Protein AF-0000000072273015 (afdb_homodimer)

Solvent-accessible surface area (backbone atoms only — not comparable to full-atom values): 37865 Å² total; per-residue (Å²): 130,79,46,58,53,20,20,65,53,44,25,52,54,19,43,49,39,27,53,50,35,62,55,40,43,68,60,62,67,59,86,58,39,84,42,55,68,68,82,24,58,52,38,50,39,43,31,52,48,4,49,37,42,69,73,69,39,68,52,73,92,40,66,71,49,87,86,37,48,63,82,61,34,42,34,36,44,53,54,25,31,61,54,36,74,34,35,72,64,33,40,49,47,53,53,52,48,50,32,51,50,25,46,36,48,51,49,44,28,58,47,22,77,40,44,29,30,31,52,32,51,51,16,35,53,23,38,48,51,16,44,46,39,27,48,22,46,34,46,24,64,55,30,42,56,62,54,44,47,38,51,34,29,38,41,46,37,44,59,29,90,72,44,54,16,46,28,31,6,50,26,23,27,34,41,62,67,48,47,57,49,42,56,47,27,51,66,53,65,34,58,66,24,29,49,33,14,51,51,37,24,50,50,33,56,60,63,10,63,76,37,83,48,32,64,50,37,80,73,49,53,74,77,43,60,70,68,76,47,59,50,75,40,75,56,31,41,9,51,39,15,51,25,48,68,65,74,40,50,87,49,37,65,64,49,41,51,53,49,50,53,44,39,50,52,28,37,47,73,22,62,88,33,42,46,51,34,51,15,48,46,43,42,46,39,33,39,59,31,83,68,22,50,48,46,66,53,53,29,54,52,42,39,49,53,43,44,35,56,76,28,46,38,90,50,54,70,54,1,41,52,21,36,52,50,30,49,52,52,42,44,72,49,44,40,29,42,62,44,46,89,39,78,78,21,46,70,38,45,51,48,32,46,51,48,51,41,50,45,49,46,59,46,50,59,52,54,53,50,51,54,52,51,53,51,53,56,58,62,64,63,56,78,74,81,122,131,76,46,57,52,21,21,66,54,44,24,51,52,19,43,49,38,28,53,50,34,61,55,39,44,67,59,65,65,59,86,56,39,82,41,55,68,67,82,23,59,52,37,51,39,45,30,51,47,5,49,35,43,69,73,69,38,69,51,72,92,40,65,71,51,88,88,37,47,64,82,62,35,44,34,34,44,55,52,25,32,63,54,37,73,34,35,72,64,33,40,48,48,53,52,53,47,50,32,50,50,24,47,37,48,50,48,44,28,57,47,21,77,40,44,29,32,32,51,33,52,53,17,36,53,24,40,48,52,16,45,46,38,29,47,24,47,35,45,25,64,54,30,41,56,62,54,42,46,39,50,33,30,38,42,47,37,45,59,29,89,71,44,54,16,47,28,32,6,49,27,23,26,34,42,62,65,48,46,57,48,43,55,47,27,51,67,52,66,35,58,65,24,31,49,35,14,51,52,37,23,51,50,33,53,59,63,11,62,78,38,80,50,31,63,50,38,79,73,48,53,76,76,43,60,68,68,78,47,61,51,74,39,76,56,30,43,8,49,38,16,51,24,46,67,66,75,41,52,86,49,36,64,64,48,40,51,52,49,50,54,45,39,50,53,28,37,47,72,23,64,87,34,43,46,50,34,51,14,50,47,42,42,47,41,34,39,58,30,83,68,22,49,48,45,66,53,54,29,54,49,41,40,48,53,43,43,37,56,75,28,45,39,91,49,54,70,56,1,41,52,21,35,52,51,30,49,51,52,43,44,72,51,44,39,29,41,61,43,45,89,40,77,77,20,47,71,41,44,50,49,31,47,51,47,50,40,50,44,47,45,59,45,51,60,52,53,53,50,52,54,52,51,54,52,53,56,59,63,64,62,56,79,76,81,124

InterPro domains:
  IPR018584 Glycosyltransferase family 87 [PF09594] (70-290)

pLDDT: mean 88.94, std 13.21, range [26.23, 98.75]

Secondary structure (DSSP, 8-state):
----TTHHHHHHHHHHHHHHHHHHHTTSS-S--TTS----HHHHHHHHHHHHHHTT--STT-EEETTEE--S-HHHHHHHHHHTTS-HHHHHHHHHHHHHHHHHHHHHHHHTTS---HHHHHHHHHHHHHGGGSHHHHHHHHHT-SHHHHHHHHHTTTSSS---SHHHHHHHHHSSGGGHHHHHHHHTT-HHHHHHHHHHHHHHHHHGGGSTTHHHHHHTGGG-GGGT--TTSTTB-SHHHHHHHTT-GGGHHHHHHHHHHHHHHHHHHGGG-HHHHHHHHHHHHHHHSS--BGGG-TTHHHHHHHHHHHT--SSHHHHHHHHHHHHHHHHHHHHHHHSTTSHHHHHHHHHHHHHHHHHHHHHHHHHHHHHHHHHHHHHT------/----TTHHHHHHHHHHHHHHHHHHHTTSS-S--TTS----HHHHHHHHHHHHHHTT--STT-EEETTEE--S-HHHHHHHHHHTTS-HHHHHHHHHHHHHHHHHHHHHHHHTTS---HHHHHHHHHHHHHGGGSHHHHHHHHHT-SHHHHHHHHHTTTSSS---SHHHHHHHHHSSGGGHHHHHHHHTT-HHHHHHHHHHHHHHHHHGGGSTTHHHHHHTGGG-GGGT--TTSTTB-SHHHHHHHTT-GGGHHHHHHHHHHHHHHHHHHGGG-HHHHHHHHHHHHHHHSS--BGGG-TTHHHHHHHHHHHT--SSHHHHHHHHHHHHHHHHHHHHHHHSTTSHHHHHHHHHHHHHHHHHHHHHHHHHHHHHHHHHHHHHT------

Organism: Corynebacterium diphtheriae (strain ATCC 700971 / NCTC 13129 / Biotype gravis) (NCBI:txid257309)

Structure (mmCIF, N/CA/C/O backbone):
data_AF-0000000072273015-model_v1
#
loop_
_entity.id
_entity.type
_entity.pdbx_description
1 polymer 'Membrane protein'
#
loop_
_atom_site.group_PDB
_atom_site.id
_atom_site.type_symbol
_atom_site.label_atom_id
_atom_site.label_alt_id
_atom_site.label_comp_id
_atom_site.label_asym_id
_atom_site.label_entity_id
_atom_site.label_seq_id
_atom_site.pdbx_PDB_ins_code
_atom_site.Cartn_x
_atom_site.Cartn_y
_atom_site.Cartn_z
_atom_site.occupancy
_atom_site.B_iso_or_equiv
_atom_site.auth_seq_id
_atom_site.auth_comp_id
_atom_site.auth_asym_id
_atom_site.auth_atom_id
_atom_site.pdbx_PDB_model_num
ATOM 1 N N . MET A 1 1 ? -26.859 -2.246 0.623 1 41.03 1 MET A N 1
ATOM 2 C CA . MET A 1 1 ? -26.031 -1.052 0.717 1 41.03 1 MET A CA 1
ATOM 3 C C . MET A 1 1 ? -25 -1.018 -0.409 1 41.03 1 MET A C 1
ATOM 5 O O . MET A 1 1 ? -24.281 -1.994 -0.628 1 41.03 1 MET A O 1
ATOM 9 N N . VAL A 1 2 ? -25.266 -0.207 -1.442 1 53.12 2 VAL A N 1
ATOM 10 C CA . VAL A 1 2 ? -24.719 -0.265 -2.797 1 53.12 2 VAL A CA 1
ATOM 11 C C . VAL A 1 2 ? -23.281 0.233 -2.803 1 53.12 2 VAL A C 1
ATOM 13 O O . VAL A 1 2 ? -22.953 1.209 -2.125 1 53.12 2 VAL A O 1
ATOM 16 N N . GLY A 1 3 ? -22.203 -0.491 -3.043 1 68.94 3 GLY A N 1
ATOM 17 C CA . GLY A 1 3 ? -20.781 -0.226 -3.213 1 68.94 3 GLY A CA 1
ATOM 18 C C . GLY A 1 3 ? -20.5 1.074 -3.941 1 68.94 3 GLY A C 1
ATOM 19 O O . GLY A 1 3 ? -21.422 1.698 -4.484 1 68.94 3 GLY A O 1
ATOM 20 N N . MET A 1 4 ? -19.453 1.739 -3.766 1 80.75 4 MET A N 1
ATOM 21 C CA . MET A 1 4 ? -19.031 2.961 -4.445 1 80.75 4 MET A CA 1
ATOM 22 C C . MET A 1 4 ? -19.25 2.854 -5.949 1 80.75 4 MET A C 1
ATOM 24 O O . MET A 1 4 ? -18.484 2.213 -6.656 1 80.75 4 MET A O 1
ATOM 28 N N . LYS A 1 5 ? -20.266 3.523 -6.492 1 87 5 LYS A N 1
ATOM 29 C CA . LYS A 1 5 ? -20.703 3.402 -7.883 1 87 5 LYS A CA 1
ATOM 30 C C . LYS A 1 5 ? -19.812 4.234 -8.805 1 87 5 LYS A C 1
ATOM 32 O O . LYS A 1 5 ? -19.734 3.969 -10.008 1 87 5 LYS A O 1
ATOM 37 N N . SER A 1 6 ? -19.125 5.207 -8.219 1 91.69 6 SER A N 1
ATOM 38 C CA . SER A 1 6 ? -18.297 6.098 -9.023 1 91.69 6 SER A CA 1
ATOM 39 C C . SER A 1 6 ? -16.891 5.543 -9.195 1 91.69 6 SER A C 1
ATOM 41 O O . SER A 1 6 ? -16.016 6.199 -9.766 1 91.69 6 SER A O 1
ATOM 43 N N . ALA A 1 7 ? -16.641 4.34 -8.688 1 91.88 7 ALA A N 1
ATOM 44 C CA . ALA A 1 7 ? -15.312 3.75 -8.656 1 91.88 7 ALA A CA 1
ATOM 45 C C . ALA A 1 7 ? -14.68 3.742 -10.047 1 91.88 7 ALA A C 1
ATOM 47 O O . ALA A 1 7 ? -13.508 4.082 -10.203 1 91.88 7 ALA A O 1
ATOM 48 N N . PRO A 1 8 ? -15.383 3.438 -11.117 1 91.12 8 PRO A N 1
ATOM 49 C CA . PRO A 1 8 ? -14.75 3.42 -12.438 1 91.12 8 PRO A CA 1
ATOM 50 C C . PRO A 1 8 ? -14.258 4.797 -12.875 1 91.12 8 PRO A C 1
ATOM 52 O O . PRO A 1 8 ? -13.148 4.922 -13.391 1 91.12 8 PRO A O 1
ATOM 55 N N . SER A 1 9 ? -15.062 5.836 -12.664 1 94.81 9 SER A N 1
ATOM 56 C CA . SER A 1 9 ? -14.664 7.191 -13.039 1 94.81 9 SER A CA 1
ATOM 57 C C . SER A 1 9 ? -13.492 7.68 -12.195 1 94.81 9 SER A C 1
ATOM 59 O O . SER A 1 9 ? -12.578 8.32 -12.711 1 94.81 9 SER A O 1
ATOM 61 N N . ILE A 1 10 ? -13.57 7.379 -10.914 1 95.81 10 ILE A N 1
ATOM 62 C CA . ILE A 1 10 ? -12.469 7.754 -10.031 1 95.81 10 ILE A CA 1
ATOM 63 C C . ILE A 1 10 ? -11.18 7.09 -10.5 1 95.81 10 ILE A C 1
ATOM 65 O O . ILE A 1 10 ? -10.141 7.75 -10.609 1 95.81 10 ILE A O 1
ATOM 69 N N . THR A 1 11 ? -11.25 5.801 -10.805 1 95.62 11 THR A N 1
ATOM 70 C CA . THR A 1 11 ? -10.094 5.055 -11.273 1 95.62 11 THR A CA 1
ATOM 71 C C . THR A 1 11 ? -9.531 5.672 -12.555 1 95.62 11 THR A C 1
ATOM 73 O O . THR A 1 11 ? -8.328 5.91 -12.656 1 95.62 11 THR A O 1
ATOM 76 N N . ALA A 1 12 ? -10.367 5.973 -13.461 1 96 12 ALA A N 1
ATOM 77 C CA . ALA A 1 12 ? -9.945 6.535 -14.734 1 96 12 ALA A CA 1
ATOM 78 C C . ALA A 1 12 ? -9.297 7.906 -14.547 1 96 12 ALA A C 1
ATOM 80 O O . ALA A 1 12 ? -8.227 8.172 -15.086 1 96 12 ALA A O 1
ATOM 81 N N . MET A 1 13 ? -9.922 8.773 -13.797 1 96.44 13 MET A N 1
ATOM 82 C CA . MET A 1 13 ? -9.461 10.148 -13.609 1 96.44 13 MET A CA 1
ATOM 83 C C . MET A 1 13 ? -8.102 10.172 -12.914 1 96.44 13 MET A C 1
ATOM 85 O O . MET A 1 13 ? -7.195 10.898 -13.336 1 96.44 13 MET A O 1
ATOM 89 N N . PHE A 1 14 ? -7.984 9.398 -11.898 1 96.81 14 PHE A N 1
ATOM 90 C CA . PHE A 1 14 ? -6.762 9.469 -11.109 1 96.81 14 PHE A CA 1
ATOM 91 C C . PHE A 1 14 ? -5.645 8.672 -11.773 1 96.81 14 PHE A C 1
ATOM 93 O O . PHE A 1 14 ? -4.461 8.969 -11.578 1 96.81 14 PHE A O 1
ATOM 100 N N . THR A 1 15 ? -5.988 7.625 -12.57 1 95.38 15 THR A N 1
ATOM 101 C CA . THR A 1 15 ? -4.977 7 -13.414 1 95.38 15 THR A CA 1
ATOM 102 C C . THR A 1 15 ? -4.441 7.992 -14.445 1 95.38 15 THR A C 1
ATOM 104 O O . THR A 1 15 ? -3.232 8.062 -14.672 1 95.38 15 THR A O 1
ATOM 107 N N . ALA A 1 16 ? -5.336 8.781 -15.016 1 95.06 16 ALA A N 1
ATOM 108 C CA . ALA A 1 16 ? -4.934 9.812 -15.961 1 95.06 16 ALA A CA 1
ATOM 109 C C . ALA A 1 16 ? -4.066 10.875 -15.289 1 95.06 16 ALA A C 1
ATOM 111 O O . ALA A 1 16 ? -3.082 11.336 -15.867 1 95.06 16 ALA A O 1
ATOM 112 N N . LEU A 1 17 ? -4.484 11.227 -14.109 1 93.56 17 LEU A N 1
ATOM 113 C CA . LEU A 1 17 ? -3.709 12.203 -13.359 1 93.56 17 LEU A CA 1
ATOM 114 C C . LEU A 1 17 ? -2.312 11.68 -13.047 1 93.56 17 LEU A C 1
ATOM 116 O O . LEU A 1 17 ? -1.332 12.422 -13.117 1 93.56 17 LEU A O 1
ATOM 120 N N . PHE A 1 18 ? -2.223 10.43 -12.719 1 93.31 18 PHE A N 1
ATOM 121 C CA . PHE A 1 18 ? -0.931 9.812 -12.461 1 93.31 18 PHE A CA 1
ATOM 122 C C . PHE A 1 18 ? -0.084 9.773 -13.727 1 93.31 18 PHE A C 1
ATOM 124 O O . PHE A 1 18 ? 1.119 10.039 -13.688 1 93.31 18 PHE A O 1
ATOM 131 N N . ALA A 1 19 ? -0.68 9.398 -14.82 1 89.62 19 ALA A N 1
ATOM 132 C CA . ALA A 1 19 ? 0.027 9.398 -16.094 1 89.62 19 ALA A CA 1
ATOM 133 C C . ALA A 1 19 ? 0.547 10.797 -16.438 1 89.62 19 ALA A C 1
ATOM 135 O O . ALA A 1 19 ? 1.678 10.945 -16.906 1 89.62 19 ALA A O 1
ATOM 136 N N . TRP A 1 20 ? -0.272 11.734 -16.219 1 86.12 20 TRP A N 1
ATOM 137 C CA . TRP A 1 20 ? 0.123 13.125 -16.438 1 86.12 20 TRP A CA 1
ATOM 138 C C . TRP A 1 20 ? 1.32 13.492 -15.578 1 86.12 20 TRP A C 1
ATOM 140 O O . TRP A 1 20 ? 2.254 14.148 -16.047 1 86.12 20 TRP A O 1
ATOM 150 N N . PHE A 1 21 ? 1.324 13.102 -14.375 1 84.88 21 PHE A N 1
ATOM 151 C CA . PHE A 1 21 ? 2.428 13.32 -13.445 1 84.88 21 PHE A CA 1
ATOM 152 C C . PHE A 1 21 ? 3.711 12.695 -13.977 1 84.88 21 PHE A C 1
ATOM 154 O O . PHE A 1 21 ? 4.773 13.32 -13.953 1 84.88 21 PHE A O 1
ATOM 161 N N . LEU A 1 22 ? 3.635 11.516 -14.461 1 81.19 22 LEU A N 1
ATOM 162 C CA . LEU A 1 22 ? 4.812 10.812 -14.969 1 81.19 22 LEU A CA 1
ATOM 163 C C . LEU A 1 22 ? 5.41 11.547 -16.156 1 81.19 22 LEU A C 1
ATOM 165 O O . LEU A 1 22 ? 6.633 11.625 -16.297 1 81.19 22 LEU A O 1
ATOM 169 N N . VAL A 1 23 ? 4.609 12.188 -16.891 1 77.19 23 VAL A N 1
ATOM 170 C CA . VAL A 1 23 ? 5.062 12.891 -18.094 1 77.19 23 VAL A CA 1
ATOM 171 C C . VAL A 1 23 ? 5.648 14.242 -17.703 1 77.19 23 VAL A C 1
ATOM 173 O O . VAL A 1 23 ? 6.637 14.688 -18.297 1 77.19 23 VAL A O 1
ATOM 176 N N . GLN A 1 24 ? 5.082 15.008 -16.766 1 71.94 24 GLN A N 1
ATOM 177 C CA . GLN A 1 24 ? 5.551 16.328 -16.328 1 71.94 24 GLN A CA 1
ATOM 178 C C . GLN A 1 24 ? 6.926 16.234 -15.68 1 71.94 24 GLN A C 1
ATOM 180 O O . GLN A 1 24 ? 7.777 17.094 -15.883 1 71.94 24 GLN A O 1
ATOM 185 N N . GLN A 1 25 ? 7.035 15.461 -14.734 1 61.66 25 GLN A N 1
ATOM 186 C CA . GLN A 1 25 ? 8.312 15.344 -14.031 1 61.66 25 GLN A CA 1
ATOM 187 C C . GLN A 1 25 ? 9.453 15.086 -15.008 1 61.66 25 GLN A C 1
ATOM 189 O O . GLN A 1 25 ? 10.586 15.5 -14.766 1 61.66 25 GLN A O 1
ATOM 194 N N . SER A 1 26 ? 9.07 14.547 -15.945 1 52.69 26 SER A N 1
ATOM 195 C CA . SER A 1 26 ? 10.062 14.406 -17 1 52.69 26 SER A CA 1
ATOM 196 C C . SER A 1 26 ? 10.352 15.742 -17.672 1 52.69 26 SER A C 1
ATOM 198 O O . SER A 1 26 ? 11.453 15.969 -18.172 1 52.69 26 SER A O 1
ATOM 200 N N . SER A 1 27 ? 9.312 16.656 -17.453 1 43.41 27 SER A N 1
ATOM 201 C CA . SER A 1 27 ? 9.438 17.906 -18.188 1 43.41 27 SER A CA 1
ATOM 202 C C . SER A 1 27 ? 10.016 19.016 -17.312 1 43.41 27 SER A C 1
ATOM 204 O O . SER A 1 27 ? 10.664 19.938 -17.812 1 43.41 27 SER A O 1
ATOM 206 N N . LEU A 1 28 ? 9.328 19.141 -16.016 1 41.5 28 LEU A N 1
ATOM 207 C CA . LEU A 1 28 ? 9.555 20.359 -15.242 1 41.5 28 LEU A CA 1
ATOM 208 C C . LEU A 1 28 ? 10.961 20.391 -14.656 1 41.5 28 LEU A C 1
ATOM 210 O O . LEU A 1 28 ? 11.227 19.734 -13.648 1 41.5 28 LEU A O 1
ATOM 214 N N . GLY A 1 29 ? 11.914 20.766 -15.305 1 40.72 29 GLY A N 1
ATOM 215 C CA . GLY A 1 29 ? 13.227 21.344 -15.07 1 40.72 29 GLY A CA 1
ATOM 216 C C . GLY A 1 29 ? 14.031 20.609 -14.023 1 40.72 29 GLY A C 1
ATOM 217 O O . GLY A 1 29 ? 15.156 21 -13.703 1 40.72 29 GLY A O 1
ATOM 218 N N . SER A 1 30 ? 13.477 20.438 -12.82 1 47.97 30 SER A N 1
ATOM 219 C CA . SER A 1 30 ? 14.555 19.828 -12.047 1 47.97 30 SER A CA 1
ATOM 220 C C . SER A 1 30 ? 15.172 18.656 -12.812 1 47.97 30 SER A C 1
ATOM 222 O O . SER A 1 30 ? 14.461 17.891 -13.477 1 47.97 30 SER A O 1
ATOM 224 N N . ASN A 1 31 ? 16.172 18.891 -13.43 1 52.12 31 ASN A N 1
ATOM 225 C CA . ASN A 1 31 ? 16.953 17.984 -14.266 1 52.12 31 ASN A CA 1
ATOM 226 C C . ASN A 1 31 ? 16.922 16.562 -13.734 1 52.12 31 ASN A C 1
ATOM 228 O O . ASN A 1 31 ? 17.672 15.695 -14.211 1 52.12 31 ASN A O 1
ATOM 232 N N . ARG A 1 32 ? 16.172 16.484 -12.602 1 57.16 32 ARG A N 1
ATOM 233 C CA . ARG A 1 32 ? 16.25 15.102 -12.164 1 57.16 32 ARG A CA 1
ATOM 234 C C . ARG A 1 32 ? 14.984 14.328 -12.547 1 57.16 32 ARG A C 1
ATOM 236 O O . ARG A 1 32 ? 13.875 14.844 -12.414 1 57.16 32 ARG A O 1
ATOM 243 N N . ARG A 1 33 ? 15.18 13.469 -13.195 1 57.62 33 ARG A N 1
ATOM 244 C CA . ARG A 1 33 ? 14.117 12.609 -13.695 1 57.62 33 ARG A CA 1
ATOM 245 C C . ARG A 1 33 ? 13.625 11.656 -12.602 1 57.62 33 ARG A C 1
ATOM 247 O O . ARG A 1 33 ? 14.391 11.281 -11.711 1 57.62 33 ARG A O 1
ATOM 254 N N . PHE A 1 34 ? 12.336 11.555 -12.445 1 58.44 34 PHE A N 1
ATOM 255 C CA . PHE A 1 34 ? 11.742 10.57 -11.555 1 58.44 34 PHE A CA 1
ATOM 256 C C . PHE A 1 34 ? 12.516 9.258 -11.609 1 58.44 34 PHE A C 1
ATOM 258 O O . PHE A 1 34 ? 12.57 8.523 -10.617 1 58.44 34 PHE A O 1
ATOM 265 N N . SER A 1 35 ? 13.227 9.156 -12.539 1 59.06 35 SER A N 1
ATOM 266 C CA . SER A 1 35 ? 13.922 7.898 -12.789 1 59.06 35 SER A CA 1
ATOM 267 C C . SER A 1 35 ? 15.281 7.875 -12.094 1 59.06 35 SER A C 1
ATOM 269 O O . SER A 1 35 ? 15.922 6.824 -12.023 1 59.06 35 SER A O 1
ATOM 271 N N . GLU A 1 36 ? 15.602 9.008 -11.508 1 63.69 36 GLU A N 1
ATOM 272 C CA . GLU A 1 36 ? 16.922 9.07 -10.883 1 63.69 36 GLU A CA 1
ATOM 273 C C . GLU A 1 36 ? 16.812 8.93 -9.367 1 63.69 36 GLU A C 1
ATOM 275 O O . GLU A 1 36 ? 15.977 9.586 -8.734 1 63.69 36 GLU A O 1
ATOM 280 N N . TRP A 1 37 ? 17.594 7.957 -8.906 1 64.69 37 TRP A N 1
ATOM 281 C CA . TRP A 1 37 ? 17.609 7.711 -7.465 1 64.69 37 TRP A CA 1
ATOM 282 C C . TRP A 1 37 ? 18.5 8.719 -6.75 1 64.69 37 TRP A C 1
ATOM 284 O O . TRP A 1 37 ? 19.625 8.977 -7.191 1 64.69 37 TRP A O 1
ATOM 294 N N . PHE A 1 38 ? 17.969 9.422 -5.867 1 69.25 38 PHE A N 1
ATOM 295 C CA . PHE A 1 38 ? 18.75 10.266 -4.961 1 69.25 38 PHE A CA 1
ATOM 296 C C . PHE A 1 38 ? 18.234 10.125 -3.531 1 69.25 38 PHE A C 1
ATOM 298 O O . PHE A 1 38 ? 17.047 9.883 -3.311 1 69.25 38 PHE A O 1
ATOM 305 N N . PRO A 1 39 ? 19.156 10.102 -2.664 1 76.38 39 PRO A N 1
ATOM 306 C CA . PRO A 1 39 ? 18.688 10.078 -1.277 1 76.38 39 PRO A CA 1
ATOM 307 C C . PRO A 1 39 ? 17.812 11.289 -0.93 1 76.38 39 PRO A C 1
ATOM 309 O O . PRO A 1 39 ? 18.188 12.43 -1.215 1 76.38 39 PRO A O 1
ATOM 312 N N . PRO A 1 40 ? 16.672 11.039 -0.407 1 87.56 40 PRO A N 1
ATOM 313 C CA . PRO A 1 40 ? 15.844 12.18 -0.007 1 87.56 40 PRO A CA 1
ATOM 314 C C . PRO A 1 40 ? 16.516 13.062 1.04 1 87.56 40 PRO A C 1
ATOM 316 O O . PRO A 1 40 ? 16.953 12.57 2.086 1 87.56 40 PRO A O 1
ATOM 319 N N . LEU A 1 41 ? 16.578 14.281 0.759 1 88.81 41 LEU A N 1
ATOM 320 C CA . LEU A 1 41 ? 17.375 15.227 1.535 1 88.81 41 LEU A CA 1
ATOM 321 C C . LEU A 1 41 ? 16.953 15.219 3 1 88.81 41 LEU A C 1
ATOM 323 O O . LEU A 1 41 ? 17.781 15.07 3.893 1 88.81 41 LEU A O 1
ATOM 327 N N . ASP A 1 42 ? 15.68 15.391 3.244 1 93.06 42 ASP A N 1
ATOM 328 C CA . ASP A 1 42 ? 15.203 15.492 4.621 1 93.06 42 ASP A CA 1
ATOM 329 C C . ASP A 1 42 ? 15.383 14.164 5.359 1 93.06 42 ASP A C 1
ATOM 331 O O . ASP A 1 42 ? 15.727 14.156 6.547 1 93.06 42 ASP A O 1
ATOM 335 N N . LEU A 1 43 ? 15.133 13.086 4.676 1 94 43 LEU A N 1
ATOM 336 C CA . LEU A 1 43 ? 15.344 11.789 5.305 1 94 43 LEU A CA 1
ATOM 337 C C . LEU A 1 43 ? 16.812 11.594 5.66 1 94 43 LEU A C 1
ATOM 339 O O . LEU A 1 43 ? 17.141 11 6.695 1 94 43 LEU A O 1
ATOM 343 N N . ALA A 1 44 ? 17.688 12.07 4.781 1 93.25 44 ALA A N 1
ATOM 344 C CA . ALA A 1 44 ? 19.125 12.008 5.082 1 93.25 44 ALA A CA 1
ATOM 345 C C . ALA A 1 44 ? 19.453 12.797 6.344 1 93.25 44 ALA A C 1
ATOM 347 O O . ALA A 1 44 ? 20.297 12.383 7.145 1 93.25 44 ALA A O 1
ATOM 348 N N . ILE A 1 45 ? 18.812 13.906 6.473 1 94.62 45 ILE A N 1
ATOM 349 C CA . ILE A 1 45 ? 19.016 14.734 7.66 1 94.62 45 ILE A CA 1
ATOM 350 C C . ILE A 1 45 ? 18.531 13.984 8.898 1 94.62 45 ILE A C 1
ATOM 352 O O . ILE A 1 45 ? 19.203 13.969 9.93 1 94.62 45 ILE A O 1
ATOM 356 N N . TYR A 1 46 ? 17.328 13.367 8.789 1 96.38 46 TYR A N 1
ATOM 357 C CA . TYR A 1 46 ? 16.797 12.586 9.906 1 96.38 46 TYR A CA 1
ATOM 358 C C . TYR A 1 46 ? 17.766 11.477 10.297 1 96.38 46 TYR A C 1
ATOM 360 O O . TYR A 1 46 ? 18.016 11.25 11.484 1 96.38 46 TYR A O 1
ATOM 368 N N . LYS A 1 47 ? 18.234 10.82 9.32 1 95.12 47 LYS A N 1
ATOM 369 C CA . LYS A 1 47 ? 19.156 9.719 9.578 1 95.12 47 LYS A CA 1
ATOM 370 C C . LYS A 1 47 ? 20.438 10.211 10.242 1 95.12 47 LYS A C 1
ATOM 372 O O . LYS A 1 47 ? 20.906 9.609 11.203 1 95.12 47 LYS A O 1
ATOM 377 N N . LYS A 1 48 ? 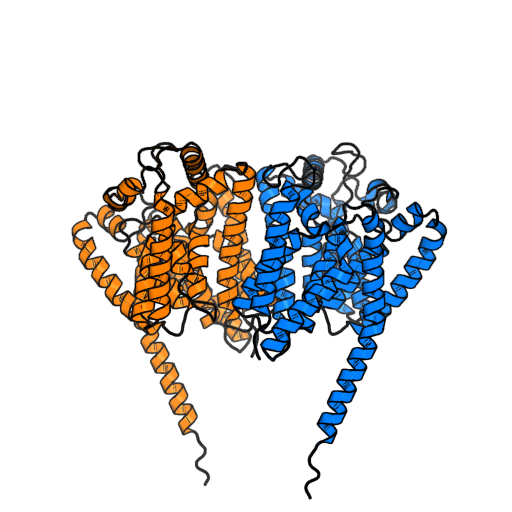21.031 11.25 9.695 1 95.56 48 LYS A N 1
ATOM 378 C CA . LYS A 1 48 ? 22.266 11.805 10.258 1 95.56 48 LYS A CA 1
ATOM 379 C C . LYS A 1 48 ? 22.047 12.242 11.703 1 95.56 48 LYS A C 1
ATOM 381 O O . LYS A 1 48 ? 22.938 12.047 12.547 1 95.56 48 LYS A O 1
ATOM 386 N N . ALA A 1 49 ? 20.938 12.844 11.906 1 96.75 49 ALA A N 1
ATOM 387 C CA . ALA A 1 49 ? 20.609 13.227 13.273 1 96.75 49 ALA A CA 1
ATOM 388 C C . ALA A 1 49 ? 20.547 12 14.188 1 96.75 49 ALA A C 1
ATOM 390 O O . ALA A 1 49 ? 21.031 12.039 15.32 1 96.75 49 ALA A O 1
ATOM 391 N N . GLY A 1 50 ? 19.922 11 13.688 1 96.88 50 GLY A N 1
ATOM 392 C CA . GLY A 1 50 ? 19.875 9.75 14.43 1 96.88 50 GLY A CA 1
ATOM 393 C C . GLY A 1 50 ? 21.234 9.172 14.727 1 96.88 50 GLY A C 1
ATOM 394 O O . GLY A 1 50 ? 21.484 8.695 15.836 1 96.88 50 GLY A O 1
ATOM 395 N N . LEU A 1 51 ? 22.094 9.234 13.781 1 96.12 51 LEU A N 1
ATOM 396 C CA . LEU A 1 51 ? 23.453 8.719 13.945 1 96.12 51 LEU A CA 1
ATOM 397 C C . LEU A 1 51 ? 24.203 9.516 15 1 96.12 51 LEU A C 1
ATOM 399 O O . LEU A 1 51 ? 24.938 8.945 15.812 1 96.12 51 LEU A O 1
ATOM 403 N N . VAL A 1 52 ? 24.062 10.773 14.969 1 96.44 52 VAL A N 1
ATOM 404 C CA . VAL A 1 52 ? 24.703 11.648 15.945 1 96.44 52 VAL A CA 1
ATOM 405 C C . VAL A 1 52 ? 24.203 11.312 17.344 1 96.44 52 VAL A C 1
ATOM 407 O O . VAL A 1 52 ? 24.984 11.219 18.297 1 96.44 52 VAL A O 1
ATOM 410 N N . LEU A 1 53 ? 22.922 11.148 17.422 1 96.31 53 LEU A N 1
ATOM 411 C CA . LEU A 1 53 ? 22.328 10.812 18.703 1 96.31 53 LEU A CA 1
ATOM 412 C C . LEU A 1 53 ? 22.812 9.445 19.188 1 96.31 53 LEU A C 1
ATOM 414 O O . LEU A 1 53 ? 23.016 9.242 20.391 1 96.31 53 LEU A O 1
ATOM 418 N N . ASP A 1 54 ? 22.922 8.539 18.312 1 95.25 54 ASP A N 1
ATOM 419 C CA . ASP A 1 54 ? 23.375 7.195 18.641 1 95.25 54 ASP A CA 1
ATOM 420 C C . ASP A 1 54 ? 24.797 7.227 19.219 1 95.25 54 ASP A C 1
ATOM 422 O O . ASP A 1 54 ? 25.156 6.363 20.016 1 95.25 54 ASP A O 1
ATOM 426 N N . ARG A 1 55 ? 25.531 8.203 18.938 1 94.88 55 ARG A N 1
ATOM 427 C CA . ARG A 1 55 ? 26.891 8.367 19.438 1 94.88 55 ARG A CA 1
ATOM 428 C C . ARG A 1 55 ? 26.922 9.289 20.656 1 94.88 55 ARG A C 1
ATOM 430 O O . ARG A 1 55 ? 28 9.688 21.125 1 94.88 55 ARG A O 1
ATOM 437 N N . GLY A 1 56 ? 25.734 9.695 21.047 1 93.56 56 GLY A N 1
ATOM 438 C CA . GLY A 1 56 ? 25.625 10.5 22.25 1 93.56 56 GLY A CA 1
ATOM 439 C C . GLY A 1 56 ? 25.719 11.992 21.969 1 93.56 56 GLY A C 1
ATOM 440 O O . GLY A 1 56 ? 25.906 12.789 22.891 1 93.56 56 GLY A O 1
ATOM 441 N N . GLY A 1 57 ? 25.641 12.375 20.734 1 94.75 57 GLY A N 1
ATOM 442 C CA . GLY A 1 57 ? 25.781 13.773 20.344 1 94.75 57 GLY A CA 1
ATOM 443 C C . GLY A 1 57 ? 24.5 14.562 20.516 1 94.75 57 GLY A C 1
ATOM 444 O O . GLY A 1 57 ? 23.453 13.992 20.844 1 94.75 57 GLY A O 1
ATOM 445 N N . HIS A 1 58 ? 24.672 15.898 20.266 1 95.19 58 HIS A N 1
ATOM 446 C CA . HIS A 1 58 ? 23.547 16.828 20.359 1 95.19 58 HIS A CA 1
ATOM 447 C C . HIS A 1 58 ? 22.828 16.984 19.031 1 95.19 58 HIS A C 1
ATOM 449 O O . HIS A 1 58 ? 23.453 16.859 17.969 1 95.19 58 HIS A O 1
ATOM 455 N N . LEU A 1 59 ? 21.5 17.328 19.156 1 95.44 59 LEU A N 1
ATOM 456 C CA . LEU A 1 59 ? 20.688 17.375 17.938 1 95.44 59 LEU A CA 1
ATOM 457 C C . LEU A 1 59 ? 20.531 18.812 17.453 1 95.44 59 LEU A C 1
ATOM 459 O O . LEU A 1 59 ? 20.531 19.078 16.25 1 95.44 59 LEU A O 1
ATOM 463 N N . TYR A 1 60 ? 20.406 19.75 18.266 1 93.94 60 TYR A N 1
ATOM 464 C CA . TYR A 1 60 ? 19.766 21 17.875 1 93.94 60 TYR A CA 1
ATOM 465 C C . TYR A 1 60 ? 20.797 22.094 17.625 1 93.94 60 TYR A C 1
ATOM 467 O O . TYR A 1 60 ? 20.484 23.141 17.062 1 93.94 60 TYR A O 1
ATOM 475 N N . ASP A 1 61 ? 22 22 17.922 1 87.56 61 ASP A N 1
ATOM 476 C CA . ASP A 1 61 ? 23.031 22.984 17.641 1 87.56 61 ASP A CA 1
ATOM 477 C C . ASP A 1 61 ? 23.953 22.5 16.516 1 87.56 61 ASP A C 1
ATOM 479 O O . ASP A 1 61 ? 25.125 22.875 16.484 1 87.56 61 ASP A O 1
ATOM 483 N N . ARG A 1 62 ? 23.344 21.734 15.641 1 88.06 62 ARG A N 1
ATOM 484 C CA . ARG A 1 62 ? 24.125 21.172 14.547 1 88.06 62 ARG A CA 1
ATOM 485 C C . ARG A 1 62 ? 23.406 21.328 13.211 1 88.06 62 ARG A C 1
ATOM 487 O O . ARG A 1 62 ? 22.188 21.281 13.156 1 88.06 62 ARG A O 1
ATOM 494 N N . VAL A 1 63 ? 24.328 21.5 12.227 1 89 63 VAL A N 1
ATOM 495 C CA . VAL A 1 63 ? 23.844 21.5 10.844 1 89 63 VAL A CA 1
ATOM 496 C C . VAL A 1 63 ? 24.188 20.156 10.188 1 89 63 VAL A C 1
ATOM 498 O O . VAL A 1 63 ? 25.312 19.672 10.305 1 89 63 VAL A O 1
ATOM 501 N N . PHE A 1 64 ? 23.25 19.609 9.625 1 89.5 64 PHE A N 1
ATOM 502 C CA . PHE A 1 64 ? 23.453 18.281 9.055 1 89.5 64 PHE A CA 1
ATOM 503 C C . PHE A 1 64 ? 23.625 18.359 7.543 1 89.5 64 PHE A C 1
ATOM 505 O O . PHE A 1 64 ? 24.297 17.516 6.941 1 89.5 64 PHE A O 1
ATOM 512 N N . TYR A 1 65 ? 22.953 19.25 6.918 1 84 65 TYR A N 1
ATOM 513 C CA . TYR A 1 65 ? 23.094 19.469 5.48 1 84 65 TYR A CA 1
ATOM 514 C C . TYR A 1 65 ? 22.922 20.938 5.137 1 84 65 TYR A C 1
ATOM 516 O O . TYR A 1 65 ? 21.859 21.531 5.375 1 84 65 TYR A O 1
ATOM 524 N N . HIS A 1 66 ? 24.016 21.453 4.562 1 82.19 66 HIS A N 1
ATOM 525 C CA . HIS A 1 66 ? 24.031 22.875 4.293 1 82.19 66 HIS A CA 1
ATOM 526 C C . HIS A 1 66 ? 23.656 23.688 5.531 1 82.19 66 HIS A C 1
ATOM 528 O O . HIS A 1 66 ? 24.328 23.609 6.559 1 82.19 66 HIS A O 1
ATOM 534 N N . ASP A 1 67 ? 22.516 24.312 5.547 1 83.12 67 ASP A N 1
ATOM 535 C CA . ASP A 1 67 ? 22.094 25.125 6.684 1 83.12 67 ASP A CA 1
ATOM 536 C C . ASP A 1 67 ? 20.859 24.547 7.367 1 83.12 67 ASP A C 1
ATOM 538 O O . ASP A 1 67 ? 20.188 25.234 8.125 1 83.12 67 ASP A O 1
ATOM 542 N N . LEU A 1 68 ? 20.766 23.297 7.09 1 87.56 68 LEU A N 1
ATOM 543 C CA . LEU A 1 68 ? 19.562 22.672 7.633 1 87.56 68 LEU A CA 1
ATOM 544 C C . LEU A 1 68 ? 19.891 21.781 8.82 1 87.56 68 LEU A C 1
ATOM 546 O O . LEU A 1 68 ? 20.812 20.969 8.758 1 87.56 68 LEU A O 1
ATOM 550 N N . GLY A 1 69 ? 19.219 22.016 9.891 1 91.56 69 GLY A N 1
ATOM 551 C CA . GLY A 1 69 ? 19.359 21.203 11.086 1 91.56 69 GLY A CA 1
ATOM 552 C C . GLY A 1 69 ? 18.156 20.344 11.367 1 91.56 69 GLY A C 1
ATOM 553 O O . GLY A 1 69 ? 17.234 20.266 10.555 1 91.56 69 GLY A O 1
ATOM 554 N N . PHE A 1 70 ? 18.25 19.578 12.461 1 94.12 70 PHE A N 1
ATOM 555 C CA . PHE A 1 70 ? 17.141 18.766 12.922 1 94.12 70 PHE A CA 1
ATOM 556 C C . PHE A 1 70 ? 16.062 19.609 13.586 1 94.12 70 PHE A C 1
ATOM 558 O O . PHE A 1 70 ? 16.359 20.359 14.523 1 94.12 70 PHE A O 1
ATOM 565 N N . THR A 1 71 ? 14.789 19.484 13.109 1 91.31 71 THR A N 1
ATOM 566 C CA . THR A 1 71 ? 13.773 20.438 13.547 1 91.31 71 THR A CA 1
ATOM 567 C C . THR A 1 71 ? 12.695 19.734 14.375 1 91.31 71 THR A C 1
ATOM 569 O O . THR A 1 71 ? 11.82 20.391 14.938 1 91.31 71 THR A O 1
ATOM 572 N N . TYR A 1 72 ? 12.719 18.438 14.492 1 95.31 72 TYR A N 1
ATOM 573 C CA . TYR A 1 72 ? 11.648 17.703 15.156 1 95.31 72 TYR A CA 1
ATOM 574 C C . TYR A 1 72 ? 11.938 17.547 16.641 1 95.31 72 TYR A C 1
ATOM 576 O O . TYR A 1 72 ? 12.945 18.062 17.141 1 95.31 72 TYR A O 1
ATOM 584 N N . THR A 1 73 ? 11.016 16.953 17.359 1 97.12 73 THR A N 1
ATOM 585 C CA . THR A 1 73 ? 11.086 16.828 18.812 1 97.12 73 THR A CA 1
ATOM 586 C C . THR A 1 73 ? 12.156 15.812 19.219 1 97.12 73 THR A C 1
ATOM 588 O O . THR A 1 73 ? 12.617 15.031 18.375 1 97.12 73 THR A O 1
ATOM 591 N N . PRO A 1 74 ? 12.531 15.891 20.531 1 97.44 74 PRO A N 1
ATOM 592 C CA . PRO A 1 74 ? 13.461 14.875 21.031 1 97.44 74 PRO A CA 1
ATOM 593 C C . PRO A 1 74 ? 12.93 13.453 20.844 1 97.44 74 PRO A C 1
ATOM 595 O O . PRO A 1 74 ? 13.695 12.531 20.562 1 97.44 74 PRO A O 1
ATOM 598 N N . PHE A 1 75 ? 11.672 13.258 21.031 1 98 75 PHE A N 1
ATOM 599 C CA . PHE A 1 75 ? 11.062 11.953 20.812 1 98 75 PHE A CA 1
ATOM 600 C C . PHE A 1 75 ? 11.289 11.492 19.375 1 98 75 PHE A C 1
ATOM 602 O O . PHE A 1 75 ? 11.633 10.328 19.141 1 98 75 PHE A O 1
ATOM 609 N N . ALA A 1 76 ? 11.094 12.352 18.422 1 97.88 76 ALA A N 1
ATOM 610 C CA . ALA A 1 76 ? 11.391 12.023 17.031 1 97.88 76 ALA A CA 1
ATOM 611 C C . ALA A 1 76 ? 12.852 11.641 16.844 1 97.88 76 ALA A C 1
ATOM 613 O O . ALA A 1 76 ? 13.172 10.742 16.062 1 97.88 76 ALA A O 1
ATOM 614 N N . GLY A 1 77 ? 13.719 12.375 17.547 1 97.38 77 GLY A N 1
ATOM 615 C CA . GLY A 1 77 ? 15.133 12.031 17.5 1 97.38 77 GLY A CA 1
ATOM 616 C C . GLY A 1 77 ? 15.406 10.594 17.891 1 97.38 77 GLY A C 1
ATOM 617 O O . GLY A 1 77 ? 16.219 9.914 17.266 1 97.38 77 GLY A O 1
ATOM 618 N N . LEU A 1 78 ? 14.734 10.133 18.891 1 97.38 78 LEU A N 1
ATOM 619 C CA . LEU A 1 78 ? 14.914 8.758 19.344 1 97.38 78 LEU A CA 1
ATOM 620 C C . LEU A 1 78 ? 14.438 7.766 18.281 1 97.38 78 LEU A C 1
ATOM 622 O O . LEU A 1 78 ? 15.047 6.711 18.094 1 97.38 78 LEU A O 1
ATOM 626 N N . ILE A 1 79 ? 13.359 8.062 17.641 1 97.31 79 ILE A N 1
ATOM 627 C CA . ILE A 1 79 ? 12.852 7.219 16.578 1 97.31 79 ILE A CA 1
ATOM 628 C C . ILE A 1 79 ? 13.898 7.113 15.461 1 97.31 79 ILE A C 1
ATOM 630 O O . ILE A 1 79 ? 14.195 6.016 14.992 1 97.31 79 ILE A O 1
ATOM 634 N N . PHE A 1 80 ? 14.477 8.234 15.125 1 97.19 80 PHE A N 1
ATOM 635 C CA . PHE A 1 80 ? 15.438 8.234 14.023 1 97.19 80 PHE A CA 1
ATOM 636 C C . PHE A 1 80 ? 16.766 7.617 14.453 1 97.19 80 PHE A C 1
ATOM 638 O O . PHE A 1 80 ? 17.5 7.094 13.625 1 97.19 80 PHE A O 1
ATOM 645 N N . LYS A 1 81 ? 17.078 7.707 15.758 1 96.44 81 LYS A N 1
ATOM 646 C CA . LYS A 1 81 ? 18.219 6.973 16.281 1 96.44 81 LYS A CA 1
ATOM 647 C C . LYS A 1 81 ? 18.109 5.484 15.953 1 96.44 81 LYS A C 1
ATOM 649 O O . LYS A 1 81 ? 19.078 4.875 15.484 1 96.44 81 LYS A O 1
ATOM 654 N N . PHE A 1 82 ? 16.984 4.961 16.109 1 93.56 82 PHE A N 1
ATOM 655 C CA . PHE A 1 82 ? 16.734 3.551 15.836 1 93.56 82 PHE A CA 1
ATOM 656 C C . PHE A 1 82 ? 16.766 3.289 14.328 1 93.56 82 PHE A C 1
ATOM 658 O O . PHE A 1 82 ? 17.375 2.314 13.875 1 93.56 82 PHE A O 1
ATOM 665 N N . LEU A 1 83 ? 16.125 4.105 13.516 1 93.31 83 LEU A N 1
ATOM 666 C CA . LEU A 1 83 ? 16 3.912 12.078 1 93.31 83 LEU A CA 1
ATOM 667 C C . LEU A 1 83 ? 17.344 4.121 11.383 1 93.31 83 LEU A C 1
ATOM 669 O O . LEU A 1 83 ? 17.562 3.623 10.273 1 93.31 83 LEU A O 1
ATOM 673 N N . SER A 1 84 ? 18.188 4.887 12.039 1 92.81 84 SER A N 1
ATOM 674 C CA . SER A 1 84 ? 19.469 5.223 11.438 1 92.81 84 SER A CA 1
ATOM 675 C C . SER A 1 84 ? 20.359 3.988 11.312 1 92.81 84 SER A C 1
ATOM 677 O O . SER A 1 84 ? 21.375 4.012 10.602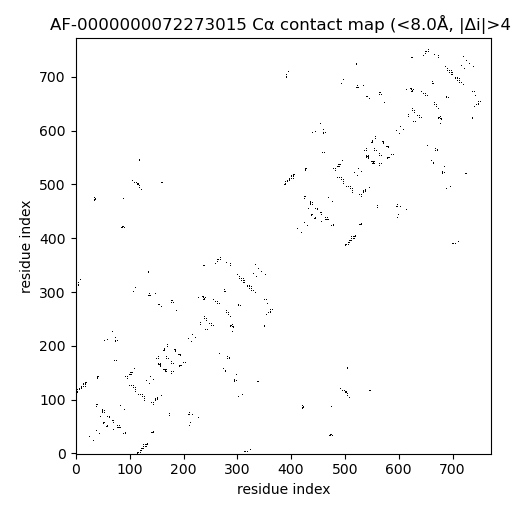 1 92.81 84 SER A O 1
ATOM 679 N N . ARG A 1 85 ? 20.016 2.934 11.891 1 87.94 85 ARG A N 1
ATOM 680 C CA . ARG A 1 85 ? 20.781 1.694 11.844 1 87.94 85 ARG A CA 1
ATOM 681 C C . ARG A 1 85 ? 20.609 0.995 10.5 1 87.94 85 ARG A C 1
ATOM 683 O O . ARG A 1 85 ? 21.391 0.113 10.148 1 87.94 85 ARG A O 1
ATOM 690 N N . MET A 1 86 ? 19.688 1.385 9.758 1 85.12 86 MET A N 1
ATOM 691 C CA . MET A 1 86 ? 19.453 0.824 8.43 1 85.12 86 MET A CA 1
ATOM 692 C C . MET A 1 86 ? 20.359 1.485 7.398 1 85.12 86 MET A C 1
ATOM 694 O O . MET A 1 86 ? 20.734 2.652 7.543 1 85.12 86 MET A O 1
ATOM 698 N N . ASP A 1 87 ? 20.75 0.655 6.406 1 86.12 87 ASP A N 1
ATOM 699 C CA . ASP A 1 87 ? 21.469 1.264 5.289 1 86.12 87 ASP A CA 1
ATOM 700 C C . ASP A 1 87 ? 20.594 2.301 4.578 1 86.12 87 ASP A C 1
ATOM 702 O O . ASP A 1 87 ? 19.375 2.268 4.68 1 86.12 87 ASP A O 1
ATOM 706 N N . ASP A 1 88 ? 21.234 3.268 3.908 1 85 88 ASP A N 1
ATOM 707 C CA . ASP A 1 88 ? 20.562 4.414 3.307 1 85 88 ASP A CA 1
ATOM 708 C C . ASP A 1 88 ? 19.469 3.963 2.346 1 85 88 ASP A C 1
ATOM 710 O O . ASP A 1 88 ? 18.344 4.484 2.385 1 85 88 ASP A O 1
ATOM 714 N N . ASN A 1 89 ? 19.797 3.023 1.548 1 81.62 89 ASN A N 1
ATOM 715 C CA . ASN A 1 89 ? 18.828 2.57 0.553 1 81.62 89 ASN A CA 1
ATOM 716 C C . ASN A 1 89 ? 17.656 1.836 1.2 1 81.62 89 ASN A C 1
ATOM 718 O O . ASN A 1 89 ? 16.5 2.049 0.828 1 81.62 89 ASN A O 1
ATOM 722 N N . MET A 1 90 ? 17.953 1.005 2.178 1 83.06 90 MET A N 1
ATOM 723 C CA . MET A 1 90 ? 16.891 0.281 2.887 1 83.06 90 MET A CA 1
ATOM 724 C C . MET A 1 90 ? 15.977 1.245 3.629 1 83.06 90 MET A C 1
ATOM 726 O O . MET A 1 90 ? 14.75 1.11 3.57 1 83.06 90 MET A O 1
ATOM 730 N N . LEU A 1 91 ? 16.578 2.186 4.277 1 88.5 91 LEU A N 1
ATOM 731 C CA . LEU A 1 91 ? 15.789 3.186 4.988 1 88.5 91 LEU A CA 1
ATOM 732 C C . LEU A 1 91 ? 14.859 3.93 4.031 1 88.5 91 LEU A C 1
ATOM 734 O O . LEU A 1 91 ? 13.695 4.172 4.352 1 88.5 91 LEU A O 1
ATOM 738 N N . THR A 1 92 ? 15.43 4.27 2.922 1 87.19 92 THR A N 1
ATOM 739 C CA . THR A 1 92 ? 14.641 5 1.938 1 87.19 92 THR A CA 1
ATOM 740 C C . THR A 1 92 ? 13.453 4.16 1.463 1 87.19 92 THR A C 1
ATOM 742 O O . THR A 1 92 ? 12.328 4.66 1.382 1 87.19 92 THR A O 1
ATOM 745 N N . VAL A 1 93 ? 13.664 2.938 1.192 1 82.81 93 VAL A N 1
ATOM 746 C CA . VAL A 1 93 ? 12.609 2.061 0.694 1 82.81 93 VAL A CA 1
ATOM 747 C C . VAL A 1 93 ? 11.539 1.882 1.767 1 82.81 93 VAL A C 1
ATOM 749 O O . VAL A 1 93 ? 10.344 1.994 1.483 1 82.81 93 VAL A O 1
ATOM 752 N N . VAL A 1 94 ? 11.94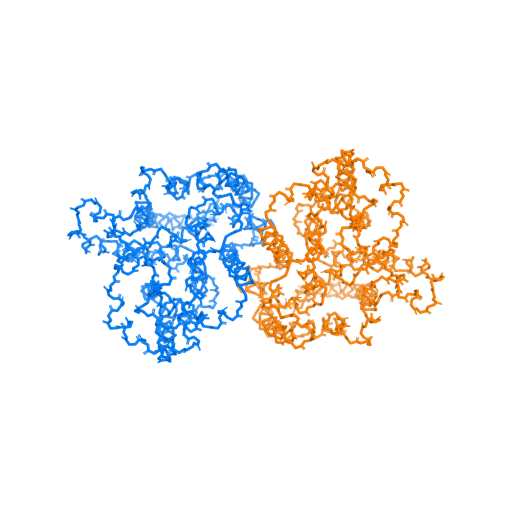5 1.604 2.941 1 86.25 94 VAL A N 1
ATOM 753 C CA . VAL A 1 94 ? 11.016 1.376 4.043 1 86.25 94 VAL A CA 1
ATOM 754 C C . VAL A 1 94 ? 10.219 2.646 4.312 1 86.25 94 VAL A C 1
ATOM 756 O O . VAL A 1 94 ? 8.992 2.596 4.48 1 86.25 94 VAL A O 1
ATOM 759 N N . TRP A 1 95 ? 10.93 3.748 4.316 1 91.69 95 TRP A N 1
ATOM 760 C CA . TRP A 1 95 ? 10.32 5.035 4.633 1 91.69 95 TRP A CA 1
ATOM 761 C C . TRP A 1 95 ? 9.297 5.434 3.574 1 91.69 95 TRP A C 1
ATOM 763 O O . TRP A 1 95 ? 8.18 5.824 3.902 1 91.69 95 TRP A O 1
ATOM 773 N N . GLN A 1 96 ? 9.68 5.32 2.34 1 90.06 96 GLN A N 1
ATOM 774 C CA . GLN A 1 96 ? 8.805 5.711 1.235 1 90.06 96 GLN A CA 1
ATOM 775 C C . GLN A 1 96 ? 7.613 4.766 1.112 1 90.06 96 GLN A C 1
ATOM 777 O O . GLN A 1 96 ? 6.496 5.207 0.833 1 90.06 96 GLN A O 1
ATOM 782 N N . SER A 1 97 ? 7.848 3.514 1.302 1 89.75 97 SER A N 1
ATOM 783 C CA . SER A 1 97 ? 6.75 2.549 1.264 1 89.75 97 SER A CA 1
ATOM 784 C C . SER A 1 97 ? 5.758 2.795 2.393 1 89.75 97 SER A C 1
ATOM 786 O O . SER A 1 97 ? 4.543 2.73 2.184 1 89.75 97 SER A O 1
ATOM 788 N N . ALA A 1 98 ? 6.297 3.059 3.545 1 93.88 98 ALA A N 1
ATOM 789 C CA . ALA A 1 98 ? 5.43 3.336 4.688 1 93.88 98 ALA A CA 1
ATOM 790 C C . ALA A 1 98 ? 4.562 4.566 4.43 1 93.88 98 ALA A C 1
ATOM 792 O O . ALA A 1 98 ? 3.383 4.59 4.789 1 93.88 98 ALA A O 1
ATOM 793 N N . ASN A 1 99 ? 5.172 5.574 3.846 1 95.75 99 ASN A N 1
ATOM 794 C CA . ASN A 1 99 ? 4.426 6.777 3.508 1 95.75 99 ASN A CA 1
ATOM 795 C C . ASN A 1 99 ? 3.32 6.488 2.496 1 95.75 99 ASN A C 1
ATOM 797 O O . ASN A 1 99 ? 2.201 6.984 2.635 1 95.75 99 ASN A O 1
ATOM 801 N N . PHE A 1 100 ? 3.615 5.719 1.521 1 94.94 100 PHE A N 1
ATOM 802 C CA . PHE A 1 100 ? 2.611 5.406 0.512 1 94.94 100 PHE A CA 1
ATOM 803 C C . PHE A 1 100 ? 1.48 4.578 1.11 1 94.94 100 PHE A C 1
ATOM 805 O O . PHE A 1 100 ? 0.308 4.809 0.806 1 94.94 100 PHE A O 1
ATOM 812 N N . VAL A 1 101 ? 1.823 3.615 1.938 1 96.06 101 VAL A N 1
ATOM 813 C CA . VAL A 1 101 ? 0.819 2.775 2.582 1 96.06 101 VAL A CA 1
ATOM 814 C C . VAL A 1 101 ? -0.057 3.627 3.498 1 96.06 101 VAL A C 1
ATOM 816 O O . VAL A 1 101 ? -1.269 3.412 3.586 1 96.06 101 VAL A O 1
ATOM 819 N N . ALA A 1 102 ? 0.577 4.559 4.184 1 98 102 ALA A N 1
ATOM 820 C CA . ALA A 1 102 ? -0.181 5.473 5.031 1 98 102 ALA A CA 1
ATOM 821 C C . ALA A 1 102 ? -1.189 6.273 4.211 1 98 102 ALA A C 1
ATOM 823 O O . ALA A 1 102 ? -2.352 6.406 4.602 1 98 102 ALA A O 1
ATOM 824 N N . LEU A 1 103 ? -0.712 6.797 3.076 1 98.31 103 LEU A N 1
ATOM 825 C CA . LEU A 1 103 ? -1.587 7.531 2.17 1 98.31 103 LEU A CA 1
ATOM 826 C C . LEU A 1 103 ? -2.756 6.66 1.72 1 98.31 103 LEU A C 1
ATOM 828 O O . LEU A 1 103 ? -3.914 7.074 1.818 1 98.31 103 LEU A O 1
ATOM 832 N N . LEU A 1 104 ? -2.447 5.496 1.304 1 98.12 104 LEU A N 1
ATOM 833 C CA . LEU A 1 104 ? -3.457 4.559 0.82 1 98.12 104 LEU A CA 1
ATOM 834 C C . LEU A 1 104 ? -4.422 4.176 1.938 1 98.12 104 LEU A C 1
ATOM 836 O O . LEU A 1 104 ? -5.633 4.086 1.715 1 98.12 104 LEU A O 1
ATOM 840 N N . ALA A 1 105 ? -3.922 3.965 3.105 1 97.81 105 ALA A N 1
ATOM 841 C CA . ALA A 1 105 ? -4.738 3.576 4.254 1 97.81 105 ALA A CA 1
ATOM 842 C C . ALA A 1 105 ? -5.777 4.648 4.57 1 97.81 105 ALA A C 1
ATOM 844 O O . ALA A 1 105 ? -6.945 4.332 4.828 1 97.81 105 ALA A O 1
ATOM 845 N N . VAL A 1 106 ? -5.352 5.852 4.551 1 98.44 106 VAL A N 1
ATOM 846 C CA . VAL A 1 106 ? -6.27 6.941 4.867 1 98.44 106 VAL A CA 1
ATOM 847 C C . VAL A 1 106 ? -7.383 6.996 3.826 1 98.44 106 VAL A C 1
ATOM 849 O O . VAL A 1 106 ? -8.562 7.105 4.176 1 98.44 106 VAL A O 1
ATOM 852 N N . ILE A 1 107 ? -7.023 6.891 2.564 1 98.25 107 ILE A N 1
ATOM 853 C CA . ILE A 1 107 ? -8.008 6.898 1.491 1 98.25 107 ILE A CA 1
ATOM 854 C C . ILE A 1 107 ? -8.984 5.738 1.678 1 98.25 107 ILE A C 1
ATOM 856 O O . ILE A 1 107 ? -10.203 5.93 1.642 1 98.25 107 ILE A O 1
ATOM 860 N N . LEU A 1 108 ? -8.461 4.578 1.975 1 97.31 108 LEU A N 1
ATOM 861 C CA . LEU A 1 108 ? -9.266 3.373 2.115 1 97.31 108 LEU A CA 1
ATOM 862 C C . LEU A 1 108 ? -10.188 3.475 3.326 1 97.31 108 LEU A C 1
ATOM 864 O O . LEU A 1 108 ? -11.344 3.043 3.271 1 97.31 108 LEU A O 1
ATOM 868 N N . MET A 1 109 ? -9.695 3.998 4.371 1 96.31 109 MET A N 1
ATOM 869 C CA . MET A 1 109 ? -10.516 4.113 5.57 1 96.31 109 MET A CA 1
ATOM 870 C C . MET A 1 109 ? -11.664 5.098 5.355 1 96.31 109 MET A C 1
ATOM 872 O O . MET A 1 109 ? -12.758 4.91 5.895 1 96.31 109 MET A O 1
ATOM 876 N N . ILE A 1 110 ? -11.406 6.113 4.602 1 96.25 110 ILE A N 1
ATOM 877 C CA . ILE A 1 110 ? -12.492 7.035 4.285 1 96.25 110 ILE A CA 1
ATOM 878 C C . ILE A 1 110 ? -13.492 6.352 3.361 1 96.25 110 ILE A C 1
ATOM 880 O O . ILE A 1 110 ? -14.703 6.438 3.578 1 96.25 110 ILE A O 1
ATOM 884 N N . PHE A 1 111 ? -13 5.609 2.338 1 94.19 111 PHE A N 1
ATOM 885 C CA . PHE A 1 111 ? -13.875 4.855 1.44 1 94.19 111 PHE A CA 1
ATOM 886 C C . PHE A 1 111 ? -14.695 3.838 2.215 1 94.19 111 PHE A C 1
ATOM 888 O O . PHE A 1 111 ? -15.852 3.574 1.87 1 94.19 111 PHE A O 1
ATOM 895 N N . ALA A 1 112 ? -14.117 3.285 3.229 1 90.62 112 ALA A N 1
ATOM 896 C CA . ALA A 1 112 ? -14.734 2.189 3.975 1 90.62 112 ALA A CA 1
ATOM 897 C C . ALA A 1 112 ? -15.953 2.672 4.75 1 90.62 112 ALA A C 1
ATOM 899 O O . ALA A 1 112 ? -16.719 1.861 5.27 1 90.62 112 ALA A O 1
ATOM 900 N N . ARG A 1 113 ? -16.078 3.939 4.824 1 84.5 113 ARG A N 1
ATOM 901 C CA . ARG A 1 113 ? -17.297 4.465 5.434 1 84.5 113 ARG A CA 1
ATOM 902 C C . ARG A 1 113 ? -18.516 4.195 4.551 1 84.5 113 ARG A C 1
ATOM 904 O O . ARG A 1 113 ? -19.656 4.242 5.02 1 84.5 113 ARG A O 1
ATOM 911 N N . LYS A 1 114 ? -18.172 4.012 3.287 1 83.94 114 LYS A N 1
ATOM 912 C CA . LYS A 1 114 ? -19.141 3.441 2.357 1 83.94 114 LYS A CA 1
ATOM 913 C C . LYS A 1 114 ? -18.844 1.972 2.08 1 83.94 114 LYS A C 1
ATOM 915 O O . LYS A 1 114 ? -17.781 1.466 2.473 1 83.94 114 LYS A O 1
ATOM 920 N N . GLN A 1 115 ? -19.734 1.301 1.637 1 82.5 115 GLN A N 1
ATOM 921 C CA . GLN A 1 115 ? -19.438 -0.084 1.289 1 82.5 115 GLN A CA 1
ATOM 922 C C . GLN A 1 115 ? -18.328 -0.159 0.244 1 82.5 115 GLN A C 1
ATOM 924 O O . GLN A 1 115 ? -18.516 0.233 -0.908 1 82.5 115 GLN A O 1
ATOM 929 N N . LEU A 1 116 ? -17.234 -0.587 0.688 1 86.38 116 LEU A N 1
ATOM 930 C CA . LEU A 1 116 ? -16.078 -0.709 -0.179 1 86.38 116 LEU A CA 1
ATOM 931 C C . LEU A 1 116 ? -16.109 -2.023 -0.954 1 86.38 116 LEU A C 1
ATOM 933 O O . LEU A 1 116 ? -16.328 -3.088 -0.37 1 86.38 116 LEU A O 1
ATOM 937 N N . THR A 1 117 ? -16.062 -1.951 -2.258 1 89.69 117 THR A N 1
ATOM 938 C CA . THR A 1 117 ? -16 -3.098 -3.158 1 89.69 117 THR A CA 1
ATOM 939 C C . THR A 1 117 ? -14.602 -3.264 -3.74 1 89.69 117 THR A C 1
ATOM 941 O O . THR A 1 117 ? -13.711 -2.457 -3.463 1 89.69 117 THR A O 1
ATOM 944 N N . ALA A 1 118 ? -14.391 -4.309 -4.461 1 92.06 118 ALA A N 1
ATOM 945 C CA . ALA A 1 118 ? -13.117 -4.504 -5.145 1 92.06 118 ALA A CA 1
ATOM 946 C C . ALA A 1 118 ? -12.805 -3.326 -6.062 1 92.06 118 ALA A C 1
ATOM 948 O O . ALA A 1 118 ? -11.656 -2.881 -6.145 1 92.06 118 ALA A O 1
ATOM 949 N N . GLY A 1 119 ? -13.867 -2.881 -6.73 1 91.62 119 GLY A N 1
ATOM 950 C CA . GLY A 1 119 ? -13.688 -1.69 -7.551 1 91.62 119 GLY A CA 1
ATOM 951 C C . GLY A 1 119 ? -13.258 -0.476 -6.754 1 91.62 119 GLY A C 1
ATOM 952 O O . GLY A 1 119 ? -12.461 0.334 -7.23 1 91.62 119 GLY A O 1
ATOM 953 N N . GLY A 1 120 ? -13.812 -0.367 -5.562 1 93.81 120 GLY A N 1
ATOM 954 C CA . GLY A 1 120 ? -13.414 0.715 -4.676 1 93.81 120 GLY A CA 1
ATOM 955 C C . GLY A 1 120 ? -11.953 0.64 -4.262 1 93.81 120 GLY A C 1
ATOM 956 O O . GLY A 1 120 ? -11.289 1.669 -4.125 1 93.81 120 GLY A O 1
ATOM 957 N N . VAL A 1 121 ? -11.477 -0.564 -4.035 1 95.81 121 VAL A N 1
ATOM 958 C CA . VAL A 1 121 ? -10.07 -0.766 -3.682 1 95.81 121 VAL A CA 1
ATOM 959 C C . VAL A 1 121 ? -9.18 -0.28 -4.82 1 95.81 121 VAL A C 1
ATOM 961 O O . VAL A 1 121 ? -8.203 0.438 -4.59 1 95.81 121 VAL A O 1
ATOM 964 N N . ILE A 1 122 ? -9.508 -0.633 -6.043 1 95.62 122 ILE A N 1
ATOM 965 C CA . ILE A 1 122 ? -8.734 -0.235 -7.215 1 95.62 122 ILE A CA 1
ATOM 966 C C . ILE A 1 122 ? -8.781 1.283 -7.371 1 95.62 122 ILE A C 1
ATOM 968 O O . ILE A 1 122 ? -7.77 1.913 -7.688 1 95.62 122 ILE A O 1
ATOM 972 N N . ALA A 1 123 ? -9.969 1.83 -7.145 1 96.12 123 ALA A N 1
ATOM 973 C CA . ALA A 1 123 ? -10.117 3.281 -7.207 1 96.12 123 ALA A CA 1
ATOM 974 C C . ALA A 1 123 ? -9.227 3.969 -6.176 1 96.12 123 ALA A C 1
ATOM 976 O O . ALA A 1 123 ? -8.625 5.004 -6.461 1 96.12 123 ALA A O 1
ATOM 977 N N . ALA A 1 124 ? -9.164 3.441 -4.957 1 97.56 124 ALA A N 1
ATOM 978 C CA . ALA A 1 124 ? -8.336 4.008 -3.898 1 97.56 124 ALA A CA 1
ATOM 979 C C . ALA A 1 124 ? -6.855 3.967 -4.277 1 97.56 124 ALA A C 1
ATOM 981 O O . ALA A 1 124 ? -6.113 4.918 -4.016 1 97.56 124 ALA A O 1
ATOM 982 N N . ILE A 1 125 ? -6.453 2.863 -4.844 1 97.44 125 ILE A N 1
ATOM 983 C CA . ILE A 1 125 ? -5.07 2.723 -5.285 1 97.44 125 ILE A CA 1
ATOM 984 C C . ILE A 1 125 ? -4.77 3.742 -6.379 1 97.44 125 ILE A C 1
ATOM 986 O O . ILE A 1 125 ? -3.734 4.41 -6.348 1 97.44 125 ILE A O 1
ATOM 990 N N . ALA A 1 126 ? -5.66 3.859 -7.348 1 97.19 126 ALA A N 1
ATOM 991 C CA . ALA A 1 126 ? -5.508 4.855 -8.406 1 97.19 126 ALA A CA 1
ATOM 992 C C . ALA A 1 126 ? -5.434 6.266 -7.824 1 97.19 126 ALA A C 1
ATOM 994 O O . ALA A 1 126 ? -4.625 7.082 -8.266 1 97.19 126 ALA A O 1
ATOM 995 N N . MET A 1 127 ? -6.285 6.504 -6.832 1 97.69 127 MET A N 1
ATOM 996 C CA . MET A 1 127 ? -6.301 7.816 -6.188 1 97.69 127 MET A CA 1
ATOM 997 C C . MET A 1 127 ? -4.977 8.094 -5.488 1 97.69 127 MET A C 1
ATOM 999 O O . MET A 1 127 ? -4.438 9.203 -5.586 1 97.69 127 MET A O 1
ATOM 1003 N N . ALA A 1 128 ? -4.492 7.117 -4.773 1 97.88 128 ALA A N 1
ATOM 1004 C CA . ALA A 1 128 ? -3.207 7.277 -4.098 1 97.88 128 ALA A CA 1
ATOM 1005 C C . ALA A 1 128 ? -2.098 7.598 -5.094 1 97.88 128 ALA A C 1
ATOM 1007 O O . ALA A 1 128 ? -1.29 8.5 -4.863 1 97.88 128 ALA A O 1
ATOM 1008 N N . ALA A 1 129 ? -2.055 6.867 -6.184 1 95.94 129 ALA A N 1
ATOM 1009 C CA . ALA A 1 129 ? -1.072 7.129 -7.234 1 95.94 129 ALA A CA 1
ATOM 1010 C C . ALA A 1 129 ? -1.285 8.508 -7.852 1 95.94 129 ALA A C 1
ATOM 1012 O O . ALA A 1 129 ? -0.326 9.25 -8.07 1 95.94 129 ALA A O 1
ATOM 1013 N N . GLY A 1 130 ? -2.512 8.867 -8.117 1 96.31 130 GLY A N 1
ATOM 1014 C CA . GLY A 1 130 ? -2.834 10.148 -8.734 1 96.31 130 GLY A CA 1
ATOM 1015 C C . GLY A 1 130 ? -2.469 11.336 -7.871 1 96.31 130 GLY A C 1
ATOM 1016 O O . GLY A 1 130 ? -2.129 12.406 -8.391 1 96.31 130 GLY A O 1
ATOM 1017 N N . PHE A 1 131 ? -2.537 11.172 -6.543 1 96.75 131 PHE A N 1
ATOM 1018 C CA . PHE A 1 131 ? -2.229 12.266 -5.625 1 96.75 131 PHE A CA 1
ATOM 1019 C C . PHE A 1 131 ? -0.761 12.656 -5.727 1 96.75 131 PHE A C 1
ATOM 1021 O O . PHE A 1 131 ? -0.371 13.742 -5.285 1 96.75 131 PHE A O 1
ATOM 1028 N N . MET A 1 132 ? 0.04 11.805 -6.352 1 90.94 132 MET A N 1
ATOM 1029 C CA . MET A 1 132 ? 1.44 12.148 -6.582 1 90.94 132 MET A CA 1
ATOM 1030 C C . MET A 1 132 ? 1.562 13.359 -7.496 1 90.94 132 MET A C 1
ATOM 1032 O O . MET A 1 132 ? 2.617 13.992 -7.562 1 90.94 132 MET A O 1
ATOM 1036 N N . ALA A 1 133 ? 0.494 13.695 -8.164 1 91.19 133 ALA A N 1
ATOM 1037 C CA . ALA A 1 133 ? 0.483 14.867 -9.039 1 91.19 133 ALA A CA 1
ATOM 1038 C C . ALA A 1 133 ? 0.424 16.156 -8.227 1 91.19 133 ALA A C 1
ATOM 1040 O O . ALA A 1 133 ? 0.735 17.234 -8.734 1 91.19 133 ALA A O 1
ATOM 1041 N N . LEU A 1 134 ? -0.053 16.062 -7 1 91.81 134 LEU A N 1
ATOM 1042 C CA . LEU A 1 134 ? -0.058 17.219 -6.113 1 91.81 134 LEU A CA 1
ATOM 1043 C C . LEU A 1 134 ? 1.343 17.516 -5.586 1 91.81 134 LEU A C 1
ATOM 1045 O O . LEU A 1 134 ? 2.049 16.594 -5.156 1 91.81 134 LEU A O 1
ATOM 1049 N N . ILE A 1 135 ? 1.697 18.734 -5.516 1 90.12 135 ILE A N 1
ATOM 1050 C CA . ILE A 1 135 ? 3.074 19.109 -5.219 1 90.12 135 ILE A CA 1
ATOM 1051 C C . ILE A 1 135 ? 3.424 18.703 -3.787 1 90.12 135 ILE A C 1
ATOM 1053 O O . ILE A 1 135 ? 4.555 18.297 -3.508 1 90.12 135 ILE A O 1
ATOM 1057 N N . GLU A 1 136 ? 2.514 18.859 -2.861 1 93.06 136 GLU A N 1
ATOM 1058 C CA . GLU A 1 136 ? 2.818 18.531 -1.471 1 93.06 136 GLU A CA 1
ATOM 1059 C C . GLU A 1 136 ? 3.031 17.031 -1.286 1 93.06 136 GLU A C 1
ATOM 1061 O O . GLU A 1 136 ? 3.82 16.625 -0.438 1 93.06 136 GLU A O 1
ATOM 1066 N N . ILE A 1 137 ? 2.344 16.203 -2.115 1 94.12 137 ILE A N 1
ATOM 1067 C CA . ILE A 1 137 ? 2.533 14.758 -2.031 1 94.12 137 ILE A CA 1
ATOM 1068 C C . ILE A 1 137 ? 3.809 14.367 -2.77 1 94.12 137 ILE A C 1
ATOM 1070 O O . ILE A 1 137 ? 4.641 13.633 -2.232 1 94.12 137 ILE A O 1
ATOM 1074 N N . ARG A 1 138 ? 3.934 14.867 -3.9 1 88.81 138 ARG A N 1
ATOM 1075 C CA . ARG A 1 138 ? 5.109 14.586 -4.715 1 88.81 138 ARG A CA 1
ATOM 1076 C C . ARG A 1 138 ? 6.395 14.922 -3.961 1 88.81 138 ARG A C 1
ATOM 1078 O O . ARG A 1 138 ? 7.305 14.094 -3.877 1 88.81 138 ARG A O 1
ATOM 1085 N N . ASP A 1 139 ? 6.438 16.062 -3.406 1 88.81 139 ASP A N 1
ATOM 1086 C CA . ASP A 1 139 ? 7.668 16.531 -2.779 1 88.81 139 ASP A CA 1
ATOM 1087 C C . ASP A 1 139 ? 7.836 15.93 -1.383 1 88.81 139 ASP A C 1
ATOM 1089 O O . ASP A 1 139 ? 8.938 15.93 -0.831 1 88.81 139 ASP A O 1
ATOM 1093 N N . SER A 1 140 ? 6.75 15.492 -0.82 1 92 140 SER A N 1
ATOM 1094 C CA . SER A 1 140 ? 6.914 14.68 0.381 1 92 140 SER A CA 1
ATOM 1095 C C . SER A 1 140 ? 7.75 13.438 0.097 1 92 140 SER A C 1
ATOM 1097 O O . SER A 1 140 ? 8.602 13.055 0.903 1 92 140 SER A O 1
ATOM 1099 N N . PHE A 1 141 ? 7.52 12.828 -1.044 1 89.25 141 PHE A N 1
ATOM 1100 C CA . PHE A 1 141 ? 8.305 11.656 -1.434 1 89.25 141 PHE A CA 1
ATOM 1101 C C . PHE A 1 141 ? 9.695 12.078 -1.897 1 89.25 141 PHE A C 1
ATOM 1103 O O . PHE A 1 141 ? 10.68 11.383 -1.633 1 89.25 141 PHE A O 1
ATOM 1110 N N . PHE A 1 142 ? 9.781 13.211 -2.465 1 85.94 142 PHE A N 1
ATOM 1111 C CA . PHE A 1 142 ? 11.062 13.695 -2.961 1 85.94 142 PHE A CA 1
ATOM 1112 C C . PHE A 1 142 ? 12.016 13.984 -1.806 1 85.94 142 PHE A C 1
ATOM 1114 O O . PHE A 1 142 ? 13.18 13.578 -1.842 1 85.94 142 PHE A O 1
ATOM 1121 N N . TYR A 1 143 ? 11.516 14.594 -0.782 1 90.19 143 TYR A N 1
ATOM 1122 C CA . TYR A 1 143 ? 12.367 15.008 0.328 1 90.19 143 TYR A CA 1
ATOM 1123 C C . TYR A 1 143 ? 12.398 13.945 1.418 1 90.19 143 TYR A C 1
ATOM 1125 O O . TYR A 1 143 ? 13.25 13.984 2.311 1 90.19 143 TYR A O 1
ATOM 1133 N N . GLY A 1 144 ? 11.523 12.977 1.313 1 92.38 144 GLY A N 1
ATOM 1134 C CA . GLY A 1 144 ? 11.422 12 2.383 1 92.38 144 GLY A CA 1
ATOM 1135 C C . GLY A 1 144 ? 10.773 12.547 3.641 1 92.38 144 GLY A C 1
ATOM 1136 O O . GLY A 1 144 ? 11.281 12.344 4.746 1 92.38 144 GLY A O 1
ATOM 1137 N N . GLN A 1 145 ? 9.648 13.234 3.461 1 94.62 145 GLN A N 1
ATOM 1138 C CA . GLN A 1 145 ? 8.945 13.898 4.555 1 94.62 145 GLN A CA 1
ATOM 1139 C C . GLN A 1 145 ? 8.133 12.898 5.375 1 94.62 145 GLN A C 1
ATOM 1141 O O . GLN A 1 145 ? 7.824 11.805 4.898 1 94.62 145 GLN A O 1
ATOM 1146 N N . ILE A 1 146 ? 7.75 13.273 6.531 1 96.81 146 ILE A N 1
ATOM 1147 C CA . ILE A 1 146 ? 7.082 12.398 7.488 1 96.81 146 ILE A CA 1
ATOM 1148 C C . ILE A 1 146 ? 5.582 12.688 7.488 1 96.81 146 ILE A C 1
ATOM 1150 O O . ILE A 1 146 ? 4.809 11.992 8.148 1 96.81 146 ILE A O 1
ATOM 1154 N N . ASN A 1 147 ? 5.09 13.602 6.777 1 97.75 147 ASN A N 1
ATOM 1155 C CA . ASN A 1 147 ? 3.766 14.188 6.938 1 97.75 147 ASN A CA 1
ATOM 1156 C C . ASN A 1 147 ? 2.662 13.172 6.668 1 97.75 147 ASN A C 1
ATOM 1158 O O . ASN A 1 147 ? 1.616 13.195 7.32 1 97.75 147 ASN A O 1
ATOM 1162 N N . LEU A 1 148 ? 2.877 12.289 5.715 1 98.38 148 LEU A N 1
ATOM 1163 C CA . LEU A 1 148 ? 1.852 11.297 5.414 1 98.38 148 LEU A CA 1
ATOM 1164 C C . LEU A 1 148 ? 1.7 10.305 6.562 1 98.38 148 LEU A C 1
ATOM 1166 O O . LEU A 1 148 ? 0.591 9.852 6.852 1 98.38 148 LEU A O 1
ATOM 1170 N N . LEU A 1 149 ? 2.762 10.016 7.219 1 98.25 149 LEU A N 1
ATOM 1171 C CA . LEU A 1 149 ? 2.713 9.156 8.398 1 98.25 149 LEU A CA 1
ATOM 1172 C C . LEU A 1 149 ? 1.991 9.852 9.547 1 98.25 149 LEU A C 1
ATOM 1174 O O . LEU A 1 149 ? 1.206 9.227 10.258 1 98.25 149 LEU A O 1
ATOM 1178 N N . LEU A 1 150 ? 2.252 11.102 9.719 1 98.69 150 LEU A N 1
ATOM 1179 C CA . LEU A 1 150 ? 1.563 11.867 10.758 1 98.69 150 LEU A CA 1
ATOM 1180 C C . LEU A 1 150 ? 0.068 11.945 10.469 1 98.69 150 LEU A C 1
ATOM 1182 O O . LEU A 1 150 ? -0.751 11.82 11.383 1 98.69 150 LEU A O 1
ATOM 1186 N N . MET A 1 151 ? -0.214 12.195 9.203 1 98.69 151 MET A N 1
ATOM 1187 C CA . MET A 1 151 ? -1.621 12.234 8.812 1 98.69 151 MET A CA 1
ATOM 1188 C C . MET A 1 151 ? -2.309 10.906 9.141 1 98.69 151 MET A C 1
ATOM 1190 O O . MET A 1 151 ? -3.441 10.898 9.625 1 98.69 151 MET A O 1
ATOM 1194 N N . PHE A 1 152 ? -1.634 9.828 8.883 1 98.56 152 PHE A N 1
ATOM 1195 C CA . PHE A 1 152 ? -2.174 8.508 9.18 1 98.56 152 PHE A CA 1
ATOM 1196 C C . PHE A 1 152 ? -2.41 8.352 10.68 1 98.56 152 PHE A C 1
ATOM 1198 O O . PHE A 1 152 ? -3.463 7.863 11.102 1 98.56 152 PHE A O 1
ATOM 1205 N N . LEU A 1 153 ? -1.457 8.727 11.508 1 98.5 153 LEU A N 1
ATOM 1206 C CA . LEU A 1 153 ? -1.599 8.641 12.953 1 98.5 153 LEU A CA 1
ATOM 1207 C C . LEU A 1 153 ? -2.814 9.422 13.438 1 98.5 153 LEU A C 1
ATOM 1209 O O . LEU A 1 153 ? -3.617 8.914 14.219 1 98.5 153 LEU A O 1
ATOM 1213 N N . VAL A 1 154 ? -2.955 10.609 12.938 1 98.62 154 VAL A N 1
ATOM 1214 C CA . VAL A 1 154 ? -4.09 11.438 13.328 1 98.62 154 VAL A CA 1
ATOM 1215 C C . VAL A 1 154 ? -5.387 10.812 12.828 1 98.62 154 VAL A C 1
ATOM 1217 O O . VAL A 1 154 ? -6.391 10.781 13.547 1 98.62 154 VAL A O 1
ATOM 1220 N N . ALA A 1 155 ? -5.355 10.312 11.609 1 98.38 155 ALA A N 1
ATOM 1221 C CA . ALA A 1 155 ? -6.535 9.695 11.008 1 98.38 155 ALA A CA 1
ATOM 1222 C C . ALA A 1 155 ? -7.035 8.531 11.852 1 98.38 155 ALA A C 1
ATOM 1224 O O . ALA A 1 155 ? -8.234 8.266 11.906 1 98.38 155 ALA A O 1
ATOM 1225 N N . MET A 1 156 ? -6.145 7.875 12.57 1 97.19 156 MET A N 1
ATOM 1226 C CA . MET A 1 156 ? -6.488 6.73 13.414 1 97.19 156 MET A CA 1
ATOM 1227 C C . MET A 1 156 ? -7.387 7.152 14.57 1 97.19 156 MET A C 1
ATOM 1229 O O . MET A 1 156 ? -8.047 6.316 15.188 1 97.19 156 MET A O 1
ATOM 1233 N N . ASP A 1 157 ? -7.465 8.398 14.812 1 97.88 157 ASP A N 1
ATOM 1234 C CA . ASP A 1 157 ? -8.305 8.883 15.906 1 97.88 157 ASP A CA 1
ATOM 1235 C C . ASP A 1 157 ? -9.602 9.492 15.375 1 97.88 157 ASP A C 1
ATOM 1237 O O . ASP A 1 157 ? -10.391 10.055 16.141 1 97.88 157 ASP A O 1
ATOM 1241 N N . PHE A 1 158 ? -9.812 9.414 14.062 1 96.62 158 PHE A N 1
ATOM 1242 C CA . PHE A 1 158 ? -11.039 9.969 13.492 1 96.62 158 PHE A CA 1
ATOM 1243 C C . PHE A 1 158 ? -11.781 8.922 12.68 1 96.62 158 PHE A C 1
ATOM 1245 O O . PHE A 1 158 ? -13.008 8.812 12.766 1 96.62 158 PHE A O 1
ATOM 1252 N N . LEU A 1 159 ? -11.117 8.078 11.984 1 95.44 159 LEU A N 1
ATOM 1253 C CA . LEU A 1 159 ? -11.758 7.285 10.938 1 95.44 159 LEU A CA 1
ATOM 1254 C C . LEU A 1 159 ? -12.211 5.934 11.484 1 95.44 159 LEU A C 1
ATOM 1256 O O . LEU A 1 159 ? -13.312 5.473 11.18 1 95.44 159 LEU A O 1
ATOM 1260 N N . PRO A 1 160 ? -11.391 5.281 12.32 1 91.62 160 PRO A N 1
ATOM 1261 C CA . PRO A 1 160 ? -11.883 4.023 12.891 1 91.62 160 PRO A CA 1
ATOM 1262 C C . PRO A 1 160 ? -12.953 4.242 13.953 1 91.62 160 PRO A C 1
ATOM 1264 O O . PRO A 1 160 ? -13.164 5.371 14.406 1 91.62 160 PRO A O 1
ATOM 1267 N N . HIS A 1 161 ? -13.602 3.131 14.336 1 82.81 161 HIS A N 1
ATOM 1268 C CA . HIS A 1 161 ? -14.633 3.209 15.367 1 82.81 161 HIS A CA 1
ATOM 1269 C C . HIS A 1 161 ? -14.023 3.512 16.734 1 82.81 161 HIS A C 1
ATOM 1271 O O . HIS A 1 161 ? -14.57 4.32 17.484 1 82.81 161 HIS A O 1
ATOM 1277 N N . LYS A 1 162 ? -12.938 2.803 16.953 1 80.56 162 LYS A N 1
ATOM 1278 C CA . LYS A 1 162 ? -12.242 3.082 18.219 1 80.56 162 LYS A CA 1
ATOM 1279 C C . LYS A 1 162 ? -11.297 4.27 18.062 1 80.56 162 LYS A C 1
ATOM 1281 O O . LYS A 1 162 ? -10.258 4.168 17.406 1 80.56 162 LYS A O 1
ATOM 1286 N N . ARG A 1 163 ? -11.609 5.379 18.672 1 85.88 163 ARG A N 1
ATOM 1287 C CA . ARG A 1 163 ? -10.883 6.641 18.609 1 85.88 163 ARG A CA 1
ATOM 1288 C C . ARG A 1 163 ? -10.289 7.004 19.953 1 85.88 163 ARG A C 1
ATOM 1290 O O . ARG A 1 163 ? -10.938 7.664 20.766 1 85.88 163 ARG A O 1
ATOM 1297 N N . THR A 1 164 ? -9.078 6.684 20.141 1 90.62 164 THR A N 1
ATOM 1298 C CA . THR A 1 164 ? -8.492 6.734 21.484 1 90.62 164 THR A CA 1
ATOM 1299 C C . THR A 1 164 ? -7.781 8.062 21.719 1 90.62 164 THR A C 1
ATOM 1301 O O . THR A 1 164 ? -7.59 8.477 22.859 1 90.62 164 THR A O 1
ATOM 1304 N N . GLY A 1 165 ? -7.352 8.719 20.672 1 97.75 165 GLY A N 1
ATOM 1305 C CA . GLY A 1 165 ? -6.551 9.93 20.797 1 97.75 165 GLY A CA 1
ATOM 1306 C C . GLY A 1 165 ? -5.059 9.656 20.797 1 97.75 165 GLY A C 1
ATOM 1307 O O . GLY A 1 165 ? -4.258 10.586 20.688 1 97.75 165 GLY A O 1
ATOM 1308 N N . ILE A 1 166 ? -4.656 8.43 20.828 1 98.06 166 ILE A N 1
ATOM 1309 C CA . ILE A 1 166 ? -3.258 8.031 20.906 1 98.06 166 ILE A CA 1
ATOM 1310 C C . ILE A 1 166 ? -2.52 8.469 19.641 1 98.06 166 ILE A C 1
ATOM 1312 O O . ILE A 1 166 ? -1.382 8.938 19.719 1 98.06 166 ILE A O 1
ATOM 1316 N N . GLY A 1 167 ? -3.178 8.32 18.531 1 98.38 167 GLY A N 1
ATOM 1317 C CA . GLY A 1 167 ? -2.568 8.734 17.281 1 98.38 167 GLY A CA 1
ATOM 1318 C C . GLY A 1 167 ? -2.201 10.203 17.25 1 98.38 167 GLY A C 1
ATOM 1319 O O . GLY A 1 167 ? -1.101 10.57 16.828 1 98.38 167 GLY A O 1
ATOM 1320 N N . ILE A 1 168 ? -3.09 11.039 17.734 1 98.62 168 ILE A N 1
ATOM 1321 C CA . ILE A 1 168 ? -2.859 12.477 17.797 1 98.62 168 ILE A CA 1
ATOM 1322 C C . ILE A 1 168 ? -1.698 12.773 18.75 1 98.62 168 ILE A C 1
ATOM 1324 O O . ILE A 1 168 ? -0.809 13.562 18.422 1 98.62 168 ILE A O 1
ATOM 1328 N N . GLY A 1 169 ? -1.704 12.117 19.891 1 98.75 169 GLY A N 1
ATOM 1329 C CA . GLY A 1 169 ? -0.629 12.312 20.859 1 98.75 169 GLY A CA 1
ATOM 1330 C C . GLY A 1 169 ? 0.734 11.938 20.312 1 98.75 169 GLY A C 1
ATOM 1331 O O . GLY A 1 169 ? 1.714 12.656 20.5 1 98.75 169 GLY A O 1
ATOM 1332 N N . LEU A 1 170 ? 0.797 10.836 19.641 1 98.62 170 LEU A N 1
ATOM 1333 C CA . LEU A 1 170 ? 2.047 10.383 19.031 1 98.62 170 LEU A CA 1
ATOM 1334 C C . LEU A 1 170 ? 2.5 11.352 17.938 1 98.62 170 LEU A C 1
ATOM 1336 O O . LEU A 1 170 ? 3.678 11.711 17.875 1 98.62 170 LEU A O 1
ATOM 1340 N N . ALA A 1 171 ? 1.544 11.742 17.078 1 98.62 171 ALA A N 1
ATOM 1341 C CA . ALA A 1 171 ? 1.876 12.672 16 1 98.62 171 ALA A CA 1
ATOM 1342 C C . ALA A 1 171 ? 2.395 13.992 16.547 1 98.62 171 ALA A C 1
ATOM 1344 O O . ALA A 1 171 ? 3.393 14.523 16.062 1 98.62 171 ALA A O 1
ATOM 1345 N N . ALA A 1 172 ? 1.74 14.461 17.578 1 98.19 172 ALA A N 1
ATOM 1346 C CA . ALA A 1 172 ? 2.168 15.703 18.219 1 98.19 172 ALA A CA 1
ATOM 1347 C C . ALA A 1 172 ? 3.533 15.539 18.875 1 98.19 172 ALA A C 1
ATOM 1349 O O . ALA A 1 172 ? 4.312 16.484 18.953 1 98.19 172 ALA A O 1
ATOM 1350 N N . GLY A 1 173 ? 3.799 14.375 19.328 1 98.12 173 GLY A N 1
ATOM 1351 C CA . GLY A 1 173 ? 5.09 14.078 19.938 1 98.12 173 GLY A CA 1
ATOM 1352 C C . GLY A 1 173 ? 6.223 14.039 18.922 1 98.12 173 GLY A C 1
ATOM 1353 O O . GLY A 1 173 ? 7.391 14.188 19.297 1 98.12 173 GLY A O 1
ATOM 1354 N N . ILE A 1 174 ? 5.863 13.805 17.703 1 97.81 174 ILE A N 1
ATOM 1355 C CA . ILE A 1 174 ? 6.859 13.734 16.641 1 97.81 174 ILE A CA 1
ATOM 1356 C C . ILE A 1 174 ? 7.055 15.125 16.031 1 97.81 174 ILE A C 1
ATOM 1358 O O . ILE A 1 174 ? 8.188 15.586 15.883 1 97.81 174 ILE A O 1
ATOM 1362 N N . LYS A 1 175 ? 5.898 15.664 15.625 1 94.75 175 LYS A N 1
ATOM 1363 C CA . LYS A 1 175 ? 5.82 17.031 15.133 1 94.75 175 LYS A CA 1
ATOM 1364 C C . LYS A 1 175 ? 4.766 17.828 15.898 1 94.75 175 LYS A C 1
ATOM 1366 O O . LYS A 1 175 ? 3.643 17.359 16.094 1 94.75 175 LYS A O 1
ATOM 1371 N N . LEU A 1 176 ? 4.957 18.828 16.438 1 93.5 176 LEU A N 1
ATOM 1372 C CA . LEU A 1 176 ? 4.109 19.578 17.359 1 93.5 176 LEU A CA 1
ATOM 1373 C C . LEU A 1 176 ? 2.812 20 16.672 1 93.5 176 LEU A C 1
ATOM 1375 O O . LEU A 1 176 ? 1.76 20.062 17.312 1 93.5 176 LEU A O 1
ATOM 1379 N N . THR A 1 177 ? 2.734 20.141 15.391 1 93.5 177 THR A N 1
ATOM 1380 C CA . THR A 1 177 ? 1.643 20.766 14.656 1 93.5 177 THR A CA 1
ATOM 1381 C C . THR A 1 177 ? 0.356 19.953 14.805 1 93.5 177 THR A C 1
ATOM 1383 O O . THR A 1 177 ? -0.731 20.531 14.922 1 93.5 177 THR A O 1
ATOM 1386 N N . PRO A 1 178 ? 0.442 18.641 14.93 1 96.94 178 PRO A N 1
ATOM 1387 C CA . PRO A 1 178 ? -0.793 17.859 15.055 1 96.94 178 PRO A CA 1
ATOM 1388 C C . PRO A 1 178 ? -1.51 18.094 16.375 1 96.94 178 PRO A C 1
ATOM 1390 O O . PRO A 1 178 ? -2.656 17.672 16.547 1 96.94 178 PRO A O 1
ATOM 1393 N N . ALA A 1 179 ? -0.935 18.844 17.281 1 96.94 179 ALA A N 1
ATOM 1394 C CA . ALA A 1 179 ? -1.554 19.125 18.578 1 96.94 179 ALA A CA 1
ATOM 1395 C C . ALA A 1 179 ? -2.855 19.891 18.406 1 96.94 179 ALA A C 1
ATOM 1397 O O . ALA A 1 179 ? -3.709 19.891 19.297 1 96.94 179 ALA A O 1
ATOM 1398 N N . ILE A 1 180 ? -3.006 20.547 17.312 1 96.56 180 ILE A N 1
ATOM 1399 C CA . ILE A 1 180 ? -4.219 21.312 17.047 1 96.56 180 ILE A CA 1
ATOM 1400 C C . ILE A 1 180 ? -5.43 20.375 17.062 1 96.56 180 ILE A C 1
ATOM 1402 O O . ILE A 1 180 ? -6.547 20.797 17.359 1 96.56 180 ILE A O 1
ATOM 1406 N N . PHE A 1 181 ? -5.285 19.141 16.781 1 98.5 181 PHE A N 1
ATOM 1407 C CA . PHE A 1 181 ? -6.395 18.203 16.719 1 98.5 181 PHE A CA 1
ATOM 1408 C C . PHE A 1 181 ? -6.945 17.906 18.109 1 98.5 181 PHE A C 1
ATOM 1410 O O . PHE A 1 181 ? -8.062 17.391 18.25 1 98.5 181 PHE A O 1
ATOM 1417 N N . ILE A 1 182 ? -6.145 18.203 19.141 1 98.25 182 ILE A N 1
ATOM 1418 C CA . ILE A 1 182 ? -6.688 18.125 20.484 1 98.25 182 ILE A CA 1
ATOM 1419 C C . ILE A 1 182 ? -7.82 19.141 20.641 1 98.25 182 ILE A C 1
ATOM 1421 O O . ILE A 1 182 ? -8.852 18.844 21.25 1 98.25 182 ILE A O 1
ATOM 1425 N N . VAL A 1 183 ? -7.664 20.328 20.062 1 97.25 183 VAL A N 1
ATOM 1426 C CA . VAL A 1 183 ? -8.695 21.359 20.078 1 97.25 183 VAL A CA 1
ATOM 1427 C C . VAL A 1 183 ? -9.93 20.875 19.328 1 97.25 183 VAL A C 1
ATOM 1429 O O . VAL A 1 183 ? -11.062 21.094 19.75 1 97.25 183 VAL A O 1
ATOM 1432 N N . VAL A 1 184 ? -9.672 20.203 18.203 1 97.69 184 VAL A N 1
ATOM 1433 C CA . VAL A 1 184 ? -10.781 19.641 17.422 1 97.69 184 VAL A CA 1
ATOM 1434 C C . VAL A 1 184 ? -11.57 18.672 18.297 1 97.69 184 VAL A C 1
ATOM 1436 O O . VAL A 1 184 ? -12.805 18.719 18.328 1 97.69 184 VAL A O 1
ATOM 1439 N N . LEU A 1 185 ? -10.859 17.812 19.016 1 98.12 185 LEU A N 1
ATOM 1440 C CA . LEU A 1 185 ? -11.508 16.844 19.891 1 98.12 185 LEU A CA 1
ATOM 1441 C C . LEU A 1 185 ? -12.32 17.531 20.969 1 98.12 185 LEU A C 1
ATOM 1443 O O . LEU A 1 185 ? -13.438 17.125 21.281 1 98.12 185 LEU A O 1
ATOM 1447 N N . LEU A 1 186 ? -11.789 18.594 21.531 1 97.81 186 LEU A N 1
ATOM 1448 C CA . LEU A 1 186 ? -12.477 19.328 22.594 1 97.81 186 LEU A CA 1
ATOM 1449 C C . LEU A 1 186 ? -13.75 19.984 22.062 1 97.81 186 LEU A C 1
ATOM 1451 O O . LEU A 1 186 ? -14.805 19.906 22.703 1 97.81 186 LEU A O 1
ATOM 1455 N N . ILE A 1 187 ? -13.68 20.594 20.922 1 97.56 187 ILE A N 1
ATOM 1456 C CA . ILE A 1 187 ? -14.828 21.25 20.312 1 97.56 187 ILE A CA 1
ATOM 1457 C C . ILE A 1 187 ? -15.906 20.203 19.984 1 97.56 187 ILE A C 1
ATOM 1459 O O . ILE A 1 187 ? -17.094 20.484 20.125 1 97.56 187 ILE A O 1
ATOM 1463 N N . GLN A 1 188 ? -15.461 19.016 19.672 1 96.94 188 GLN A N 1
ATOM 1464 C CA . GLN A 1 188 ? -16.391 17.953 19.328 1 96.94 188 GLN A CA 1
ATOM 1465 C C . GLN A 1 188 ? -16.781 17.156 20.578 1 96.94 188 GLN A C 1
ATOM 1467 O O . GLN A 1 188 ? -17.359 16.078 20.453 1 96.94 188 GLN A O 1
ATOM 1472 N N . ARG A 1 189 ? -16.344 17.531 21.75 1 97.19 189 ARG A N 1
ATOM 1473 C CA . ARG A 1 189 ? -16.719 16.984 23.047 1 97.19 189 ARG A CA 1
ATOM 1474 C C . ARG A 1 189 ? -16.234 15.555 23.219 1 97.19 189 ARG A C 1
ATOM 1476 O O . ARG A 1 189 ? -16.922 14.727 23.828 1 97.19 189 ARG A O 1
ATOM 1483 N N . ARG A 1 190 ? -15.188 15.328 22.609 1 97.44 190 ARG A N 1
ATOM 1484 C CA . ARG A 1 190 ? -14.523 14.047 22.797 1 97.44 190 ARG A CA 1
ATOM 1485 C C . ARG A 1 190 ? -13.445 14.141 23.875 1 97.44 190 ARG A C 1
ATOM 1487 O O . ARG A 1 190 ? -12.266 13.945 23.594 1 97.44 190 ARG A O 1
ATOM 1494 N N . TRP A 1 191 ? -13.852 14.258 25.094 1 97.25 191 TRP A N 1
ATOM 1495 C CA . TRP A 1 191 ? -13.016 14.625 26.234 1 97.25 191 TRP A CA 1
ATOM 1496 C C . TRP A 1 191 ? -12 13.531 26.547 1 97.25 191 TRP A C 1
ATOM 1498 O O . TRP A 1 191 ? -10.852 13.82 26.875 1 97.25 191 TRP A O 1
ATOM 1508 N N . TRP A 1 192 ? -12.383 12.281 26.469 1 97.25 192 TRP A N 1
ATOM 1509 C CA . TRP A 1 192 ? -11.5 11.172 26.812 1 97.25 192 TRP A CA 1
ATOM 1510 C C . TRP A 1 192 ? -10.398 11 25.781 1 97.25 192 TRP A C 1
ATOM 1512 O O . TRP A 1 192 ? -9.242 10.727 26.125 1 97.25 192 TRP A O 1
ATOM 1522 N N . SER A 1 193 ? -10.82 11.172 24.516 1 97.94 193 SER A N 1
ATOM 1523 C CA . SER A 1 193 ? -9.812 11.109 23.469 1 97.94 193 SER A CA 1
ATOM 1524 C C . SER A 1 193 ? -8.812 12.258 23.594 1 97.94 193 SER A C 1
ATOM 1526 O O . SER A 1 193 ? -7.617 12.07 23.359 1 97.94 193 SER A O 1
ATOM 1528 N N . ALA A 1 194 ? -9.328 13.414 23.938 1 98.44 194 ALA A N 1
ATOM 1529 C CA . ALA A 1 194 ? -8.453 14.57 24.141 1 98.44 194 ALA A CA 1
ATOM 1530 C C . ALA A 1 194 ? -7.48 14.336 25.281 1 98.44 194 ALA A C 1
ATOM 1532 O O . ALA A 1 194 ? -6.285 14.617 25.156 1 98.44 194 ALA A O 1
ATOM 1533 N N . ALA A 1 195 ? -7.977 13.836 26.375 1 98.5 195 ALA A N 1
ATOM 1534 C CA . ALA A 1 195 ? -7.129 13.523 27.516 1 98.5 195 ALA A CA 1
ATOM 1535 C C . ALA A 1 195 ? -6.074 12.484 27.156 1 98.5 195 ALA A C 1
ATOM 1537 O O . ALA A 1 195 ? -4.906 12.617 27.531 1 98.5 195 ALA A O 1
ATOM 1538 N N . SER A 1 196 ? -6.516 11.492 26.469 1 98.5 196 SER A N 1
ATOM 1539 C CA . SER A 1 196 ? -5.598 10.445 26.031 1 98.5 196 SER A CA 1
ATOM 1540 C C . SER A 1 196 ? -4.512 11.008 25.125 1 98.5 196 SER A C 1
ATOM 1542 O O . SER A 1 196 ? -3.354 10.594 25.203 1 98.5 196 SER A O 1
ATOM 1544 N N . ALA A 1 197 ? -4.891 11.859 24.25 1 98.69 197 ALA A N 1
ATOM 1545 C CA . ALA A 1 197 ? -3.916 12.5 23.375 1 98.69 197 ALA A CA 1
ATOM 1546 C C . ALA A 1 197 ? -2.875 13.273 24.172 1 98.69 197 ALA A C 1
ATOM 1548 O O . ALA A 1 197 ? -1.677 13.188 23.891 1 98.69 197 ALA A O 1
ATOM 1549 N N . VAL A 1 198 ? -3.332 13.969 25.172 1 98.56 198 VAL A N 1
ATOM 1550 C CA . VAL A 1 198 ? -2.445 14.766 26.016 1 98.56 198 VAL A CA 1
ATOM 1551 C C . VAL A 1 198 ? -1.507 13.852 26.797 1 98.56 198 VAL A C 1
ATOM 1553 O O . VAL A 1 198 ? -0.304 14.109 26.875 1 98.56 198 VAL A O 1
ATOM 1556 N N . VAL A 1 199 ? -2.035 12.812 27.344 1 98.62 199 VAL A N 1
ATOM 1557 C CA . VAL A 1 199 ? -1.238 11.859 28.109 1 98.62 199 VAL A CA 1
ATOM 1558 C C . VAL A 1 199 ? -0.206 11.195 27.203 1 98.62 199 VAL A C 1
ATOM 1560 O O . VAL A 1 199 ? 0.952 11.023 27.594 1 98.62 199 VAL A O 1
ATOM 1563 N N . THR A 1 200 ? -0.684 10.836 26.047 1 98.69 200 THR A N 1
ATOM 1564 C CA . THR A 1 200 ? 0.234 10.227 25.078 1 98.69 200 THR A CA 1
ATOM 1565 C C . THR A 1 200 ? 1.336 11.211 24.703 1 98.69 200 THR A C 1
ATOM 1567 O O . THR A 1 200 ? 2.51 10.836 24.625 1 98.69 200 THR A O 1
ATOM 1570 N N . PHE A 1 201 ? 0.966 12.406 24.438 1 98.5 201 PHE A N 1
ATOM 1571 C CA . PHE A 1 201 ? 1.949 13.445 24.141 1 98.5 201 PHE A CA 1
ATOM 1572 C C . PHE A 1 201 ? 2.943 13.586 25.297 1 98.5 201 PHE A C 1
ATOM 1574 O O . PHE A 1 201 ? 4.156 13.617 25.062 1 98.5 201 PHE A O 1
ATOM 1581 N N . ALA A 1 202 ? 2.463 13.672 26.469 1 98.38 202 ALA A N 1
ATOM 1582 C CA . ALA A 1 202 ? 3.316 13.789 27.656 1 98.38 202 ALA A CA 1
ATOM 1583 C C . ALA A 1 202 ? 4.27 12.609 27.766 1 98.38 202 ALA A C 1
ATOM 1585 O O . ALA A 1 202 ? 5.43 12.766 28.141 1 98.38 202 ALA A O 1
ATOM 1586 N N . ALA A 1 203 ? 3.801 11.469 27.469 1 98.5 203 ALA A N 1
ATOM 1587 C CA . ALA A 1 203 ? 4.645 10.281 27.5 1 98.5 203 ALA A CA 1
ATOM 1588 C C . ALA A 1 203 ? 5.781 10.391 26.484 1 98.5 203 ALA A C 1
ATOM 1590 O O . ALA A 1 203 ? 6.91 9.977 26.75 1 98.5 203 ALA A O 1
ATOM 1591 N N . THR A 1 204 ? 5.445 10.906 25.281 1 98.12 204 THR A N 1
ATOM 1592 C CA . THR A 1 204 ? 6.496 11.102 24.297 1 98.12 204 THR A CA 1
ATOM 1593 C C . THR A 1 204 ? 7.523 12.117 24.781 1 98.12 204 THR A C 1
ATOM 1595 O O . THR A 1 204 ? 8.727 11.953 24.562 1 98.12 204 THR A O 1
ATOM 1598 N N . VAL A 1 205 ? 7.082 13.164 25.438 1 97.44 205 VAL A N 1
ATOM 1599 C CA . VAL A 1 205 ? 7.98 14.164 26 1 97.44 205 VAL A CA 1
ATOM 1600 C C . VAL A 1 205 ? 8.875 13.523 27.062 1 97.44 205 VAL A C 1
ATOM 1602 O O . VAL A 1 205 ? 10.086 13.766 27.094 1 97.44 205 VAL A O 1
ATOM 1605 N N . ALA A 1 206 ? 8.328 12.695 27.891 1 97.75 206 ALA A N 1
ATOM 1606 C CA . ALA A 1 206 ? 9.07 12.016 28.938 1 97.75 206 ALA A CA 1
ATOM 1607 C C . ALA A 1 206 ? 10.133 11.086 28.359 1 97.75 206 ALA A C 1
ATOM 1609 O O . ALA A 1 206 ? 11.25 11.008 28.875 1 97.75 206 ALA A O 1
ATOM 1610 N N . THR A 1 207 ? 9.812 10.422 27.328 1 96.94 207 THR A N 1
ATOM 1611 C CA . THR A 1 207 ? 10.766 9.523 26.703 1 96.94 207 THR A CA 1
ATOM 1612 C C . THR A 1 207 ? 11.914 10.312 26.062 1 96.94 207 THR A C 1
ATOM 1614 O O . THR A 1 207 ? 13.039 9.812 25.969 1 96.94 207 THR A O 1
ATOM 1617 N N . GLY A 1 208 ? 11.633 11.516 25.641 1 95.69 208 GLY A N 1
ATOM 1618 C CA . GLY A 1 208 ? 12.617 12.359 24.984 1 95.69 208 GLY A CA 1
ATOM 1619 C C . GLY A 1 208 ? 13.672 12.898 25.922 1 95.69 208 GLY A C 1
ATOM 1620 O O . GLY A 1 208 ? 14.664 13.477 25.484 1 95.69 208 GLY A O 1
ATOM 1621 N N . VAL A 1 209 ? 13.531 12.641 27.203 1 93.44 209 VAL A N 1
ATOM 1622 C CA . VAL A 1 209 ? 14.453 13.18 28.203 1 93.44 209 VAL A CA 1
ATOM 1623 C C . VAL A 1 209 ? 15.828 12.539 28.031 1 93.44 209 VAL A C 1
ATOM 1625 O O . VAL A 1 209 ? 16.844 13.102 28.469 1 93.44 209 VAL A O 1
ATOM 1628 N N . TRP A 1 210 ? 15.883 11.438 27.328 1 93 210 TRP A N 1
ATOM 1629 C CA . TRP A 1 210 ? 17.141 10.719 27.125 1 93 210 TRP A CA 1
ATOM 1630 C C . TRP A 1 210 ? 17.984 11.391 26.047 1 93 210 TRP A C 1
ATOM 1632 O O . TRP A 1 210 ? 19.156 11.047 25.859 1 93 210 TRP A O 1
ATOM 1642 N N . VAL A 1 211 ? 17.422 12.312 25.312 1 96.44 211 VAL A N 1
ATOM 1643 C CA . VAL A 1 211 ? 18.172 13.102 24.344 1 96.44 211 VAL A CA 1
ATOM 1644 C C . VAL A 1 211 ? 18.938 14.203 25.062 1 96.44 211 VAL A C 1
ATOM 1646 O O . VAL A 1 211 ? 18.359 14.992 25.797 1 96.44 211 VAL A O 1
ATOM 1649 N N . PRO A 1 212 ? 20.234 14.273 24.859 1 96.19 212 PRO A N 1
ATOM 1650 C CA . PRO A 1 212 ? 21.094 15.133 25.672 1 96.19 212 PRO A CA 1
ATOM 1651 C C . PRO A 1 212 ? 20.656 16.594 25.672 1 96.19 212 PRO A C 1
ATOM 1653 O O . PRO A 1 212 ? 20.766 17.281 26.688 1 96.19 212 PRO A O 1
ATOM 1656 N N . ASP A 1 213 ? 20.188 17.141 24.594 1 96.38 213 ASP A N 1
ATOM 1657 C CA . ASP A 1 213 ? 19.844 18.547 24.516 1 96.38 213 ASP A CA 1
ATOM 1658 C C . ASP A 1 213 ? 18.328 18.734 24.391 1 96.38 213 ASP A C 1
ATOM 1660 O O . ASP A 1 213 ? 17.859 19.703 23.766 1 96.38 213 ASP A O 1
ATOM 1664 N N . ALA A 1 214 ? 17.578 17.797 24.953 1 96.56 214 ALA A N 1
ATOM 1665 C CA . ALA A 1 214 ? 16.109 17.859 24.922 1 96.56 214 ALA A CA 1
ATOM 1666 C C . ALA A 1 214 ? 15.602 19.141 25.547 1 96.56 214 ALA A C 1
ATOM 1668 O O . ALA A 1 214 ? 14.641 19.75 25.062 1 96.56 214 ALA A O 1
ATOM 1669 N N . TRP A 1 215 ? 16.203 19.562 26.562 1 95 215 TRP A N 1
ATOM 1670 C CA . TRP A 1 215 ? 15.781 20.766 27.281 1 95 215 TRP A CA 1
ATOM 1671 C C . TRP A 1 215 ? 15.922 22 26.391 1 95 215 TRP A C 1
ATOM 1673 O O . TRP A 1 215 ? 15.102 22.922 26.469 1 95 215 TRP A O 1
ATOM 1683 N N . ASP A 1 216 ? 16.953 22.047 25.641 1 94.06 216 ASP A N 1
ATOM 1684 C CA . ASP A 1 216 ? 17.156 23.156 24.719 1 94.06 216 ASP A CA 1
ATOM 1685 C C . ASP A 1 216 ? 16 23.234 23.719 1 94.06 216 ASP A C 1
ATOM 1687 O O . ASP A 1 216 ? 15.57 24.328 23.344 1 94.06 216 ASP A O 1
ATOM 1691 N N . PHE A 1 217 ? 15.586 22.156 23.344 1 94.62 217 PHE A N 1
ATOM 1692 C CA . PHE A 1 217 ? 14.453 22.141 22.422 1 94.62 217 PHE A CA 1
ATOM 1693 C C . PHE A 1 217 ? 13.234 22.797 23.062 1 94.62 217 PHE A C 1
ATOM 1695 O O . PHE A 1 217 ? 12.633 23.703 22.484 1 94.62 217 PHE A O 1
ATOM 1702 N N . TRP A 1 218 ? 12.836 22.344 24.219 1 94.62 218 TRP A N 1
ATOM 1703 C CA . TRP A 1 218 ? 11.57 22.719 24.844 1 94.62 218 TRP A CA 1
ATOM 1704 C C . TRP A 1 218 ? 11.641 24.141 25.391 1 94.62 218 TRP A C 1
ATOM 1706 O O . TRP A 1 218 ? 10.602 24.781 25.625 1 94.62 218 TRP A O 1
ATOM 1716 N N . THR A 1 219 ? 12.812 24.703 25.484 1 93.56 219 THR A N 1
ATOM 1717 C CA . THR A 1 219 ? 12.922 26.031 26.094 1 93.56 219 THR A CA 1
ATOM 1718 C C . THR A 1 219 ? 13.289 27.078 25.047 1 93.56 219 THR A C 1
ATOM 1720 O O . THR A 1 219 ? 12.938 28.25 25.188 1 93.56 219 THR A O 1
ATOM 1723 N N . ASN A 1 220 ? 14 26.703 24.016 1 90.44 220 ASN A N 1
ATOM 1724 C CA . ASN A 1 220 ? 14.516 27.688 23.078 1 90.44 220 ASN A CA 1
ATOM 1725 C C . ASN A 1 220 ? 14.102 27.359 21.641 1 90.44 220 ASN A C 1
ATOM 1727 O O . ASN A 1 220 ? 13.398 28.141 21 1 90.44 220 ASN A O 1
ATOM 1731 N N . LYS A 1 221 ? 14.43 26.219 21.234 1 88.94 221 LYS A N 1
ATOM 1732 C CA . LYS A 1 221 ? 14.352 25.891 19.812 1 88.94 221 LYS A CA 1
ATOM 1733 C C . LYS A 1 221 ? 12.906 25.844 19.328 1 88.94 221 LYS A C 1
ATOM 1735 O O . LYS A 1 221 ? 12.617 26.141 18.172 1 88.94 221 LYS A O 1
ATOM 1740 N N . ILE A 1 222 ? 12.023 25.516 20.188 1 87.38 222 ILE A N 1
ATOM 1741 C CA . ILE A 1 222 ? 10.617 25.391 19.828 1 87.38 222 ILE A CA 1
ATOM 1742 C C . ILE A 1 222 ? 10.055 26.75 19.406 1 87.38 222 ILE A C 1
ATOM 1744 O O . ILE A 1 222 ? 9.094 26.828 18.641 1 87.38 222 ILE A O 1
ATOM 1748 N N . PHE A 1 223 ? 10.656 27.844 19.797 1 84.81 223 PHE A N 1
ATOM 1749 C CA . PHE A 1 223 ? 10.141 29.188 19.562 1 84.81 223 PHE A CA 1
ATOM 1750 C C . PHE A 1 223 ? 10.883 29.859 18.406 1 84.81 223 PHE A C 1
ATOM 1752 O O . PHE A 1 223 ? 10.562 30.984 18.031 1 84.81 223 PHE A O 1
ATOM 1759 N N . ASP A 1 224 ? 11.797 29.219 17.922 1 83.75 224 ASP A N 1
ATOM 1760 C CA . ASP A 1 224 ? 12.602 29.781 16.844 1 83.75 224 ASP A CA 1
ATOM 1761 C C . ASP A 1 224 ? 12.203 29.172 15.492 1 83.75 224 ASP A C 1
ATOM 1763 O O . ASP A 1 224 ? 12.828 28.203 15.039 1 83.75 224 ASP A O 1
ATOM 1767 N N . SER A 1 225 ? 11.305 29.797 14.789 1 77.94 225 SER A N 1
ATOM 1768 C CA . SER A 1 225 ? 10.797 29.266 13.531 1 77.94 225 SER A CA 1
ATOM 1769 C C . SER A 1 225 ? 11.805 29.469 12.406 1 77.94 225 SER A C 1
ATOM 1771 O O . SER A 1 225 ? 11.688 28.859 11.344 1 77.94 225 SER A O 1
ATOM 1773 N N . SER A 1 226 ? 12.727 30.312 12.617 1 77.69 226 SER A N 1
ATOM 1774 C CA . SER A 1 226 ? 13.734 30.547 11.594 1 77.69 226 SER A CA 1
ATOM 1775 C C . SER A 1 226 ? 14.594 29.312 11.359 1 77.69 226 SER A C 1
ATOM 1777 O O . SER A 1 226 ? 15.242 29.188 10.32 1 77.69 226 SER A O 1
ATOM 1779 N N . ARG A 1 227 ? 14.516 28.406 12.297 1 78.88 227 ARG A N 1
ATOM 1780 C CA . ARG A 1 227 ? 15.258 27.156 12.164 1 78.88 227 ARG A CA 1
ATOM 1781 C C . ARG A 1 227 ? 14.641 26.266 11.094 1 78.88 227 ARG A C 1
ATOM 1783 O O . ARG A 1 227 ? 15.32 25.406 10.516 1 78.88 227 ARG A O 1
ATOM 1790 N N . VAL A 1 228 ? 13.383 26.5 10.859 1 77.19 228 VAL A N 1
ATOM 1791 C CA . VAL A 1 228 ? 12.656 25.672 9.898 1 77.19 228 VAL A CA 1
ATOM 1792 C C . VAL A 1 228 ? 12.859 26.219 8.492 1 77.19 228 VAL A C 1
ATOM 1794 O O . VAL A 1 228 ? 13.094 25.469 7.547 1 77.19 228 VAL A O 1
ATOM 1797 N N . GLY A 1 229 ? 12.734 27.484 8.367 1 83.25 229 GLY A N 1
ATOM 1798 C CA . GLY A 1 229 ? 12.906 28.156 7.09 1 83.25 229 GLY A CA 1
ATOM 1799 C C . GLY A 1 229 ? 12.625 29.656 7.156 1 83.25 229 GLY A C 1
ATOM 1800 O O . GLY A 1 229 ? 12.172 30.156 8.188 1 83.25 229 GLY A O 1
ATOM 1801 N N . THR A 1 230 ? 12.922 30.266 6.055 1 87.25 230 THR A N 1
ATOM 1802 C CA . THR A 1 230 ? 12.688 31.703 5.969 1 87.25 230 THR A CA 1
ATOM 1803 C C . THR A 1 230 ? 11.273 32 5.477 1 87.25 230 THR A C 1
ATOM 1805 O O . THR A 1 230 ? 10.758 31.312 4.598 1 87.25 230 THR A O 1
ATOM 1808 N N . GLN A 1 231 ? 10.68 32.969 6.031 1 88.38 231 GLN A N 1
ATOM 1809 C CA . GLN A 1 231 ? 9.305 33.344 5.727 1 88.38 231 GLN A CA 1
ATOM 1810 C C . GLN A 1 231 ? 9.172 33.844 4.285 1 88.38 231 GLN A C 1
ATOM 1812 O O . GLN A 1 231 ? 8.109 33.719 3.676 1 88.38 231 GLN A O 1
ATOM 1817 N N . THR A 1 232 ? 10.211 34.344 3.709 1 88.38 232 THR A N 1
ATOM 1818 C CA . THR A 1 232 ? 10.156 34.938 2.379 1 88.38 232 THR A CA 1
ATOM 1819 C C . THR A 1 232 ? 10.266 33.844 1.3 1 88.38 232 THR A C 1
ATOM 1821 O O . THR A 1 232 ? 10.008 34.125 0.124 1 88.38 232 THR A O 1
ATOM 1824 N N . ASN A 1 233 ? 10.609 32.688 1.733 1 87.75 233 ASN A N 1
ATOM 1825 C CA . ASN A 1 233 ? 10.672 31.594 0.783 1 87.75 233 ASN A CA 1
ATOM 1826 C C . ASN A 1 233 ? 9.305 31.281 0.178 1 87.75 233 ASN A C 1
ATOM 1828 O O . ASN A 1 233 ? 8.328 31.094 0.906 1 87.75 233 ASN A O 1
ATOM 1832 N N . PRO A 1 234 ? 9.234 31.203 -1.108 1 85.5 234 PRO A N 1
ATOM 1833 C CA . PRO A 1 234 ? 7.945 30.922 -1.74 1 85.5 234 PRO A CA 1
ATOM 1834 C C . PRO A 1 234 ? 7.352 29.578 -1.31 1 85.5 234 PRO A C 1
ATOM 1836 O O . PRO A 1 234 ? 6.137 29.391 -1.409 1 85.5 234 PRO A O 1
ATOM 1839 N N . GLY A 1 235 ? 8.133 28.672 -0.85 1 89.94 235 GLY A N 1
ATOM 1840 C CA . GLY A 1 235 ? 7.656 27.391 -0.382 1 89.94 235 GLY A CA 1
ATOM 1841 C C . GLY A 1 235 ? 7.008 27.453 0.986 1 89.94 235 GLY A C 1
ATOM 1842 O O . GLY A 1 235 ? 6.32 26.516 1.397 1 89.94 235 GLY A O 1
ATOM 1843 N N . ALA A 1 236 ? 7.227 28.562 1.63 1 91.88 236 ALA A N 1
ATOM 1844 C CA . ALA A 1 236 ? 6.562 28.766 2.916 1 91.88 236 ALA A CA 1
ATOM 1845 C C . ALA A 1 236 ? 5.086 29.094 2.723 1 91.88 236 ALA A C 1
ATOM 1847 O O . ALA A 1 236 ? 4.746 30.125 2.127 1 91.88 236 ALA A O 1
ATOM 1848 N N . GLN A 1 237 ? 4.23 28.219 3.225 1 93.44 237 GLN A N 1
ATOM 1849 C CA . GLN A 1 237 ? 2.809 28.359 2.922 1 93.44 237 GLN A CA 1
ATOM 1850 C C . GLN A 1 237 ? 1.972 28.359 4.199 1 93.44 237 GLN A C 1
ATOM 1852 O O . GLN A 1 237 ? 1.019 27.578 4.32 1 93.44 237 GLN A O 1
ATOM 1857 N N . SER A 1 238 ? 2.291 29.188 5.117 1 94.88 238 SER A N 1
ATOM 1858 C CA . SER A 1 238 ? 1.473 29.578 6.262 1 94.88 238 SER A CA 1
ATOM 1859 C C . SER A 1 238 ? 0.935 31 6.094 1 94.88 238 SER A C 1
ATOM 1861 O O . SER A 1 238 ? 1.423 31.766 5.258 1 94.88 238 SER A O 1
ATOM 1863 N N . LEU A 1 239 ? -0.059 31.344 6.859 1 95.12 239 LEU A N 1
ATOM 1864 C CA . LEU A 1 239 ? -0.61 32.688 6.777 1 95.12 239 LEU A CA 1
ATOM 1865 C C . LEU A 1 239 ? 0.441 33.719 7.148 1 95.12 239 LEU A C 1
ATOM 1867 O O . LEU A 1 239 ? 0.49 34.812 6.555 1 95.12 239 LEU A O 1
ATOM 1871 N N . ARG A 1 240 ? 1.244 33.375 8.094 1 94.5 240 ARG A N 1
ATOM 1872 C CA . ARG A 1 240 ? 2.312 34.312 8.484 1 94.5 240 ARG A CA 1
ATOM 1873 C C . ARG A 1 240 ? 3.254 34.562 7.32 1 94.5 240 ARG A C 1
ATOM 1875 O O . ARG A 1 240 ? 3.588 35.719 7.035 1 94.5 240 ARG A O 1
ATOM 1882 N N . ALA A 1 241 ? 3.646 33.531 6.672 1 93.5 241 ALA A N 1
ATOM 1883 C CA . ALA A 1 241 ? 4.582 33.656 5.559 1 93.5 241 ALA A CA 1
ATOM 1884 C C . ALA A 1 241 ? 3.992 34.531 4.449 1 93.5 241 ALA A C 1
ATOM 1886 O O . ALA A 1 241 ? 4.68 35.375 3.887 1 93.5 241 ALA A O 1
ATOM 1887 N N . VAL A 1 242 ? 2.773 34.312 4.156 1 92.19 242 VAL A N 1
ATOM 1888 C CA . VAL A 1 242 ? 2.109 35.062 3.109 1 92.19 242 VAL A CA 1
ATOM 1889 C C . VAL A 1 242 ? 2.039 36.531 3.514 1 92.19 242 VAL A C 1
ATOM 1891 O O . VAL A 1 242 ? 2.307 37.438 2.701 1 92.19 242 VAL A O 1
ATOM 1894 N N . LEU A 1 243 ? 1.727 36.812 4.715 1 94.12 243 LEU A N 1
ATOM 1895 C CA . LEU A 1 243 ? 1.591 38.188 5.195 1 94.12 243 LEU A CA 1
ATOM 1896 C C . LEU A 1 243 ? 2.945 38.875 5.238 1 94.12 243 LEU A C 1
ATOM 1898 O O . LEU A 1 243 ? 3.039 40.094 4.969 1 94.12 243 LEU A O 1
ATOM 1902 N N . VAL A 1 244 ? 3.953 38.094 5.566 1 93.25 244 VAL A N 1
ATOM 1903 C CA . VAL A 1 244 ? 5.301 38.656 5.543 1 93.25 244 VAL A CA 1
ATOM 1904 C C . VAL A 1 244 ? 5.672 39.062 4.117 1 93.25 244 VAL A C 1
ATOM 1906 O O . VAL A 1 244 ? 6.203 40.156 3.885 1 93.25 244 VAL A O 1
ATOM 1909 N N . ARG A 1 245 ? 5.383 38.219 3.205 1 90.56 245 ARG A N 1
ATOM 1910 C CA . ARG A 1 245 ? 5.699 38.5 1.811 1 90.56 245 ARG A CA 1
ATOM 1911 C C . ARG A 1 245 ? 4.895 39.688 1.301 1 90.56 245 ARG A C 1
ATOM 1913 O O . ARG A 1 245 ? 5.332 40.406 0.39 1 90.56 245 ARG A O 1
ATOM 1920 N N . LEU A 1 246 ? 3.805 40 1.89 1 91.06 246 LEU A N 1
ATOM 1921 C CA . LEU A 1 246 ? 2.957 41.125 1.503 1 91.06 246 LEU A CA 1
ATOM 1922 C C . LEU A 1 246 ? 3.256 42.344 2.359 1 91.06 246 LEU A C 1
ATOM 1924 O O . LEU A 1 246 ? 2.535 43.344 2.295 1 91.06 246 LEU A O 1
ATOM 1928 N N . ASP A 1 247 ? 4.223 42.281 3.193 1 94.31 247 ASP A N 1
ATOM 1929 C CA . ASP A 1 247 ? 4.605 43.344 4.105 1 94.31 247 ASP A CA 1
ATOM 1930 C C . ASP A 1 247 ? 3.453 43.688 5.043 1 94.31 247 ASP A C 1
ATOM 1932 O O . ASP A 1 247 ? 3.146 44.875 5.238 1 94.31 247 ASP A O 1
ATOM 1936 N N . ALA A 1 248 ? 2.77 42.688 5.535 1 95.5 248 ALA A N 1
ATOM 1937 C CA . ALA A 1 248 ? 1.596 42.875 6.387 1 95.5 248 ALA A CA 1
ATOM 1938 C C . ALA A 1 248 ? 1.64 41.938 7.598 1 95.5 248 ALA A C 1
ATOM 1940 O O . ALA A 1 248 ? 0.608 41.438 8.023 1 95.5 248 ALA A O 1
ATOM 1941 N N . GLU A 1 249 ? 2.744 41.656 8.125 1 94.5 249 GLU A N 1
ATOM 1942 C CA . GLU A 1 249 ? 2.932 40.719 9.219 1 94.5 249 GLU A CA 1
ATOM 1943 C C . GLU A 1 249 ? 2.143 41.125 10.453 1 94.5 249 GLU A C 1
ATOM 1945 O O . GLU A 1 249 ? 1.751 40.281 11.273 1 94.5 249 GLU A O 1
ATOM 1950 N N . GLN A 1 250 ? 1.847 42.469 10.617 1 95.75 250 GLN A N 1
ATOM 1951 C CA . GLN A 1 250 ? 1.125 42.969 11.773 1 95.75 250 GLN A CA 1
ATOM 1952 C C . GLN A 1 250 ? -0.272 42.375 11.867 1 95.75 250 GLN A C 1
ATOM 1954 O O . GLN A 1 250 ? -0.875 42.344 12.938 1 95.75 250 GLN A O 1
ATOM 1959 N N . TYR A 1 251 ? -0.766 41.844 10.805 1 96.75 251 TYR A N 1
ATOM 1960 C CA . TYR A 1 251 ? -2.123 41.312 10.781 1 96.75 251 TYR A CA 1
ATOM 1961 C C . TYR A 1 251 ? -2.121 39.812 11.039 1 96.75 251 TYR A C 1
ATOM 1963 O O . TYR A 1 251 ? -3.166 39.156 10.961 1 96.75 251 TYR A O 1
ATOM 1971 N N . TRP A 1 252 ? -1 39.25 11.336 1 96.12 252 TRP A N 1
ATOM 1972 C CA . TRP A 1 252 ? -0.876 37.781 11.516 1 96.12 252 TRP A CA 1
ATOM 1973 C C . TRP A 1 252 ? -1.778 37.312 12.641 1 96.12 252 TRP A C 1
ATOM 1975 O O . TRP A 1 252 ? -2.594 36.406 12.445 1 96.12 252 TRP A O 1
ATOM 1985 N N . ILE A 1 253 ? -1.695 37.938 13.797 1 96.75 253 ILE A N 1
ATOM 1986 C CA . ILE A 1 253 ? -2.428 37.469 14.969 1 96.75 253 ILE A CA 1
ATOM 1987 C C . ILE A 1 253 ? -3.928 37.625 14.734 1 96.75 253 ILE A C 1
ATOM 1989 O O . ILE A 1 253 ? -4.691 36.688 14.914 1 96.75 253 ILE A O 1
ATOM 1993 N N . PRO A 1 254 ? -4.426 38.844 14.273 1 97.44 254 PRO A N 1
ATOM 1994 C CA . PRO A 1 254 ? -5.852 38.938 13.953 1 97.44 254 PRO A CA 1
ATOM 1995 C C . PRO A 1 254 ? -6.293 37.906 12.914 1 97.44 254 PRO A C 1
ATOM 1997 O O . PRO A 1 254 ? -7.398 37.344 13.008 1 97.44 254 PRO A O 1
ATOM 2000 N N . ALA A 1 255 ? -5.52 37.656 11.969 1 96.88 255 ALA A N 1
ATOM 2001 C CA . ALA A 1 255 ? -5.855 36.688 10.914 1 96.88 255 ALA A CA 1
ATOM 2002 C C . ALA A 1 255 ? -6.004 35.281 11.484 1 96.88 255 ALA A C 1
ATOM 2004 O O . ALA A 1 255 ? -6.945 34.562 11.141 1 96.88 255 ALA A O 1
ATOM 2005 N N . ILE A 1 256 ? -5.031 34.875 12.328 1 97 256 ILE A N 1
ATOM 2006 C CA . ILE A 1 256 ? -5.078 33.531 12.875 1 97 256 ILE A CA 1
ATOM 2007 C C . ILE A 1 256 ? -6.301 33.375 13.773 1 97 256 ILE A C 1
ATOM 2009 O O . ILE A 1 256 ? -6.938 32.312 13.797 1 97 256 ILE A O 1
ATOM 2013 N N . ILE A 1 257 ? -6.625 34.438 14.523 1 97.56 257 ILE A N 1
ATOM 2014 C CA . ILE A 1 257 ? -7.809 34.406 15.375 1 97.56 257 ILE A CA 1
ATOM 2015 C C . ILE A 1 257 ? -9.055 34.219 14.508 1 97.56 257 ILE A C 1
ATOM 2017 O O . ILE A 1 257 ? -9.922 33.406 14.82 1 97.56 257 ILE A O 1
ATOM 2021 N N . ALA A 1 258 ? -9.18 34.969 13.461 1 97.69 258 ALA A N 1
ATOM 2022 C CA . ALA A 1 258 ? -10.312 34.875 12.547 1 97.69 258 ALA A CA 1
ATOM 2023 C C . ALA A 1 258 ? -10.43 33.469 11.969 1 97.69 258 ALA A C 1
ATOM 2025 O O . ALA A 1 258 ? -11.516 32.875 11.938 1 97.69 258 ALA A O 1
ATOM 2026 N N . VAL A 1 259 ? -9.312 32.906 11.531 1 97.75 259 VAL A N 1
ATOM 2027 C CA . VAL A 1 259 ? -9.297 31.594 10.938 1 97.75 259 VAL A CA 1
ATOM 2028 C C . VAL A 1 259 ? -9.711 30.547 11.977 1 97.75 259 VAL A C 1
ATOM 2030 O O . VAL A 1 259 ? -10.5 29.656 11.688 1 97.75 259 VAL A O 1
ATOM 2033 N N . LEU A 1 260 ? -9.172 30.656 13.172 1 97.81 260 LEU A N 1
ATOM 2034 C CA . LEU A 1 260 ? -9.461 29.703 14.227 1 97.81 260 LEU A CA 1
ATOM 2035 C C . LEU A 1 260 ? -10.938 29.75 14.609 1 97.81 260 LEU A C 1
ATOM 2037 O O . LEU A 1 260 ? -11.539 28.719 14.914 1 97.81 260 LEU A O 1
ATOM 2041 N N . LEU A 1 261 ? -11.539 30.938 14.594 1 97.56 261 LEU A N 1
ATOM 2042 C CA . LEU A 1 261 ? -12.961 31.062 14.898 1 97.56 261 LEU A CA 1
ATOM 2043 C C . LEU A 1 261 ? -13.805 30.375 13.836 1 97.56 261 LEU A C 1
ATOM 2045 O O . LEU A 1 261 ? -14.711 29.594 14.156 1 97.56 261 LEU A O 1
ATOM 2049 N N . VAL A 1 262 ? -13.516 30.641 12.617 1 97.69 262 VAL A N 1
ATOM 2050 C CA . VAL A 1 262 ? -14.25 30.016 11.516 1 97.69 262 VAL A CA 1
ATOM 2051 C C . VAL A 1 262 ? -14.023 28.516 11.523 1 97.69 262 VAL A C 1
ATOM 2053 O O . VAL A 1 262 ? -14.969 27.734 11.359 1 97.69 262 VAL A O 1
ATOM 2056 N N . ALA A 1 263 ? -12.758 28.125 11.711 1 97.69 263 ALA A N 1
ATOM 2057 C CA . ALA A 1 263 ? -12.422 26.703 11.766 1 97.69 263 ALA A CA 1
ATOM 2058 C C . ALA A 1 263 ? -13.133 26.031 12.93 1 97.69 263 ALA A C 1
ATOM 2060 O O . ALA A 1 263 ? -13.602 24.891 12.797 1 97.69 263 ALA A O 1
ATOM 2061 N N . GLY A 1 264 ? -13.117 26.688 14.055 1 97.38 264 GLY A N 1
ATOM 2062 C CA . GLY A 1 264 ? -13.82 26.141 15.203 1 97.38 264 GLY A CA 1
ATOM 2063 C C . GLY A 1 264 ? -15.273 25.797 14.906 1 97.38 264 GLY A C 1
ATOM 2064 O O . GLY A 1 264 ? -15.758 24.734 15.289 1 97.38 264 GLY A O 1
ATOM 2065 N N . PHE A 1 265 ? -15.914 26.719 14.266 1 96.75 265 PHE A N 1
ATOM 2066 C CA . PHE A 1 265 ? -17.297 26.484 13.836 1 96.75 265 PHE A CA 1
ATOM 2067 C C . PHE A 1 265 ? -17.359 25.297 12.875 1 96.75 265 PHE A C 1
ATOM 2069 O O . PHE A 1 265 ? -18.25 24.453 12.977 1 96.75 265 PHE A O 1
ATOM 2076 N N . GLY A 1 266 ? -16.422 25.266 12 1 96.25 266 GLY A N 1
ATOM 2077 C CA . GLY A 1 266 ? -16.328 24.141 11.078 1 96.25 266 GLY A CA 1
ATOM 2078 C C . GLY A 1 266 ? -16.125 22.812 11.773 1 96.25 266 GLY A C 1
ATOM 2079 O O . GLY A 1 266 ? -16.734 21.812 11.406 1 96.25 266 GLY A O 1
ATOM 2080 N N . PHE A 1 267 ? -15.25 22.812 12.773 1 96.44 267 PHE A N 1
ATOM 2081 C CA . PHE A 1 267 ? -15.008 21.594 13.555 1 96.44 267 PHE A CA 1
ATOM 2082 C C . PHE A 1 267 ? -16.297 21.078 14.172 1 96.44 267 PHE A C 1
ATOM 2084 O O . PHE A 1 267 ? -16.578 19.891 14.133 1 96.44 267 PHE A O 1
ATOM 2091 N N . TRP A 1 268 ? -17 21.984 14.719 1 96.06 268 TRP A N 1
ATOM 2092 C CA . TRP A 1 268 ? -18.25 21.641 15.359 1 96.06 268 TRP A CA 1
ATOM 2093 C C . TRP A 1 268 ? -19.234 21.047 14.344 1 96.06 268 TRP A C 1
ATOM 2095 O O . TRP A 1 268 ? -19.891 20.047 14.617 1 96.06 268 TRP A O 1
ATOM 2105 N N . ARG A 1 269 ? -19.328 21.625 13.203 1 94.5 269 ARG A N 1
ATOM 2106 C CA . ARG A 1 269 ? -20.266 21.203 12.172 1 94.5 269 ARG A CA 1
ATOM 2107 C C . ARG A 1 269 ? -19.844 19.844 11.586 1 94.5 269 ARG A C 1
ATOM 2109 O O . ARG A 1 269 ? -20.688 19.078 11.125 1 94.5 269 ARG A O 1
ATOM 2116 N N . ALA A 1 270 ? -18.562 19.547 11.68 1 95.19 270 ALA A N 1
ATOM 2117 C CA . ALA A 1 270 ? -18.031 18.344 11.039 1 95.19 270 ALA A CA 1
ATOM 2118 C C . ALA A 1 270 ? -18.016 17.172 12.016 1 95.19 270 ALA A C 1
ATOM 2120 O O . ALA A 1 270 ? -17.438 16.125 11.727 1 95.19 270 ALA A O 1
ATOM 2121 N N . ARG A 1 271 ? -18.625 17.266 13.133 1 92.94 271 ARG A N 1
ATOM 2122 C CA . ARG A 1 271 ? -18.531 16.281 14.203 1 92.94 271 ARG A CA 1
ATOM 2123 C C . ARG A 1 271 ? -18.984 14.898 13.727 1 92.94 271 ARG A C 1
ATOM 2125 O O . ARG A 1 271 ? -18.516 13.875 14.227 1 92.94 271 ARG A O 1
ATOM 2132 N N . ASN A 1 272 ? -19.844 14.859 12.688 1 91.62 272 ASN A N 1
ATOM 2133 C CA . ASN A 1 272 ? -20.328 13.586 12.18 1 91.62 272 ASN A CA 1
ATOM 2134 C C . ASN A 1 272 ? -19.688 13.234 10.836 1 91.62 272 ASN A C 1
ATOM 2136 O O . ASN A 1 272 ? -20.172 12.336 10.133 1 91.62 272 ASN A O 1
ATOM 2140 N N . ASN A 1 273 ? -18.734 13.969 10.477 1 93.81 273 ASN A N 1
ATOM 2141 C CA . ASN A 1 273 ? -17.969 13.742 9.258 1 93.81 273 ASN A CA 1
ATOM 2142 C C . ASN A 1 273 ? -16.469 13.711 9.539 1 93.81 273 ASN A C 1
ATOM 2144 O O . ASN A 1 273 ? -15.766 14.703 9.328 1 93.81 273 ASN A O 1
ATOM 2148 N N . PRO A 1 274 ? -16.016 12.562 9.938 1 94.88 274 PRO A N 1
ATOM 2149 C CA . PRO A 1 274 ? -14.617 12.453 10.383 1 94.88 274 PRO A CA 1
ATOM 2150 C C . PRO A 1 274 ? -13.617 12.859 9.305 1 94.88 274 PRO A C 1
ATOM 2152 O O . PRO A 1 274 ? -12.578 13.453 9.609 1 94.88 274 PRO A O 1
ATOM 2155 N N . ALA A 1 275 ? -13.898 12.5 8.055 1 95.94 275 ALA A N 1
ATOM 2156 C CA . ALA A 1 275 ? -12.977 12.859 6.98 1 95.94 275 ALA A CA 1
ATOM 2157 C C . ALA A 1 275 ? -12.844 14.375 6.855 1 95.94 275 ALA A C 1
ATOM 2159 O O . ALA A 1 275 ? -11.734 14.891 6.68 1 95.94 275 ALA A O 1
ATOM 2160 N N . MET A 1 276 ? -13.953 15.086 6.98 1 95.81 276 MET A N 1
ATOM 2161 C CA . MET A 1 276 ? -13.922 16.547 6.898 1 95.81 276 MET A CA 1
ATOM 2162 C C . MET A 1 276 ? -13.266 17.141 8.141 1 95.81 276 MET A C 1
ATOM 2164 O O . MET A 1 276 ? -12.57 18.156 8.055 1 95.81 276 MET A O 1
ATOM 2168 N N . SER A 1 277 ? -13.555 16.531 9.289 1 97 277 SER A N 1
ATOM 2169 C CA . SER A 1 277 ? -12.867 16.984 10.5 1 97 277 SER A CA 1
ATOM 2170 C C . SER A 1 277 ? -11.359 16.891 10.352 1 97 277 SER A C 1
ATOM 2172 O O . SER A 1 277 ? -10.633 17.797 10.75 1 97 277 SER A O 1
ATOM 2174 N N . LEU A 1 278 ? -10.922 15.773 9.789 1 97.56 278 LEU A N 1
ATOM 2175 C CA . LEU A 1 278 ? -9.5 15.547 9.539 1 97.56 278 LEU A CA 1
ATOM 2176 C C . LEU A 1 278 ? -8.938 16.594 8.586 1 97.56 278 LEU A C 1
ATOM 2178 O O . LEU A 1 278 ? -7.891 17.188 8.859 1 97.56 278 LEU A O 1
ATOM 2182 N N . ALA A 1 279 ? -9.625 16.859 7.484 1 98.06 279 ALA A N 1
ATOM 2183 C CA . ALA A 1 279 ? -9.188 17.828 6.473 1 98.06 279 ALA A CA 1
ATOM 2184 C C . ALA A 1 279 ? -9.172 19.234 7.039 1 98.06 279 ALA A C 1
ATOM 2186 O O . ALA A 1 279 ? -8.188 19.969 6.875 1 98.06 279 ALA A O 1
ATOM 2187 N N . LEU A 1 280 ? -10.258 19.625 7.746 1 97.81 280 LEU A N 1
ATOM 2188 C CA . LEU A 1 280 ? -10.359 20.969 8.328 1 97.81 280 LEU A CA 1
ATOM 2189 C C . LEU A 1 280 ? -9.258 21.203 9.359 1 97.81 280 LEU A C 1
ATOM 2191 O O . LEU A 1 280 ? -8.609 22.25 9.359 1 97.81 280 LEU A O 1
ATOM 2195 N N . GLY A 1 281 ? -9.094 20.203 10.18 1 98.25 281 GLY A N 1
ATOM 2196 C CA . GLY A 1 281 ? -8.047 20.328 11.188 1 98.25 281 GLY A CA 1
ATOM 2197 C C . GLY A 1 281 ? -6.66 20.484 10.586 1 98.25 281 GLY A C 1
ATOM 2198 O O . GLY A 1 281 ? -5.914 21.391 10.969 1 98.25 281 GLY A O 1
ATOM 2199 N N . GLY A 1 282 ? -6.34 19.594 9.656 1 98.44 282 GLY A N 1
ATOM 2200 C CA . GLY A 1 282 ? -5.027 19.625 9.031 1 98.44 282 GLY A CA 1
ATOM 2201 C C . GLY A 1 282 ? -4.77 20.906 8.242 1 98.44 282 GLY A C 1
ATOM 2202 O O . GLY A 1 282 ? -3.695 21.5 8.352 1 98.44 282 GLY A O 1
ATOM 2203 N N . ILE A 1 283 ? -5.699 21.344 7.441 1 97.88 283 ILE A N 1
ATOM 2204 C CA . ILE A 1 283 ? -5.551 22.547 6.637 1 97.88 283 ILE A CA 1
ATOM 2205 C C . ILE A 1 283 ? -5.449 23.766 7.551 1 97.88 283 ILE A C 1
ATOM 2207 O O . ILE A 1 283 ? -4.625 24.656 7.32 1 97.88 283 ILE A O 1
ATOM 2211 N N . THR A 1 284 ? -6.238 23.797 8.602 1 98.25 284 THR A N 1
ATOM 2212 C CA . THR A 1 284 ? -6.156 24.875 9.578 1 98.25 284 THR A CA 1
ATOM 2213 C C . THR A 1 284 ? -4.781 24.906 10.234 1 98.25 284 THR A C 1
ATOM 2215 O O . THR A 1 284 ? -4.195 25.984 10.422 1 98.25 284 THR A O 1
ATOM 2218 N N . ALA A 1 285 ? -4.301 23.734 10.586 1 97.94 285 ALA A N 1
ATOM 2219 C CA . ALA A 1 285 ? -2.971 23.641 11.188 1 97.94 285 ALA A CA 1
ATOM 2220 C C . ALA A 1 285 ? -1.92 24.281 10.281 1 97.94 285 ALA A C 1
ATOM 2222 O O . ALA A 1 285 ? -1.053 25.016 10.758 1 97.94 285 ALA A O 1
ATOM 2223 N N . CYS A 1 286 ? -1.992 24.016 9 1 96.88 286 CYS A N 1
ATOM 2224 C CA . CYS A 1 286 ? -1.035 24.562 8.047 1 96.88 286 CYS A CA 1
ATOM 2225 C C . CYS A 1 286 ? -1.176 26.078 7.941 1 96.88 286 CYS A C 1
ATOM 2227 O O . CYS A 1 286 ? -0.177 26.797 7.836 1 96.88 286 CYS A O 1
ATOM 2229 N N . LEU A 1 287 ? -2.375 26.594 8.008 1 96.94 287 LEU A N 1
ATOM 2230 C CA . LEU A 1 287 ? -2.646 28.016 7.871 1 96.94 287 LEU A CA 1
ATOM 2231 C C . LEU A 1 287 ? -2.154 28.781 9.094 1 96.94 287 LEU A C 1
ATOM 2233 O O . LEU A 1 287 ? -1.52 29.828 8.953 1 96.94 287 LEU A O 1
ATOM 2237 N N . VAL A 1 288 ? -2.352 28.266 10.266 1 96.88 288 VAL A N 1
ATOM 2238 C CA . VAL A 1 288 ? -2.215 29.094 11.461 1 96.88 288 VAL A CA 1
ATOM 2239 C C . VAL A 1 288 ? -0.847 28.859 12.102 1 96.88 288 VAL A C 1
ATOM 2241 O O . VAL A 1 288 ? -0.431 29.594 12.992 1 96.88 288 VAL A O 1
ATOM 2244 N N . SER A 1 289 ? -0.168 27.797 11.688 1 95.06 289 SER A N 1
ATOM 2245 C CA . SER A 1 289 ? 1.171 27.562 12.219 1 95.06 289 SER A CA 1
ATOM 2246 C C . SER A 1 289 ? 2.1 28.734 11.914 1 95.06 289 SER A C 1
ATOM 2248 O O . SER A 1 289 ? 1.952 29.406 10.891 1 95.06 289 SER A O 1
ATOM 2250 N N . PRO A 1 290 ? 3.104 29 12.836 1 92.94 290 PRO A N 1
ATOM 2251 C CA . PRO A 1 290 ? 4.055 30.078 12.57 1 92.94 290 PRO A CA 1
ATOM 2252 C C . PRO A 1 290 ? 4.824 29.875 11.266 1 92.94 290 PRO A C 1
ATOM 2254 O O . PRO A 1 290 ? 5.215 30.859 10.625 1 92.94 290 PRO A O 1
ATOM 2257 N N . PHE A 1 291 ? 5.012 28.656 10.969 1 93.31 291 PHE A N 1
ATOM 2258 C CA . PHE A 1 291 ? 5.68 28.312 9.719 1 93.31 291 PHE A CA 1
ATOM 2259 C C . PHE A 1 291 ? 5.18 26.969 9.18 1 93.31 291 PHE A C 1
ATOM 2261 O O . PHE A 1 291 ? 5.043 26.016 9.938 1 93.31 291 PHE A O 1
ATOM 2268 N N . SER A 1 292 ? 4.84 26.891 7.875 1 94.38 292 SER A N 1
ATOM 2269 C CA . SER A 1 292 ? 4.484 25.672 7.172 1 94.38 292 SER A CA 1
ATOM 2270 C C . SER A 1 292 ? 5.074 25.641 5.766 1 94.38 292 SER A C 1
ATOM 2272 O O . SER A 1 292 ? 4.91 26.594 5.004 1 94.38 292 SER A O 1
ATOM 2274 N N . TRP A 1 293 ? 5.773 24.578 5.473 1 93.38 293 TRP A N 1
ATOM 2275 C CA . TRP A 1 293 ? 6.129 24.344 4.074 1 93.38 293 TRP A CA 1
ATOM 2276 C C . TRP A 1 293 ? 4.918 23.875 3.275 1 93.38 293 TRP A C 1
ATOM 2278 O O . TRP A 1 293 ? 3.984 23.297 3.834 1 93.38 293 TRP A O 1
ATOM 2288 N N . TYR A 1 294 ? 4.977 24.031 2 1 92.94 294 TYR A N 1
ATOM 2289 C CA . TYR A 1 294 ? 3.887 23.594 1.14 1 92.94 294 TYR A CA 1
ATOM 2290 C C . TYR A 1 294 ? 3.699 22.078 1.243 1 92.94 294 TYR A C 1
ATOM 2292 O O . TYR A 1 294 ? 2.576 21.578 1.137 1 92.94 294 TYR A O 1
ATOM 2300 N N . HIS A 1 295 ? 4.758 21.297 1.488 1 93.62 295 HIS A N 1
ATOM 2301 C CA . HIS A 1 295 ? 4.629 19.844 1.534 1 93.62 295 HIS A CA 1
ATOM 2302 C C . HIS A 1 295 ? 3.994 19.391 2.846 1 93.62 295 HIS A C 1
ATOM 2304 O O . HIS A 1 295 ? 3.715 18.203 3.025 1 93.62 295 HIS A O 1
ATOM 2310 N N . HIS A 1 296 ? 3.676 20.312 3.771 1 96.25 296 HIS A N 1
ATOM 2311 C CA . HIS A 1 296 ? 2.91 19.984 4.969 1 96.25 296 HIS A CA 1
ATOM 2312 C C . HIS A 1 296 ? 1.427 19.828 4.648 1 96.25 296 HIS A C 1
ATOM 2314 O O . HIS A 1 296 ? 0.67 19.266 5.449 1 96.25 296 HIS A O 1
ATOM 2320 N N . TRP A 1 297 ? 1.003 20.25 3.539 1 96.69 297 TRP A N 1
ATOM 2321 C CA . TRP A 1 297 ? -0.404 20.391 3.182 1 96.69 297 TRP A CA 1
ATOM 2322 C C . TRP A 1 297 ? -0.978 19.094 2.656 1 96.69 297 TRP A C 1
ATOM 2324 O O . TRP A 1 297 ? -1.797 19.078 1.734 1 96.69 297 TRP A O 1
ATOM 2334 N N . VAL A 1 298 ? -0.542 17.953 3.205 1 97.88 298 VAL A N 1
ATOM 2335 C CA . VAL A 1 298 ? -0.998 16.641 2.76 1 97.88 298 VAL A CA 1
ATOM 2336 C C . VAL A 1 298 ? -2.469 16.453 3.127 1 97.88 298 VAL A C 1
ATOM 2338 O O . VAL A 1 298 ? -3.133 15.555 2.611 1 97.88 298 VAL A O 1
ATOM 2341 N N . TRP A 1 299 ? -3.045 17.312 3.9 1 98.12 299 TRP A N 1
ATOM 2342 C CA . TRP A 1 299 ? -4.402 17.234 4.426 1 98.12 299 TRP A CA 1
ATOM 2343 C C . TRP A 1 299 ? -5.43 17.531 3.34 1 98.12 299 TRP A C 1
ATOM 2345 O O . TRP A 1 299 ? -6.629 17.344 3.539 1 98.12 299 TRP A O 1
ATOM 2355 N N . VAL A 1 300 ? -4.957 17.953 2.135 1 97.06 300 VAL A N 1
ATOM 2356 C CA . VAL A 1 300 ? -5.812 18.109 0.962 1 97.06 300 VAL A CA 1
ATOM 2357 C C . VAL A 1 300 ? -6.348 16.75 0.529 1 97.06 300 VAL A C 1
ATOM 2359 O O . VAL A 1 300 ? -7.441 16.656 -0.031 1 97.06 300 VAL A O 1
ATOM 2362 N N . VAL A 1 301 ? -5.648 15.688 0.908 1 98.12 301 VAL A N 1
ATOM 2363 C CA . VAL A 1 301 ? -6.012 14.328 0.51 1 98.12 301 VAL A CA 1
ATOM 2364 C C . VAL A 1 301 ? -7.367 13.961 1.11 1 98.12 301 VAL A C 1
ATOM 2366 O O . VAL A 1 301 ? -8.32 13.672 0.382 1 98.12 301 VAL A O 1
ATOM 2369 N N . PRO A 1 302 ? -7.508 14 2.455 1 98.19 302 PRO A N 1
ATOM 2370 C CA . PRO A 1 302 ? -8.836 13.656 2.979 1 98.19 302 PRO A CA 1
ATOM 2371 C C . PRO A 1 302 ? -9.922 14.617 2.498 1 98.19 302 PRO A C 1
ATOM 2373 O O . PRO A 1 302 ? -11.078 14.219 2.35 1 98.19 302 PRO A O 1
ATOM 2376 N N . ALA A 1 303 ? -9.586 15.898 2.229 1 97.5 303 ALA A N 1
ATOM 2377 C CA . ALA A 1 303 ? -10.57 16.844 1.709 1 97.5 303 ALA A CA 1
ATOM 2378 C C . ALA A 1 303 ? -11.117 16.375 0.36 1 97.5 303 ALA A C 1
ATOM 2380 O O . ALA A 1 303 ? -12.336 16.297 0.174 1 97.5 303 ALA A O 1
ATOM 2381 N N . VAL A 1 304 ? -10.211 16.031 -0.547 1 97.44 304 VAL A N 1
ATOM 2382 C CA . VAL A 1 304 ? -10.594 15.602 -1.889 1 97.44 304 VAL A CA 1
ATOM 2383 C C . VAL A 1 304 ? -11.367 14.281 -1.812 1 97.44 304 VAL A C 1
ATOM 2385 O O . VAL A 1 304 ? -12.406 14.125 -2.455 1 97.44 304 VAL A O 1
ATOM 2388 N N . VAL A 1 305 ? -10.867 13.328 -1.027 1 97.38 305 VAL A N 1
ATOM 2389 C CA . VAL A 1 305 ? -11.531 12.031 -0.903 1 97.38 305 VAL A CA 1
ATOM 2390 C C . VAL A 1 305 ? -12.945 12.219 -0.357 1 97.38 305 VAL A C 1
ATOM 2392 O O . VAL A 1 305 ? -13.891 11.594 -0.841 1 97.38 305 VAL A O 1
ATOM 2395 N N . ALA A 1 306 ? -13.109 13.109 0.625 1 94.56 306 ALA A N 1
ATOM 2396 C CA . ALA A 1 306 ? -14.414 13.383 1.219 1 94.56 306 ALA A CA 1
ATOM 2397 C C . ALA A 1 306 ? -15.375 13.969 0.186 1 94.56 306 ALA A C 1
ATOM 2399 O O . ALA A 1 306 ? -16.562 13.648 0.183 1 94.56 306 ALA A O 1
ATOM 2400 N N . ILE A 1 307 ? -14.875 14.82 -0.654 1 94.06 307 ILE A N 1
ATOM 2401 C CA . ILE A 1 307 ? -15.703 15.43 -1.693 1 94.06 307 ILE A CA 1
ATOM 2402 C C . ILE A 1 307 ? -16.203 14.352 -2.654 1 94.06 307 ILE A C 1
ATOM 2404 O O . ILE A 1 307 ? -17.375 14.32 -3.012 1 94.06 307 ILE A O 1
ATOM 2408 N N . PHE A 1 308 ? -15.32 13.445 -3.064 1 94.44 308 PHE A N 1
ATOM 2409 C CA . PHE A 1 308 ? -15.703 12.367 -3.973 1 94.44 308 PHE A CA 1
ATOM 2410 C C . PHE A 1 308 ? -16.75 11.461 -3.33 1 94.44 308 PHE A C 1
ATOM 2412 O O . PHE A 1 308 ? -17.703 11.047 -3.984 1 94.44 308 PHE A O 1
ATOM 2419 N N . ILE A 1 309 ? -16.578 11.18 -2.102 1 91.19 309 ILE A N 1
ATOM 2420 C CA . ILE A 1 309 ? -17.516 10.305 -1.404 1 91.19 309 ILE A CA 1
ATOM 2421 C C . ILE A 1 309 ? -18.875 10.984 -1.272 1 91.19 309 ILE A C 1
ATOM 2423 O O . ILE A 1 309 ? -19.922 10.352 -1.423 1 91.19 309 ILE A O 1
ATOM 2427 N N . ALA A 1 310 ? -18.859 12.281 -0.978 1 88.38 310 ALA A N 1
ATOM 2428 C CA . ALA A 1 310 ? -20.094 13.047 -0.814 1 88.38 310 ALA A CA 1
ATOM 2429 C C . ALA A 1 310 ? -20.906 13.062 -2.107 1 88.38 310 ALA A C 1
ATOM 2431 O O . ALA A 1 310 ? -22.141 13.156 -2.076 1 88.38 310 ALA A O 1
ATOM 2432 N N . MET A 1 311 ? -20.203 12.875 -3.205 1 90.75 311 MET A N 1
ATOM 2433 C CA . MET A 1 311 ? -20.875 12.984 -4.5 1 90.75 311 MET A CA 1
ATOM 2434 C C . MET A 1 311 ? -21.109 11.602 -5.109 1 90.75 311 MET A C 1
ATOM 2436 O O . MET A 1 311 ? -21.406 11.484 -6.301 1 90.75 311 MET A O 1
ATOM 2440 N N . ASP A 1 312 ? -20.828 10.602 -4.352 1 90.44 312 ASP A N 1
ATOM 2441 C CA . ASP A 1 312 ? -21.078 9.242 -4.824 1 90.44 312 ASP A CA 1
ATOM 2442 C C . ASP A 1 312 ? -22.547 8.859 -4.609 1 90.44 312 ASP A C 1
ATOM 2444 O O . ASP A 1 312 ? -22.891 8.219 -3.609 1 90.44 312 ASP A O 1
ATOM 2448 N N . PHE A 1 313 ? -23.359 9.102 -5.578 1 86.81 313 PHE A N 1
ATOM 2449 C CA . PHE A 1 313 ? -24.797 8.914 -5.512 1 86.81 313 PHE A CA 1
ATOM 2450 C C . PHE A 1 313 ? -25.172 7.453 -5.75 1 86.81 313 PHE A C 1
ATOM 2452 O O . PHE A 1 313 ? -24.328 6.668 -6.211 1 86.81 313 PHE A O 1
ATOM 2459 N N . SER A 1 314 ? -26.328 7.078 -5.449 1 86.06 314 SER A N 1
ATOM 2460 C CA . SER A 1 314 ? -26.797 5.695 -5.5 1 86.06 314 SER A CA 1
ATOM 2461 C C . SER A 1 314 ? -27.047 5.246 -6.938 1 86.06 314 SER A C 1
ATOM 2463 O O . SER A 1 314 ? -26.922 4.062 -7.258 1 86.06 314 SER A O 1
ATOM 2465 N N . HIS A 1 315 ? -27.5 6.207 -7.742 1 89.94 315 HIS A N 1
ATOM 2466 C CA . HIS A 1 315 ? -27.719 5.902 -9.156 1 89.94 315 HIS A CA 1
ATOM 2467 C C . HIS A 1 315 ? -26.406 5.938 -9.93 1 89.94 315 HIS A C 1
ATOM 2469 O O . HIS A 1 315 ? -25.625 6.887 -9.797 1 89.94 315 HIS A O 1
ATOM 2475 N N . TRP A 1 316 ? -26.203 4.973 -10.703 1 88.88 316 TRP A N 1
ATOM 2476 C CA . TRP A 1 316 ? -24.922 4.766 -11.352 1 88.88 316 TRP A CA 1
ATOM 2477 C C . TRP A 1 316 ? -24.531 5.977 -12.203 1 88.88 316 TRP A C 1
ATOM 2479 O O . TRP A 1 316 ? -23.422 6.5 -12.086 1 88.88 316 TRP A O 1
ATOM 2489 N N . ALA A 1 317 ? -25.359 6.453 -13.047 1 91.5 317 ALA A N 1
ATOM 2490 C CA . ALA A 1 317 ? -25.078 7.578 -13.938 1 91.5 317 ALA A CA 1
ATOM 2491 C C . ALA A 1 317 ? -24.812 8.852 -13.141 1 91.5 317 ALA A C 1
ATOM 2493 O O . ALA A 1 317 ? -23.922 9.625 -13.477 1 91.5 317 ALA A O 1
ATOM 2494 N N . LEU A 1 318 ? -25.594 9.023 -12.133 1 91.25 318 LEU A N 1
ATOM 2495 C CA . LEU A 1 318 ? -25.422 10.203 -11.289 1 91.25 318 LEU A CA 1
ATOM 2496 C C . LEU A 1 318 ? -24.109 10.125 -10.516 1 91.25 318 LEU A C 1
ATOM 2498 O O . LEU A 1 318 ? -23.469 11.148 -10.258 1 91.25 318 LEU A O 1
ATOM 2502 N N . ALA A 1 319 ? -23.812 8.945 -10.164 1 90.88 319 ALA A N 1
ATOM 2503 C CA . ALA A 1 319 ? -22.547 8.758 -9.453 1 90.88 319 ALA A CA 1
ATOM 2504 C C . ALA A 1 319 ? -21.359 9.125 -10.344 1 90.88 319 ALA A C 1
ATOM 2506 O O . ALA A 1 319 ? -20.391 9.727 -9.883 1 90.88 319 ALA A O 1
ATOM 2507 N N . GLN A 1 320 ? -21.438 8.758 -11.625 1 92.75 320 GLN A N 1
ATOM 2508 C CA . GLN A 1 320 ? -20.375 9.133 -12.547 1 92.75 320 GLN A CA 1
ATOM 2509 C C . GLN A 1 320 ? -20.297 10.648 -12.719 1 92.75 320 GLN A C 1
ATOM 2511 O O . GLN A 1 320 ? -19.219 11.234 -12.68 1 92.75 320 GLN A O 1
ATOM 2516 N N . LEU A 1 321 ? -21.406 11.266 -12.852 1 93.38 321 LEU A N 1
ATOM 2517 C CA . LEU A 1 321 ? -21.469 12.719 -12.953 1 93.38 321 LEU A CA 1
ATOM 2518 C C . LEU A 1 321 ? -20.969 13.367 -11.664 1 93.38 321 LEU A C 1
ATOM 2520 O O . LEU A 1 321 ? -20.312 14.414 -11.711 1 93.38 321 LEU A O 1
ATOM 2524 N N . GLY A 1 322 ? -21.344 12.758 -10.602 1 93.31 322 GLY A N 1
ATOM 2525 C CA . GLY A 1 322 ? -20.859 13.234 -9.312 1 93.31 322 GLY A CA 1
ATOM 2526 C C . GLY A 1 322 ? -19.344 13.203 -9.195 1 93.31 322 GLY A C 1
ATOM 2527 O O . GLY A 1 322 ? -18.75 14.125 -8.648 1 93.31 322 GLY A O 1
ATOM 2528 N N . ALA A 1 323 ? -18.812 12.164 -9.68 1 93.88 323 ALA A N 1
ATOM 2529 C CA . ALA A 1 323 ? -17.359 12.062 -9.664 1 93.88 323 ALA A CA 1
ATOM 2530 C C . ALA A 1 323 ? -16.719 13.172 -10.5 1 93.88 323 ALA A C 1
ATOM 2532 O O . ALA A 1 323 ? -15.711 13.758 -10.094 1 93.88 323 ALA A O 1
ATOM 2533 N N . VAL A 1 324 ? -17.234 13.461 -11.594 1 94.81 324 VAL A N 1
ATOM 2534 C CA . VAL A 1 324 ? -16.734 14.531 -12.445 1 94.81 324 VAL A CA 1
ATOM 2535 C C . VAL A 1 324 ? -16.875 15.875 -11.727 1 94.81 324 VAL A C 1
ATOM 2537 O O . VAL A 1 324 ? -15.961 16.703 -11.742 1 94.81 324 VAL A O 1
ATOM 2540 N N . ALA A 1 325 ? -18.016 16.062 -11.133 1 94.38 325 ALA A N 1
ATOM 2541 C CA . ALA A 1 325 ? -18.234 17.281 -10.367 1 94.38 325 ALA A CA 1
ATOM 2542 C C . ALA A 1 325 ? -17.234 17.406 -9.219 1 94.38 325 ALA A C 1
ATOM 2544 O O . ALA A 1 325 ? -16.703 18.484 -8.953 1 94.38 325 ALA A O 1
ATOM 2545 N N . ALA A 1 326 ? -17.047 16.328 -8.531 1 94.44 326 ALA A N 1
ATOM 2546 C CA . ALA A 1 326 ? -16.078 16.297 -7.438 1 94.44 326 ALA A CA 1
ATOM 2547 C C . ALA A 1 326 ? -14.688 16.656 -7.93 1 94.44 326 ALA A C 1
ATOM 2549 O O . ALA A 1 326 ? -13.969 17.406 -7.27 1 94.44 326 ALA A O 1
ATOM 2550 N N . ALA A 1 327 ? -14.344 16.094 -9.055 1 94.56 327 ALA A N 1
ATOM 2551 C CA . ALA A 1 327 ? -13.055 16.406 -9.656 1 94.56 327 ALA A CA 1
ATOM 2552 C C . ALA A 1 327 ? -12.969 17.891 -10 1 94.56 327 ALA A C 1
ATOM 2554 O O . ALA A 1 327 ? -11.953 18.531 -9.727 1 94.56 327 ALA A O 1
ATOM 2555 N N . ALA A 1 328 ? -13.961 18.438 -10.586 1 93.44 328 ALA A N 1
ATOM 2556 C CA . ALA A 1 328 ? -14 19.844 -10.953 1 93.44 328 ALA A CA 1
ATOM 2557 C C . ALA A 1 328 ? -13.883 20.734 -9.719 1 93.44 328 ALA A C 1
ATOM 2559 O O . ALA A 1 328 ? -13.133 21.719 -9.727 1 93.44 328 ALA A O 1
ATOM 2560 N N . ILE A 1 329 ? -14.578 20.406 -8.695 1 91.31 329 ILE A N 1
ATOM 2561 C CA . ILE A 1 329 ? -14.539 21.156 -7.445 1 91.31 329 ILE A CA 1
ATOM 2562 C C . ILE A 1 329 ? -13.133 21.109 -6.848 1 91.31 329 ILE A C 1
ATOM 2564 O O . ILE A 1 329 ? -12.586 22.125 -6.434 1 91.31 329 ILE A O 1
ATOM 2568 N N . SER A 1 330 ? -12.57 19.906 -6.844 1 92.56 330 SER A N 1
ATOM 2569 C CA . SER A 1 330 ? -11.234 19.719 -6.277 1 92.56 330 SER A CA 1
ATOM 2570 C C . SER A 1 330 ? -10.188 20.5 -7.059 1 92.56 330 SER A C 1
ATOM 2572 O O . SER A 1 330 ? -9.312 21.141 -6.465 1 92.56 330 SER A O 1
ATOM 2574 N N . VAL A 1 331 ? -10.305 20.453 -8.352 1 89.56 331 VAL A N 1
ATOM 2575 C CA . VAL A 1 331 ? -9.367 21.172 -9.195 1 89.56 331 VAL A CA 1
ATOM 2576 C C . VAL A 1 331 ? -9.547 22.672 -9.008 1 89.56 331 VAL A C 1
ATOM 2578 O O . VAL A 1 331 ? -8.57 23.422 -8.875 1 89.56 331 VAL A O 1
ATOM 2581 N N . ALA A 1 332 ? -10.758 23.125 -9 1 88.19 332 ALA A N 1
ATOM 2582 C CA . ALA A 1 332 ? -11.039 24.547 -8.805 1 88.19 332 ALA A CA 1
ATOM 2583 C C . ALA A 1 332 ? -10.477 25.047 -7.477 1 88.19 332 ALA A C 1
ATOM 2585 O O . ALA A 1 332 ? -9.938 26.156 -7.395 1 88.19 332 ALA A O 1
ATOM 2586 N N . MET A 1 333 ? -10.562 24.266 -6.523 1 88.25 333 MET A N 1
ATOM 2587 C CA . MET A 1 333 ? -10.172 24.672 -5.172 1 88.25 333 MET A CA 1
ATOM 2588 C C . MET A 1 333 ? -8.672 24.5 -4.973 1 88.25 333 MET A C 1
ATOM 2590 O O . MET A 1 333 ? -8.023 25.359 -4.363 1 88.25 333 MET A O 1
ATOM 2594 N N . PHE A 1 334 ? -8.117 23.406 -5.52 1 90.44 334 PHE A N 1
ATOM 2595 C CA . PHE A 1 334 ? -6.754 23.031 -5.145 1 90.44 334 PHE A CA 1
ATOM 2596 C C . PHE A 1 334 ? -5.832 23.062 -6.359 1 90.44 334 PHE A C 1
ATOM 2598 O O . PHE A 1 334 ? -4.777 22.422 -6.359 1 90.44 334 PHE A O 1
ATOM 2605 N N . SER A 1 335 ? -6.156 23.844 -7.402 1 87.12 335 SER A N 1
ATOM 2606 C CA . SER A 1 335 ? -5.34 23.953 -8.602 1 87.12 335 SER A CA 1
ATOM 2607 C C . SER A 1 335 ? -3.932 24.438 -8.273 1 87.12 335 SER A C 1
ATOM 2609 O O . SER A 1 335 ? -2.963 24.047 -8.922 1 87.12 335 SER A O 1
ATOM 2611 N N . PRO A 1 336 ? -3.791 25.359 -7.285 1 86.44 336 PRO A N 1
ATOM 2612 C CA . PRO A 1 336 ? -2.428 25.781 -6.945 1 86.44 336 PRO A CA 1
ATOM 2613 C C . PRO A 1 336 ? -1.547 24.609 -6.504 1 86.44 336 PRO A C 1
ATOM 2615 O O . PRO A 1 336 ? -0.322 24.672 -6.633 1 86.44 336 PRO A O 1
ATOM 2618 N N . HIS A 1 337 ? -2.098 23.609 -5.957 1 88.56 337 HIS A N 1
ATOM 2619 C CA . HIS A 1 337 ? -1.361 22.422 -5.504 1 88.56 337 HIS A CA 1
ATOM 2620 C C . HIS A 1 337 ? -0.881 21.594 -6.688 1 88.56 337 HIS A C 1
ATOM 2622 O O . HIS A 1 337 ? 0.074 20.828 -6.562 1 88.56 337 HIS A O 1
ATOM 2628 N N . LEU A 1 338 ? -1.54 21.75 -7.852 1 83.31 338 LEU A N 1
ATOM 2629 C CA . LEU A 1 338 ? -1.176 21.062 -9.086 1 83.31 338 LEU A CA 1
ATOM 2630 C C . LEU A 1 338 ? -0.178 21.891 -9.891 1 83.31 338 LEU A C 1
ATOM 2632 O O . LEU A 1 338 ? 0.685 21.328 -10.578 1 83.31 338 LEU A O 1
ATOM 2636 N N . LEU A 1 339 ? -0.277 23.266 -9.734 1 74.94 339 LEU A N 1
ATOM 2637 C CA . LEU A 1 339 ? 0.45 24.172 -10.617 1 74.94 339 LEU A CA 1
ATOM 2638 C C . LEU A 1 339 ? 1.425 25.031 -9.828 1 74.94 339 LEU A C 1
ATOM 2640 O O . LEU A 1 339 ? 1.74 26.156 -10.242 1 74.94 339 LEU A O 1
ATOM 2644 N N . PHE A 1 340 ? 1.871 24.641 -8.688 1 68.06 340 PHE A N 1
ATOM 2645 C CA . PHE A 1 340 ? 2.627 25.391 -7.688 1 68.06 340 PHE A CA 1
ATOM 2646 C C . PHE A 1 340 ? 3.84 26.062 -8.32 1 68.06 340 PHE A C 1
ATOM 2648 O O . PHE A 1 340 ? 4.207 27.172 -7.938 1 68.06 340 PHE A O 1
ATOM 2655 N N . PHE A 1 341 ? 4.367 25.625 -9.336 1 66.62 341 PHE A N 1
ATOM 2656 C CA . PHE A 1 341 ? 5.629 26.125 -9.852 1 66.62 341 PHE A CA 1
ATOM 2657 C C . PHE A 1 341 ? 5.406 27.359 -10.711 1 66.62 341 PHE A C 1
ATOM 2659 O O . PHE A 1 341 ? 6.355 28.062 -11.055 1 66.62 341 PHE A O 1
ATOM 2666 N N . HIS A 1 342 ? 4.207 27.688 -10.797 1 68.25 342 HIS A N 1
ATOM 2667 C CA . HIS A 1 342 ? 3.945 28.922 -11.508 1 68.25 342 HIS A CA 1
ATOM 2668 C C . HIS A 1 342 ? 3.744 30.094 -10.539 1 68.25 342 HIS A C 1
ATOM 2670 O O . HIS A 1 342 ? 3.086 29.938 -9.508 1 68.25 342 HIS A O 1
ATOM 2676 N N . ASP A 1 343 ? 4.445 31.141 -10.648 1 66.06 343 ASP A N 1
ATOM 2677 C CA . ASP A 1 343 ? 4.559 32.281 -9.766 1 66.06 343 ASP A CA 1
ATOM 2678 C C . ASP A 1 343 ? 3.193 32.688 -9.211 1 66.06 343 ASP A C 1
ATOM 2680 O O . ASP A 1 343 ? 3.049 32.938 -8.008 1 66.06 343 ASP A O 1
ATOM 2684 N N . TRP A 1 344 ? 2.234 32.688 -10.008 1 63.81 344 TRP A N 1
ATOM 2685 C CA . TRP A 1 344 ? 0.913 33.156 -9.609 1 63.81 344 TRP A CA 1
ATOM 2686 C C . TRP A 1 344 ? 0.274 32.219 -8.609 1 63.81 344 TRP A C 1
ATOM 2688 O O . TRP A 1 344 ? -0.49 32.625 -7.734 1 63.81 344 TRP A O 1
ATOM 2698 N N . PHE A 1 345 ? 0.741 31.062 -8.539 1 67.56 345 PHE A N 1
ATOM 2699 C CA . PHE A 1 345 ? 0.019 30.047 -7.766 1 67.56 345 PHE A CA 1
ATOM 2700 C C . PHE A 1 345 ? 0.599 29.922 -6.363 1 67.56 345 PHE A C 1
ATOM 2702 O O . PHE A 1 345 ? -0.065 29.422 -5.457 1 67.56 345 PHE A O 1
ATOM 2709 N N . LYS A 1 346 ? 1.619 30.578 -6.145 1 69.88 346 LYS A N 1
ATOM 2710 C CA . LYS A 1 346 ? 2.256 30.453 -4.836 1 69.88 346 LYS A CA 1
ATOM 2711 C C . LYS A 1 346 ? 1.417 31.125 -3.754 1 69.88 346 LYS A C 1
ATOM 2713 O O . LYS A 1 346 ? 1.279 30.594 -2.65 1 69.88 346 LYS A O 1
ATOM 2718 N N . ASP A 1 347 ? 0.871 32.188 -4.137 1 71.62 347 ASP A N 1
ATOM 2719 C CA . ASP A 1 347 ? 0.073 32.906 -3.137 1 71.62 347 ASP A CA 1
ATOM 2720 C C . ASP A 1 347 ? -1.334 32.312 -3.043 1 71.62 347 ASP A C 1
ATOM 2722 O O . ASP A 1 347 ? -2.02 32.5 -2.035 1 71.62 347 ASP A O 1
ATOM 2726 N N . TRP A 1 348 ? -1.617 31.531 -4.004 1 81.12 348 TRP A N 1
ATOM 2727 C CA . TRP A 1 348 ? -2.963 30.969 -4.055 1 81.12 348 TRP A CA 1
ATOM 2728 C C . TRP A 1 348 ? -3.035 29.656 -3.287 1 81.12 348 TRP A C 1
ATOM 2730 O O . TRP A 1 348 ? -4.125 29.156 -3.01 1 81.12 348 TRP A O 1
ATOM 2740 N N . PHE A 1 349 ? -1.93 29.297 -2.867 1 87.19 349 PHE A N 1
ATOM 2741 C CA . PHE A 1 349 ? -1.842 28.031 -2.133 1 87.19 349 PHE A CA 1
ATOM 2742 C C . PHE A 1 349 ? -2.568 28.141 -0.797 1 87.19 349 PHE A C 1
ATOM 2744 O O . PHE A 1 349 ? -3.479 27.359 -0.518 1 87.19 349 PHE A O 1
ATOM 2751 N N . CYS A 1 350 ? -2.342 29.266 -0.072 1 91.62 350 CYS A N 1
ATOM 2752 C CA . CYS A 1 350 ? -2.982 29.484 1.22 1 91.62 350 CYS A CA 1
ATOM 2753 C C . CYS A 1 350 ? -4.434 29.922 1.041 1 91.62 350 CYS A C 1
ATOM 2755 O O . CYS A 1 350 ? -5.285 29.594 1.874 1 91.62 350 CYS A O 1
ATOM 2757 N N . VAL A 1 351 ? -4.723 30.562 -0.077 1 92.06 351 VAL A N 1
ATOM 2758 C CA . VAL A 1 351 ? -6.086 31.016 -0.361 1 92.06 351 VAL A CA 1
ATOM 2759 C C . VAL A 1 351 ? -7 29.797 -0.51 1 92.06 351 VAL A C 1
ATOM 2761 O O . VAL A 1 351 ? -8.156 29.828 -0.071 1 92.06 351 VAL A O 1
ATOM 2764 N N . SER A 1 352 ? -6.453 28.781 -1.111 1 93.81 352 SER A N 1
ATOM 2765 C CA . SER A 1 352 ? -7.238 27.562 -1.26 1 93.81 352 SER A CA 1
ATOM 2766 C C . SER A 1 352 ? -7.656 27 0.097 1 93.81 352 SER A C 1
ATOM 2768 O O . SER A 1 352 ? -8.781 26.531 0.26 1 93.81 352 SER A O 1
ATOM 2770 N N . GLY A 1 353 ? -6.766 27.062 1.079 1 95.56 353 GLY A N 1
ATOM 2771 C CA . GLY A 1 353 ? -7.086 26.625 2.424 1 95.56 353 GLY A CA 1
ATOM 2772 C C . GLY A 1 353 ? -8.133 27.484 3.107 1 95.56 353 GLY A C 1
ATOM 2773 O O . GLY A 1 353 ? -9.047 26.969 3.758 1 95.56 353 GLY A O 1
ATOM 2774 N N . LEU A 1 354 ? -8.008 28.812 2.916 1 95.44 354 LEU A N 1
ATOM 2775 C CA . LEU A 1 354 ? -8.969 29.734 3.49 1 95.44 354 LEU A CA 1
ATOM 2776 C C . LEU A 1 354 ? -10.359 29.516 2.908 1 95.44 354 LEU A C 1
ATOM 2778 O O . LEU A 1 354 ? -11.352 29.5 3.645 1 95.44 354 LEU A O 1
ATOM 2782 N N . VAL A 1 355 ? -10.383 29.312 1.627 1 94.56 355 VAL A N 1
ATOM 2783 C CA . VAL A 1 355 ? -11.648 29.078 0.938 1 94.56 355 VAL A CA 1
ATOM 2784 C C . VAL A 1 355 ? -12.266 27.766 1.412 1 94.56 355 VAL A C 1
ATOM 2786 O O . VAL A 1 355 ? -13.477 27.672 1.592 1 94.56 355 VAL A O 1
ATOM 2789 N N . PHE A 1 356 ? -11.461 26.781 1.587 1 95.94 356 PHE A N 1
ATOM 2790 C CA . PHE A 1 356 ? -11.945 25.484 2.047 1 95.94 356 PHE A CA 1
ATOM 2791 C C . PHE A 1 356 ? -12.562 25.594 3.436 1 95.94 356 PHE A C 1
ATOM 2793 O O . PHE A 1 356 ? -13.68 25.125 3.664 1 95.94 356 PHE A O 1
ATOM 2800 N N . VAL A 1 357 ? -11.867 26.25 4.375 1 96.44 357 VAL A N 1
ATOM 2801 C CA . VAL A 1 357 ? -12.312 26.375 5.762 1 96.44 357 VAL A CA 1
ATOM 2802 C C . VAL A 1 357 ? -13.57 27.25 5.816 1 96.44 357 VAL A C 1
ATOM 2804 O O . VAL A 1 357 ? -14.57 26.859 6.426 1 96.44 357 VAL A O 1
ATOM 2807 N N . ALA A 1 358 ? -13.562 28.359 5.121 1 95.25 358 ALA A N 1
ATOM 2808 C CA . ALA A 1 358 ? -14.711 29.266 5.094 1 95.25 358 ALA A CA 1
ATOM 2809 C C . ALA A 1 358 ? -15.883 28.625 4.352 1 95.25 358 ALA A C 1
ATOM 2811 O O . ALA A 1 358 ? -17.031 28.75 4.785 1 95.25 358 ALA A O 1
ATOM 2812 N N . GLY A 1 359 ? -15.555 28.031 3.23 1 93.56 359 GLY A N 1
ATOM 2813 C CA . GLY A 1 359 ? -16.594 27.391 2.443 1 93.56 359 GLY A CA 1
ATOM 2814 C C . GLY A 1 359 ? -17.344 26.328 3.207 1 93.56 359 GLY A C 1
ATOM 2815 O O . GLY A 1 359 ? -18.578 26.25 3.139 1 93.56 359 GLY A O 1
ATOM 2816 N N . TYR A 1 360 ? -16.625 25.469 3.916 1 93 360 TYR A N 1
ATOM 2817 C CA . TYR A 1 360 ? -17.297 24.438 4.703 1 93 360 TYR A CA 1
ATOM 2818 C C . TYR A 1 360 ? -18.156 25.062 5.797 1 93 360 TYR A C 1
ATOM 2820 O O . TYR A 1 360 ? -19.266 24.594 6.055 1 93 360 TYR A O 1
ATOM 2828 N N . ALA A 1 361 ? -17.641 26.094 6.434 1 90.06 361 ALA A N 1
ATOM 2829 C CA . ALA A 1 361 ? -18.391 26.75 7.504 1 90.06 361 ALA A CA 1
ATOM 2830 C C . ALA A 1 361 ? -19.688 27.375 6.977 1 90.06 361 ALA A C 1
ATOM 2832 O O . ALA A 1 361 ? -20.688 27.391 7.68 1 90.06 361 ALA A O 1
ATOM 2833 N N . ILE A 1 362 ? -19.641 27.766 5.758 1 88.25 362 ILE A N 1
ATOM 2834 C CA . ILE A 1 362 ? -20.797 28.438 5.168 1 88.25 362 ILE A CA 1
ATOM 2835 C C . ILE A 1 362 ? -21.766 27.406 4.609 1 88.25 362 ILE A C 1
ATOM 2837 O O . ILE A 1 362 ? -22.984 27.5 4.816 1 88.25 362 ILE A O 1
ATOM 2841 N N . ILE A 1 363 ? -21.25 26.391 3.977 1 87.94 363 ILE A N 1
ATOM 2842 C CA . ILE A 1 363 ? -22.078 25.438 3.225 1 87.94 363 ILE A CA 1
ATOM 2843 C C . ILE A 1 363 ? -22.688 24.406 4.172 1 87.94 363 ILE A C 1
ATOM 2845 O O . ILE A 1 363 ? -23.812 23.953 3.961 1 87.94 363 ILE A O 1
ATOM 2849 N N . SER A 1 364 ? -22.031 24.016 5.152 1 85.38 364 SER A N 1
ATOM 2850 C CA . SER A 1 364 ? -22.469 22.922 6.027 1 85.38 364 SER A CA 1
ATOM 2851 C C . SER A 1 364 ? -23.812 23.234 6.676 1 85.38 364 SER A C 1
ATOM 2853 O O . SER A 1 364 ? -24.672 22.375 6.766 1 85.38 364 SER A O 1
ATOM 2855 N N . PRO A 1 365 ? -24.031 24.516 7.043 1 78.12 365 PRO A N 1
ATOM 2856 C CA . PRO A 1 365 ? -25.359 24.797 7.594 1 78.12 365 PRO A CA 1
ATOM 2857 C C . PRO A 1 365 ? -26.453 24.719 6.543 1 78.12 365 PRO A C 1
ATOM 2859 O O . PRO A 1 365 ? -27.578 24.312 6.852 1 78.12 365 PRO A O 1
ATOM 2862 N N . ILE A 1 366 ? -26.094 24.984 5.43 1 71.94 366 ILE A N 1
ATOM 2863 C CA . ILE A 1 366 ? -27.062 24.969 4.34 1 71.94 366 ILE A CA 1
ATOM 2864 C C . ILE A 1 366 ? -27.438 23.516 4.004 1 71.94 366 ILE A C 1
ATOM 2866 O O . ILE A 1 366 ? -28.609 23.188 3.854 1 71.94 366 ILE A O 1
ATOM 2870 N N . ALA A 1 367 ? -26.484 22.656 3.914 1 70.06 367 ALA A N 1
ATOM 2871 C CA . ALA A 1 367 ? -26.719 21.234 3.625 1 70.06 367 ALA A CA 1
ATOM 2872 C C . ALA A 1 367 ? -27.516 20.578 4.742 1 70.06 367 ALA A C 1
ATOM 2874 O O . ALA A 1 367 ? -28.375 19.734 4.484 1 70.06 367 ALA A O 1
ATOM 2875 N N . GLY A 1 368 ? -27.188 20.891 5.953 1 68.19 368 GLY A N 1
ATOM 2876 C CA . GLY A 1 368 ? -27.953 20.375 7.086 1 68.19 368 GLY A CA 1
ATOM 2877 C C . GLY A 1 368 ? -29.391 20.812 7.086 1 68.19 368 GLY A C 1
ATOM 2878 O O . GLY A 1 368 ? -30.297 20.031 7.395 1 68.19 368 GLY A O 1
ATOM 2879 N N . TYR A 1 369 ? -29.562 22.062 6.609 1 61.97 369 TYR A N 1
ATOM 2880 C CA . TYR A 1 369 ? -30.906 22.609 6.531 1 61.97 369 TYR A CA 1
ATOM 2881 C C . TYR A 1 369 ? -31.719 21.906 5.453 1 61.97 369 TYR A C 1
ATOM 2883 O O . TYR A 1 369 ? -32.875 21.547 5.676 1 61.97 369 TYR A O 1
ATOM 2891 N N . ILE A 1 370 ? -31.125 21.609 4.426 1 62.09 370 ILE A N 1
ATOM 2892 C CA . ILE A 1 370 ? -31.797 20.953 3.311 1 62.09 370 ILE A CA 1
ATOM 2893 C C . ILE A 1 370 ? -32.156 19.5 3.689 1 62.09 370 ILE A C 1
ATOM 2895 O O . ILE A 1 370 ? -33.25 19.031 3.416 1 62.09 370 ILE A O 1
ATOM 2899 N N . SER A 1 371 ? -31.219 18.828 4.316 1 65.12 371 SER A N 1
ATOM 2900 C CA . SER A 1 371 ? -31.438 17.453 4.734 1 65.12 371 SER A CA 1
ATOM 2901 C C . SER A 1 371 ? -32.562 17.359 5.773 1 65.12 371 SER A C 1
ATOM 2903 O O . SER A 1 371 ? -33.375 16.438 5.727 1 65.12 371 SER A O 1
ATOM 2905 N N . ALA A 1 372 ? -32.688 18.281 6.633 1 62.53 372 ALA A N 1
ATOM 2906 C CA . ALA A 1 372 ? -33.75 18.328 7.656 1 62.53 372 ALA A CA 1
ATOM 2907 C C . ALA A 1 372 ? -35.094 18.625 7.031 1 62.53 372 ALA A C 1
ATOM 2909 O O . ALA A 1 372 ? -36.125 18.031 7.422 1 62.53 372 ALA A O 1
ATOM 2910 N N . ARG A 1 373 ? -35.125 19.375 6.07 1 58.72 373 ARG A N 1
ATOM 2911 C CA . ARG A 1 373 ? -36.375 19.75 5.402 1 58.72 373 ARG A CA 1
ATOM 2912 C C . ARG A 1 373 ? -36.906 18.594 4.547 1 58.72 373 ARG A C 1
ATOM 2914 O O . ARG A 1 373 ? -38.094 18.344 4.484 1 58.72 373 ARG A O 1
ATOM 2921 N N . THR A 1 374 ? -35.969 17.938 3.945 1 58.25 374 THR A N 1
ATOM 2922 C CA . THR A 1 374 ? -36.344 16.812 3.117 1 58.25 374 THR A CA 1
ATOM 2923 C C . THR A 1 374 ? -36.844 15.656 3.982 1 58.25 374 THR A C 1
ATOM 2925 O O . THR A 1 374 ? -37.812 14.977 3.621 1 58.25 374 THR A O 1
ATOM 2928 N N . ALA A 1 375 ? -36.281 15.484 5.109 1 61.84 375 ALA A N 1
ATOM 2929 C CA . ALA A 1 375 ? -36.719 14.453 6.035 1 61.84 375 ALA A CA 1
ATOM 2930 C C . ALA A 1 375 ? -38.094 14.805 6.617 1 61.84 375 ALA A C 1
ATOM 2932 O O . ALA A 1 375 ? -38.969 13.93 6.77 1 61.84 375 ALA A O 1
ATOM 2933 N N . SER A 1 376 ? -38.375 16.016 6.918 1 61.81 376 SER A N 1
ATOM 2934 C CA . SER A 1 376 ? -39.656 16.469 7.461 1 61.81 376 SER A CA 1
ATOM 2935 C C . SER A 1 376 ? -40.75 16.359 6.426 1 61.81 376 SER A C 1
ATOM 2937 O O . SER A 1 376 ? -41.906 16.031 6.766 1 61.81 376 SER A O 1
ATOM 2939 N N . THR A 1 377 ? -40.469 16.484 5.219 1 58.69 377 THR A N 1
ATOM 2940 C CA . THR A 1 377 ? -41.469 16.406 4.156 1 58.69 377 THR A CA 1
ATOM 2941 C C . THR A 1 377 ? -41.812 14.953 3.861 1 58.69 377 THR A C 1
ATOM 2943 O O . THR A 1 377 ? -42.938 14.641 3.521 1 58.69 377 THR A O 1
ATOM 2946 N N . THR A 1 378 ? -40.781 14.148 3.943 1 56.53 378 THR A N 1
ATOM 2947 C CA . THR A 1 378 ? -41.062 12.734 3.707 1 56.53 378 THR A CA 1
ATOM 2948 C C . THR A 1 378 ? -41.781 12.117 4.898 1 56.53 378 THR A C 1
ATOM 2950 O O . THR A 1 378 ? -42.594 11.188 4.734 1 56.53 378 THR A O 1
ATOM 2953 N N . GLY A 1 379 ? -41.531 12.484 6.117 1 54.91 379 GLY A N 1
ATOM 2954 C CA . GLY A 1 379 ? -42.281 12.008 7.262 1 54.91 379 GLY A CA 1
ATOM 2955 C C . GLY A 1 379 ? -43.719 12.492 7.27 1 54.91 379 GLY A C 1
ATOM 2956 O O . GLY A 1 379 ? -44.594 11.859 7.863 1 54.91 379 GLY A O 1
ATOM 2957 N N . SER A 1 380 ? -43.969 13.617 6.848 1 48.59 380 SER A N 1
ATOM 2958 C CA . SER A 1 380 ? -45.344 14.133 6.879 1 48.59 380 SER A CA 1
ATOM 2959 C C . SER A 1 380 ? -46.219 13.461 5.82 1 48.59 380 SER A C 1
ATOM 2961 O O . SER A 1 380 ? -47.438 13.648 5.797 1 48.59 380 SER A O 1
ATOM 2963 N N . GLN A 1 381 ? -45.562 12.781 4.898 1 43.22 381 GLN A N 1
ATOM 2964 C CA . GLN A 1 381 ? -46.438 12.117 3.932 1 43.22 381 GLN A CA 1
ATOM 2965 C C . GLN A 1 381 ? -46.938 10.773 4.469 1 43.22 381 GLN A C 1
ATOM 2967 O O . GLN A 1 381 ? -46.562 9.719 3.959 1 43.22 381 GLN A O 1
ATOM 2972 N N . GLU A 1 382 ? -47.062 10.664 5.832 1 43.38 382 GLU A N 1
ATOM 2973 C CA . GLU A 1 382 ? -47.906 9.547 6.25 1 43.38 382 GLU A CA 1
ATOM 2974 C C . GLU A 1 382 ? -49.281 9.617 5.598 1 43.38 382 GLU A C 1
ATOM 2976 O O . GLU A 1 382 ? -49.938 10.672 5.605 1 43.38 382 GLU A O 1
ATOM 2981 N N . PRO A 1 383 ? -49.625 8.711 4.723 1 39.69 383 PRO A N 1
ATOM 2982 C CA . PRO A 1 383 ? -50.969 8.734 4.148 1 39.69 383 PRO A CA 1
ATOM 2983 C C . PRO A 1 383 ? -52.062 8.883 5.203 1 39.69 383 PRO A C 1
ATOM 2985 O O . PRO A 1 383 ? -52.031 8.211 6.238 1 39.69 383 PRO A O 1
ATOM 2988 N N . VAL A 1 384 ? -52.656 10.016 5.301 1 38.66 384 VAL A N 1
ATOM 2989 C CA . VAL A 1 384 ? -53.938 10.172 5.996 1 38.66 384 VAL A CA 1
ATOM 2990 C C . VAL A 1 384 ? -54.906 9.102 5.516 1 38.66 384 VAL A C 1
ATOM 2992 O O . VAL A 1 384 ? -55.188 9.016 4.32 1 38.66 384 VAL A O 1
ATOM 2995 N N . SER A 1 385 ? -54.844 7.992 6.199 1 33.62 385 SER A N 1
ATOM 2996 C CA . SER A 1 385 ? -55.938 7.023 5.996 1 33.62 385 SER A CA 1
ATOM 2997 C C . SER A 1 385 ? -57.281 7.707 5.918 1 33.62 385 SER A C 1
ATOM 2999 O O . SER A 1 385 ? -57.719 8.383 6.863 1 33.62 385 SER A O 1
ATOM 3001 N N . LEU A 1 386 ? -57.719 8.094 4.723 1 26.23 386 LEU A N 1
ATOM 3002 C CA . LEU A 1 386 ? -59.156 8.258 4.562 1 26.23 386 LEU A CA 1
ATOM 3003 C C . LEU A 1 386 ? -59.875 6.934 4.777 1 26.23 386 LEU A C 1
ATOM 3005 O O . LEU A 1 386 ? -59.406 5.887 4.312 1 26.23 386 LEU A O 1
ATOM 3009 N N . MET B 1 1 ? -25.281 -4.887 7.852 1 41.09 1 MET B N 1
ATOM 3010 C CA . MET B 1 1 ? -24.234 -5.82 7.457 1 41.09 1 MET B CA 1
ATOM 3011 C C . MET B 1 1 ? -22.938 -5.516 8.188 1 41.09 1 MET B C 1
ATOM 3013 O O . MET B 1 1 ? -22.469 -4.375 8.18 1 41.09 1 MET B O 1
ATOM 3017 N N . VAL B 1 2 ? -22.625 -6.27 9.258 1 53.12 2 VAL B N 1
ATOM 3018 C CA . VAL B 1 2 ? -21.719 -5.988 10.367 1 53.12 2 VAL B CA 1
ATOM 3019 C C . VAL B 1 2 ? -20.266 -6.113 9.891 1 53.12 2 VAL B C 1
ATOM 3021 O O . VAL B 1 2 ? -19.938 -7.008 9.109 1 53.12 2 VAL B O 1
ATOM 3024 N N . GLY B 1 3 ? -19.406 -5.137 9.812 1 68.44 3 GLY B N 1
ATOM 3025 C CA . GLY B 1 3 ? -17.984 -5.027 9.508 1 68.44 3 GLY B CA 1
ATOM 3026 C C . GLY B 1 3 ? -17.172 -6.188 10.055 1 68.44 3 GLY B C 1
ATOM 3027 O O . GLY B 1 3 ? -17.672 -6.988 10.844 1 68.44 3 GLY B O 1
ATOM 3028 N N . MET B 1 4 ? -16.094 -6.582 9.508 1 80.62 4 MET B N 1
ATOM 3029 C CA . MET B 1 4 ? -15.195 -7.633 9.961 1 80.62 4 MET B CA 1
ATOM 3030 C C . MET B 1 4 ? -14.93 -7.516 11.461 1 80.62 4 MET B C 1
ATOM 3032 O O . MET B 1 4 ? -14.148 -6.672 11.898 1 80.62 4 MET B O 1
ATOM 3036 N N . LYS B 1 5 ? -15.508 -8.398 12.273 1 87.19 5 LYS B N 1
ATOM 3037 C CA . LYS B 1 5 ? -15.477 -8.328 13.734 1 87.19 5 LYS B CA 1
ATOM 3038 C C . LYS B 1 5 ? -14.156 -8.875 14.281 1 87.19 5 LYS B C 1
ATOM 3040 O O . LYS B 1 5 ? -13.758 -8.547 15.398 1 87.19 5 LYS B O 1
ATOM 3045 N N . SER B 1 6 ? -13.484 -9.672 13.453 1 91.69 6 SER B N 1
ATOM 3046 C CA . SER B 1 6 ? -12.25 -10.297 13.898 1 91.69 6 SER B CA 1
ATOM 3047 C C . SER B 1 6 ? -11.039 -9.406 13.617 1 91.69 6 SER B C 1
ATOM 3049 O O . SER B 1 6 ? -9.898 -9.805 13.852 1 91.69 6 SER B O 1
ATOM 3051 N N . ALA B 1 7 ? -11.281 -8.211 13.117 1 91.94 7 ALA B N 1
ATOM 3052 C CA . ALA B 1 7 ? -10.219 -7.312 12.672 1 91.94 7 ALA B CA 1
ATOM 3053 C C . ALA B 1 7 ? -9.188 -7.094 13.781 1 91.94 7 ALA B C 1
ATOM 3055 O O . ALA B 1 7 ? -7.98 -7.125 13.531 1 91.94 7 ALA B O 1
ATOM 3056 N N . PRO B 1 8 ? -9.555 -6.922 15.031 1 91.19 8 PRO B N 1
ATOM 3057 C CA . PRO B 1 8 ? -8.547 -6.688 16.062 1 91.19 8 PRO B CA 1
ATOM 3058 C C . PRO B 1 8 ? -7.613 -7.883 16.266 1 91.19 8 PRO B C 1
ATOM 3060 O O . PRO B 1 8 ? -6.398 -7.707 16.391 1 91.19 8 PRO B O 1
ATOM 3063 N N . SER B 1 9 ? -8.156 -9.094 16.297 1 94.88 9 SER B N 1
ATOM 3064 C CA . SER B 1 9 ? -7.34 -10.289 16.453 1 94.88 9 SER B CA 1
ATOM 3065 C C . SER B 1 9 ? -6.426 -10.508 15.258 1 94.88 9 SER B C 1
ATOM 3067 O O . SER B 1 9 ? -5.262 -10.883 15.414 1 94.88 9 SER B O 1
ATOM 3069 N N . ILE B 1 10 ? -6.988 -10.297 14.094 1 95.94 10 ILE B N 1
ATOM 3070 C CA . ILE B 1 10 ? -6.188 -10.422 12.883 1 95.94 10 ILE B CA 1
ATOM 3071 C C . ILE B 1 10 ? -5.02 -9.445 12.93 1 95.94 10 ILE B C 1
ATOM 3073 O O . ILE B 1 10 ? -3.875 -9.82 12.656 1 95.94 10 ILE B O 1
ATOM 3077 N N . THR B 1 11 ? -5.305 -8.195 13.289 1 95.75 11 THR B N 1
ATOM 3078 C CA . THR B 1 11 ? -4.277 -7.16 13.383 1 95.75 11 THR B CA 1
ATOM 3079 C C . THR B 1 11 ? -3.191 -7.566 14.375 1 95.75 11 THR B C 1
ATOM 3081 O O . THR B 1 11 ? -2 -7.492 14.062 1 95.75 11 THR B O 1
ATOM 3084 N N . ALA B 1 12 ? -3.586 -8.031 15.492 1 96.06 12 ALA B N 1
ATOM 3085 C CA . ALA B 1 12 ? -2.637 -8.414 16.531 1 96.06 12 ALA B CA 1
ATOM 3086 C C . ALA B 1 12 ? -1.775 -9.586 16.078 1 96.06 12 ALA B C 1
ATOM 3088 O O . ALA B 1 12 ? -0.551 -9.562 16.234 1 96.06 12 ALA B O 1
ATOM 3089 N N . MET B 1 13 ? -2.375 -10.617 15.555 1 96.56 13 MET B N 1
ATOM 3090 C CA . MET B 1 13 ? -1.676 -11.836 15.164 1 96.56 13 MET B CA 1
ATOM 3091 C C . MET B 1 13 ? -0.662 -11.562 14.062 1 96.56 13 MET B C 1
ATOM 3093 O O . MET B 1 13 ? 0.48 -12.016 14.133 1 96.56 13 MET B O 1
ATOM 3097 N N . PHE B 1 14 ? -1.086 -10.828 13.102 1 96.94 14 PHE B N 1
ATOM 3098 C CA . PHE B 1 14 ? -0.212 -10.633 11.945 1 96.94 14 PHE B CA 1
ATOM 3099 C C . PHE B 1 14 ? 0.829 -9.555 12.242 1 96.94 14 PHE B C 1
ATOM 3101 O O . PHE B 1 14 ? 1.913 -9.562 11.648 1 96.94 14 PHE B O 1
ATOM 3108 N N . THR B 1 15 ? 0.525 -8.594 13.141 1 95.5 15 THR B N 1
ATOM 3109 C CA . THR B 1 15 ? 1.571 -7.699 13.633 1 95.5 15 THR B CA 1
ATOM 3110 C C . THR B 1 15 ? 2.641 -8.484 14.383 1 95.5 15 THR B C 1
ATOM 3112 O O . THR B 1 15 ? 3.836 -8.25 14.203 1 95.5 15 THR B O 1
ATOM 3115 N N . ALA B 1 16 ? 2.209 -9.445 15.188 1 95.19 16 ALA B N 1
ATOM 3116 C CA . ALA B 1 16 ? 3.143 -10.305 15.906 1 95.19 16 ALA B CA 1
ATOM 3117 C C . ALA B 1 16 ? 3.971 -11.148 14.945 1 95.19 16 ALA B C 1
ATOM 3119 O O . ALA B 1 16 ? 5.172 -11.336 15.148 1 95.19 16 ALA B O 1
ATOM 3120 N N . LEU B 1 17 ? 3.287 -11.633 13.953 1 93.69 17 LEU B N 1
ATOM 3121 C CA . LEU B 1 17 ? 3.986 -12.43 12.945 1 93.69 17 LEU B CA 1
ATOM 3122 C C . LEU B 1 17 ? 5.027 -11.586 12.219 1 93.69 17 LEU B C 1
ATOM 3124 O O . LEU B 1 17 ? 6.129 -12.062 11.938 1 93.69 17 LEU B O 1
ATOM 3128 N N . PHE B 1 18 ? 4.695 -10.375 11.938 1 93.31 18 PHE B N 1
ATOM 3129 C CA . PHE B 1 18 ? 5.637 -9.469 11.289 1 93.31 18 PHE B CA 1
ATOM 3130 C C . PHE B 1 18 ? 6.816 -9.172 12.211 1 93.31 18 PHE B C 1
ATOM 3132 O O . PHE B 1 18 ? 7.965 -9.133 11.758 1 93.31 18 PHE B O 1
ATOM 3139 N N . ALA B 1 19 ? 6.547 -8.914 13.445 1 89.56 19 ALA B N 1
ATOM 3140 C CA . ALA B 1 19 ? 7.613 -8.688 14.422 1 89.56 19 ALA B CA 1
ATOM 3141 C C . ALA B 1 19 ? 8.539 -9.891 14.516 1 89.56 19 ALA B C 1
ATOM 3143 O O . ALA B 1 19 ? 9.766 -9.742 14.578 1 89.56 19 ALA B O 1
ATOM 3144 N N . TRP B 1 20 ? 7.945 -11.008 14.531 1 86.25 20 TRP B N 1
ATOM 3145 C CA . TRP B 1 20 ? 8.719 -12.242 14.555 1 86.25 20 TRP B CA 1
ATOM 3146 C C . TRP B 1 20 ? 9.625 -12.352 13.328 1 86.25 20 TRP B C 1
ATOM 3148 O O . TRP B 1 20 ? 10.789 -12.734 13.438 1 86.25 20 TRP B O 1
ATOM 3158 N N . PHE B 1 21 ? 9.133 -12.023 12.211 1 84.88 21 PHE B N 1
ATOM 3159 C CA . PHE B 1 21 ? 9.891 -12 10.969 1 84.88 21 PHE B CA 1
ATOM 3160 C C . PHE B 1 21 ? 11.086 -11.055 11.07 1 84.88 21 PHE B C 1
ATOM 3162 O O . PHE B 1 21 ? 12.195 -11.406 10.68 1 84.88 21 PHE B O 1
ATOM 3169 N N . LEU B 1 22 ? 10.883 -9.914 11.602 1 81.31 22 LEU B N 1
ATOM 3170 C CA . LEU B 1 22 ? 11.953 -8.93 11.719 1 81.31 22 LEU B CA 1
ATOM 3171 C C . LEU B 1 22 ? 13.07 -9.438 12.625 1 81.31 22 LEU B C 1
ATOM 3173 O O . LEU B 1 22 ? 14.25 -9.203 12.352 1 81.31 22 LEU B O 1
ATOM 3177 N N . VAL B 1 23 ? 12.734 -10.219 13.547 1 77.25 23 VAL B N 1
ATOM 3178 C CA . VAL B 1 23 ? 13.719 -10.734 14.492 1 77.25 23 VAL B CA 1
ATOM 3179 C C . VAL B 1 23 ? 14.461 -11.914 13.883 1 77.25 23 VAL B C 1
ATOM 3181 O O . VAL B 1 23 ? 15.664 -12.078 14.086 1 77.25 23 VAL B O 1
ATOM 3184 N N . GLN B 1 24 ? 13.82 -12.82 13.141 1 72.12 24 GLN B N 1
ATOM 3185 C CA . GLN B 1 24 ? 14.438 -13.992 12.523 1 72.12 24 GLN B CA 1
ATOM 3186 C C . GLN B 1 24 ? 15.445 -13.586 11.453 1 72.12 24 GLN B C 1
ATOM 3188 O O . GLN B 1 24 ? 16.5 -14.203 11.328 1 72.12 24 GLN B O 1
ATOM 3193 N N . GLN B 1 25 ? 15.031 -12.867 10.547 1 61.78 25 GLN B N 1
ATOM 3194 C CA . GLN B 1 25 ? 15.93 -12.461 9.469 1 61.78 25 GLN B CA 1
ATOM 3195 C C . GLN B 1 25 ? 17.219 -11.875 10.023 1 61.78 25 GLN B C 1
ATOM 3197 O O . GLN B 1 25 ? 18.281 -12.008 9.398 1 61.78 25 GLN B O 1
ATOM 3202 N N . SER B 1 26 ? 17.047 -11.398 11.031 1 52.91 26 SER B N 1
ATOM 3203 C CA . SER B 1 26 ? 18.266 -10.961 11.711 1 52.91 26 SER B CA 1
ATOM 3204 C C . SER B 1 26 ? 19.094 -12.148 12.188 1 52.91 26 SER B C 1
ATOM 3206 O O . SER B 1 26 ? 20.312 -12.062 12.281 1 52.91 26 SER B O 1
ATOM 3208 N N . SER B 1 27 ? 18.312 -13.312 12.289 1 43.25 27 SER B N 1
ATOM 3209 C CA . SER B 1 27 ? 19 -14.461 12.883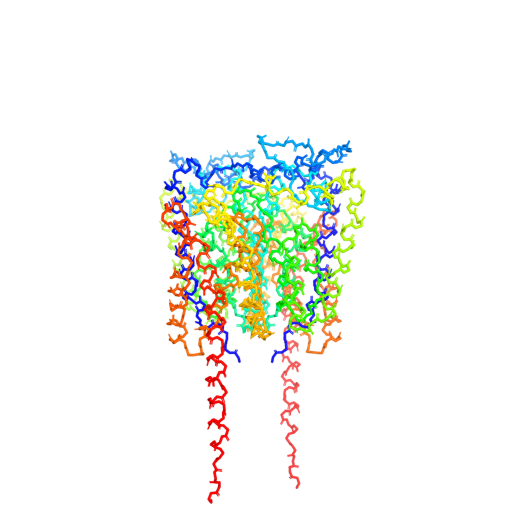 1 43.25 27 SER B CA 1
ATOM 3210 C C . SER B 1 27 ? 19.484 -15.43 11.82 1 43.25 27 SER B C 1
ATOM 3212 O O . SER B 1 27 ? 20.469 -16.141 12.023 1 43.25 27 SER B O 1
ATOM 3214 N N . LEU B 1 28 ? 18.469 -15.82 10.82 1 42.09 28 LEU B N 1
ATOM 3215 C CA . LEU B 1 28 ? 18.688 -17 9.984 1 42.09 28 LEU B CA 1
ATOM 3216 C C . LEU B 1 28 ? 19.781 -16.75 8.961 1 42.09 28 LEU B C 1
ATOM 3218 O O . LEU B 1 28 ? 19.516 -16.203 7.883 1 42.09 28 LEU B O 1
ATOM 3222 N N . GLY B 1 29 ? 20.922 -16.656 9.258 1 40.75 29 GLY B N 1
ATOM 3223 C CA . GLY B 1 29 ? 22.172 -16.938 8.578 1 40.75 29 GLY B CA 1
ATOM 3224 C C . GLY B 1 29 ? 22.406 -16.078 7.355 1 40.75 29 GLY B C 1
ATOM 3225 O O . GLY B 1 29 ? 23.422 -16.219 6.676 1 40.75 29 GLY B O 1
ATOM 3226 N N . SER B 1 30 ? 21.5 -16.094 6.359 1 47.69 30 SER B N 1
ATOM 3227 C CA . SER B 1 30 ? 22.094 -15.273 5.305 1 47.69 30 SER B CA 1
ATOM 3228 C C . SER B 1 30 ? 22.625 -13.961 5.863 1 47.69 30 SER B C 1
ATOM 3230 O O . SER B 1 30 ? 22.016 -13.367 6.754 1 47.69 30 SER B O 1
ATOM 3232 N N . ASN B 1 31 ? 23.797 -13.93 6.098 1 52.31 31 ASN B N 1
ATOM 3233 C CA . ASN B 1 31 ? 24.578 -12.836 6.656 1 52.31 31 ASN B CA 1
ATOM 3234 C C . ASN B 1 31 ? 24.016 -11.477 6.23 1 52.31 31 ASN B C 1
ATOM 3236 O O . ASN B 1 31 ? 24.656 -10.445 6.445 1 52.31 31 ASN B O 1
ATOM 3240 N N . ARG B 1 32 ? 22.969 -11.641 5.422 1 57.22 32 ARG B N 1
ATOM 3241 C CA . ARG B 1 32 ? 22.547 -10.297 5.043 1 57.22 32 ARG B CA 1
ATOM 3242 C C . ARG B 1 32 ? 21.344 -9.852 5.855 1 57.22 32 ARG B C 1
ATOM 3244 O O . ARG B 1 32 ? 20.422 -10.633 6.086 1 57.22 32 ARG B O 1
ATOM 3251 N N . ARG B 1 33 ? 21.516 -8.961 6.449 1 57.09 33 ARG B N 1
ATOM 3252 C CA . ARG B 1 33 ? 20.484 -8.367 7.312 1 57.09 33 ARG B CA 1
ATOM 3253 C C . ARG B 1 33 ? 19.453 -7.613 6.492 1 57.09 33 ARG B C 1
ATOM 3255 O O . ARG B 1 33 ? 19.75 -7.09 5.418 1 57.09 33 ARG B O 1
ATOM 3262 N N . PHE B 1 34 ? 18.203 -7.836 6.785 1 58.19 34 PHE B N 1
ATOM 3263 C CA . PHE B 1 34 ? 17.109 -7.059 6.191 1 58.19 34 PHE B CA 1
ATOM 3264 C C . PHE B 1 34 ? 17.516 -5.598 6.039 1 58.19 34 PHE B C 1
ATOM 3266 O O . PHE B 1 34 ? 17.047 -4.914 5.125 1 58.19 34 PHE B O 1
ATOM 3273 N N . SER B 1 35 ? 18.453 -5.297 6.676 1 58.69 35 SER B N 1
ATOM 3274 C CA . SER B 1 35 ? 18.859 -3.896 6.734 1 58.69 35 SER B CA 1
ATOM 3275 C C . SER B 1 35 ? 19.859 -3.564 5.637 1 58.69 35 SER B C 1
ATOM 3277 O O . SER B 1 35 ? 20.156 -2.393 5.395 1 58.69 35 SER B O 1
ATOM 3279 N N . GLU B 1 36 ? 20.25 -4.613 4.926 1 63.53 36 GLU B N 1
ATOM 3280 C CA . GLU B 1 36 ? 21.25 -4.371 3.895 1 63.53 36 GLU B CA 1
ATOM 3281 C C . GLU B 1 36 ? 20.609 -4.32 2.508 1 63.53 36 GLU B C 1
ATOM 3283 O O . GLU B 1 36 ? 19.781 -5.172 2.168 1 63.53 36 GLU B O 1
ATOM 3288 N N . TRP B 1 37 ? 20.938 -3.205 1.855 1 64.62 37 TRP B N 1
ATOM 3289 C CA . TRP B 1 37 ? 20.406 -3.02 0.505 1 64.62 37 TRP B CA 1
ATOM 3290 C C . TRP B 1 37 ? 21.234 -3.801 -0.509 1 64.62 37 TRP B C 1
ATOM 3292 O O . TRP B 1 37 ? 22.469 -3.754 -0.482 1 64.62 37 TRP B O 1
ATOM 3302 N N . PHE B 1 38 ? 20.625 -4.66 -1.196 1 68.94 38 PHE B N 1
ATOM 3303 C CA . PHE B 1 38 ? 21.234 -5.32 -2.344 1 68.94 38 PHE B CA 1
ATOM 3304 C C . PHE B 1 38 ? 20.266 -5.379 -3.516 1 68.94 38 PHE B C 1
ATOM 3306 O O . PHE B 1 38 ? 19.047 -5.438 -3.318 1 68.94 38 PHE B O 1
ATOM 3313 N N . PRO B 1 39 ? 20.797 -5.172 -4.641 1 76.19 39 PRO B N 1
ATOM 3314 C CA . PRO B 1 39 ? 19.906 -5.332 -5.789 1 76.19 39 PRO B CA 1
ATOM 3315 C C . PRO B 1 39 ? 19.297 -6.734 -5.875 1 76.19 39 PRO B C 1
ATOM 3317 O O . PRO B 1 39 ? 20.031 -7.727 -5.789 1 76.19 39 PRO B O 1
ATOM 3320 N N . PRO B 1 40 ? 18.016 -6.809 -5.965 1 87.44 40 PRO B N 1
ATOM 3321 C CA . PRO B 1 40 ? 17.422 -8.141 -6.109 1 87.44 40 PRO B CA 1
ATOM 3322 C C . PRO B 1 40 ? 17.922 -8.875 -7.359 1 87.44 40 PRO B C 1
ATOM 3324 O O . PRO B 1 40 ? 17.828 -8.336 -8.469 1 87.44 40 PRO B O 1
ATOM 3327 N N . LEU B 1 41 ? 18.375 -10.031 -7.168 1 88.69 41 LEU B N 1
ATOM 3328 C CA . LEU B 1 41 ? 19.078 -10.781 -8.203 1 88.69 41 LEU B CA 1
ATOM 3329 C C . LEU B 1 41 ? 18.203 -10.945 -9.445 1 88.69 41 LEU B C 1
ATOM 3331 O O . LEU B 1 41 ? 18.625 -10.633 -10.555 1 88.69 41 LEU B O 1
ATOM 3335 N N . ASP B 1 42 ? 17 -11.43 -9.258 1 93 42 ASP B N 1
ATOM 3336 C CA . ASP B 1 42 ? 16.125 -11.703 -10.398 1 93 42 ASP B CA 1
ATOM 3337 C C . ASP B 1 42 ? 15.719 -10.414 -11.102 1 93 42 ASP B C 1
ATOM 3339 O O . ASP B 1 42 ? 15.641 -10.367 -12.328 1 93 42 ASP B O 1
ATOM 3343 N N . LEU B 1 43 ? 15.453 -9.398 -10.336 1 93.88 43 LEU B N 1
ATOM 3344 C CA . LEU B 1 43 ? 15.125 -8.117 -10.938 1 93.88 43 LEU B CA 1
ATOM 3345 C C . LEU B 1 43 ? 16.297 -7.578 -11.75 1 93.88 43 LEU B C 1
ATOM 3347 O O . LEU B 1 43 ? 16.094 -6.965 -12.805 1 93.88 43 LEU B O 1
ATOM 3351 N N . ALA B 1 44 ? 17.5 -7.785 -11.242 1 93.19 44 ALA B N 1
ATOM 3352 C CA . ALA B 1 44 ? 18.688 -7.387 -11.992 1 93.19 44 ALA B CA 1
ATOM 3353 C C . ALA B 1 44 ? 18.766 -8.125 -13.328 1 93.19 44 ALA B C 1
ATOM 3355 O O . ALA B 1 44 ? 19.156 -7.547 -14.344 1 93.19 44 ALA B O 1
ATOM 3356 N N . ILE B 1 45 ? 18.422 -9.359 -13.289 1 94.62 45 ILE B N 1
ATOM 3357 C CA . ILE B 1 45 ? 18.422 -10.156 -14.508 1 94.62 45 ILE B CA 1
ATOM 3358 C C . ILE B 1 45 ? 17.375 -9.602 -15.477 1 94.62 45 ILE B C 1
ATOM 3360 O O . ILE B 1 45 ? 17.641 -9.469 -16.672 1 94.62 45 ILE B O 1
ATOM 3364 N N . TYR B 1 46 ? 16.156 -9.305 -14.953 1 96.38 46 TYR B N 1
ATOM 3365 C CA . TYR B 1 46 ? 15.117 -8.727 -15.789 1 96.38 46 TYR B CA 1
ATOM 3366 C C . TYR B 1 46 ? 15.594 -7.426 -16.438 1 96.38 46 TYR B C 1
ATOM 3368 O O . TYR B 1 46 ? 15.375 -7.199 -17.625 1 96.38 46 TYR B O 1
ATOM 3376 N N . LYS B 1 47 ? 16.188 -6.633 -15.641 1 95.06 47 LYS B N 1
ATOM 3377 C CA . LYS B 1 47 ? 16.656 -5.348 -16.141 1 95.06 47 LYS B CA 1
ATOM 3378 C C . LYS B 1 47 ? 17.734 -5.539 -17.203 1 95.06 47 LYS B C 1
ATOM 3380 O O . LYS B 1 47 ? 17.703 -4.875 -18.25 1 95.06 47 LYS B O 1
ATOM 3385 N N . LYS B 1 48 ? 18.719 -6.379 -16.938 1 95.56 48 LYS B N 1
ATOM 3386 C CA . LYS B 1 48 ? 19.781 -6.637 -17.891 1 95.56 48 LYS B CA 1
ATOM 3387 C C . LYS B 1 48 ? 19.234 -7.176 -19.219 1 95.56 48 LYS B C 1
ATOM 3389 O O . LYS B 1 48 ? 19.703 -6.805 -20.297 1 95.56 48 LYS B O 1
ATOM 3394 N N . ALA B 1 49 ? 18.297 -8.039 -19.062 1 96.75 49 ALA B N 1
ATOM 3395 C CA . ALA B 1 49 ? 17.641 -8.547 -20.266 1 96.75 49 ALA B CA 1
ATOM 3396 C C . ALA B 1 49 ? 16.969 -7.418 -21.047 1 96.75 49 ALA B C 1
ATOM 3398 O O . ALA B 1 49 ? 17.062 -7.375 -22.281 1 96.75 49 ALA B O 1
ATOM 3399 N N . GLY B 1 50 ? 16.328 -6.578 -20.328 1 96.88 50 GLY B N 1
ATOM 3400 C CA . GLY B 1 50 ? 15.727 -5.414 -20.953 1 96.88 50 GLY B CA 1
ATOM 3401 C C . GLY B 1 50 ? 16.734 -4.531 -21.672 1 96.88 50 GLY B C 1
ATOM 3402 O O . GLY B 1 50 ? 16.484 -4.047 -22.766 1 96.88 50 GLY B O 1
ATOM 3403 N N . LEU B 1 51 ? 17.828 -4.332 -21.062 1 96.06 51 LEU B N 1
ATOM 3404 C CA . LEU B 1 51 ? 18.891 -3.512 -21.641 1 96.06 51 LEU B CA 1
ATOM 3405 C C . LEU B 1 51 ? 19.438 -4.141 -22.922 1 96.06 51 LEU B C 1
ATOM 3407 O O . LEU B 1 51 ? 19.688 -3.438 -23.906 1 96.06 51 LEU B O 1
ATOM 3411 N N . VAL B 1 52 ? 19.625 -5.387 -22.891 1 96.44 52 VAL B N 1
ATOM 3412 C CA . VAL B 1 52 ? 20.109 -6.113 -24.062 1 96.44 52 VAL B CA 1
ATOM 3413 C C . VAL B 1 52 ? 19.094 -5.973 -25.203 1 96.44 52 VAL B C 1
ATOM 3415 O O . VAL B 1 52 ? 19.484 -5.727 -26.344 1 96.44 52 VAL B O 1
ATOM 3418 N N . LEU B 1 53 ? 17.875 -6.133 -24.844 1 96.25 53 LEU B N 1
ATOM 3419 C CA . LEU B 1 53 ? 16.828 -6.012 -25.859 1 96.25 53 LEU B CA 1
ATOM 3420 C C . LEU B 1 53 ? 16.766 -4.59 -26.406 1 96.25 53 LEU B C 1
ATOM 3422 O O . LEU B 1 53 ? 16.516 -4.395 -27.594 1 96.25 53 LEU B O 1
ATOM 3426 N N . ASP B 1 54 ? 16.938 -3.648 -25.562 1 95.25 54 ASP B N 1
ATOM 3427 C CA . ASP B 1 54 ? 16.906 -2.246 -25.984 1 95.25 54 ASP B CA 1
ATOM 3428 C C . ASP B 1 54 ? 18.016 -1.954 -27 1 95.25 54 ASP B C 1
ATOM 3430 O O . ASP B 1 54 ? 17.875 -1.062 -27.828 1 95.25 54 ASP B O 1
ATOM 3434 N N . ARG B 1 55 ? 19.016 -2.715 -27.016 1 94.75 55 ARG B N 1
ATOM 3435 C CA . ARG B 1 55 ? 20.125 -2.562 -27.953 1 94.75 55 ARG B CA 1
ATOM 3436 C C . ARG B 1 55 ? 19.969 -3.502 -29.141 1 94.75 55 ARG B C 1
ATOM 3438 O O . ARG B 1 55 ? 20.891 -3.643 -29.953 1 94.75 55 ARG B O 1
ATOM 3445 N N . GLY B 1 56 ? 18.875 -4.203 -29.125 1 93.44 56 GLY B N 1
ATOM 3446 C CA . GLY B 1 56 ? 18.578 -5.07 -30.266 1 93.44 56 GLY B CA 1
ATOM 3447 C C . GLY B 1 56 ? 19.109 -6.477 -30.094 1 93.44 56 GLY B C 1
ATOM 3448 O O . GLY B 1 56 ? 19.172 -7.246 -31.047 1 93.44 56 GLY B O 1
ATOM 3449 N N . GLY B 1 57 ? 19.562 -6.809 -28.922 1 94.69 57 GLY B N 1
ATOM 3450 C CA . GLY B 1 57 ? 20.141 -8.109 -28.656 1 94.69 57 GLY B CA 1
ATOM 3451 C C . GLY B 1 57 ? 19.109 -9.203 -28.422 1 94.69 57 GLY B C 1
ATOM 3452 O O . GLY B 1 57 ? 17.922 -8.922 -28.359 1 94.69 57 GLY B O 1
ATOM 3453 N N . HIS B 1 58 ? 19.688 -10.438 -28.297 1 95.25 58 HIS B N 1
ATOM 3454 C CA . HIS B 1 58 ? 18.859 -11.617 -28.078 1 95.25 58 HIS B CA 1
ATOM 3455 C C . HIS B 1 58 ? 18.688 -11.891 -26.578 1 95.25 58 HIS B C 1
ATOM 3457 O O . HIS B 1 58 ? 19.578 -11.578 -25.781 1 95.25 58 HIS B O 1
ATOM 3463 N N . LEU B 1 59 ? 17.516 -12.547 -26.266 1 95.44 59 LEU B N 1
ATOM 3464 C CA . LEU B 1 59 ? 17.203 -12.75 -24.859 1 95.44 59 LEU B CA 1
ATOM 3465 C C . LEU B 1 59 ? 17.562 -14.164 -24.422 1 95.44 59 LEU B C 1
ATOM 3467 O O . LEU B 1 59 ? 18.047 -14.359 -23.297 1 95.44 59 LEU B O 1
ATOM 3471 N N . TYR B 1 60 ? 17.406 -15.133 -25.172 1 93.94 60 TYR B N 1
ATOM 3472 C CA . TYR B 1 60 ? 17.266 -16.484 -24.641 1 93.94 60 TYR B CA 1
ATOM 3473 C C . TYR B 1 60 ? 18.562 -17.266 -24.797 1 93.94 60 TYR B C 1
ATOM 3475 O O . TYR B 1 60 ? 18.719 -18.328 -24.188 1 93.94 60 TYR B O 1
ATOM 3483 N N . ASP B 1 61 ? 19.516 -16.906 -25.484 1 87.62 61 ASP B N 1
ATOM 3484 C CA . ASP B 1 61 ? 20.797 -17.594 -25.578 1 87.62 61 ASP B CA 1
ATOM 3485 C C . ASP B 1 61 ? 21.891 -16.859 -24.812 1 87.62 61 ASP B C 1
ATOM 3487 O O . ASP B 1 61 ? 23.062 -16.938 -25.172 1 87.62 61 ASP B O 1
ATOM 3491 N N . ARG B 1 62 ? 21.438 -16.203 -23.75 1 88.12 62 ARG B N 1
ATOM 3492 C CA . ARG B 1 62 ? 22.375 -15.422 -22.953 1 88.12 62 ARG B CA 1
ATOM 3493 C C . ARG B 1 62 ? 22.203 -15.703 -21.469 1 88.12 62 ARG B C 1
ATOM 3495 O O . ARG B 1 62 ? 21.094 -15.969 -21 1 88.12 62 ARG B O 1
ATOM 3502 N N . VAL B 1 63 ? 23.406 -15.602 -20.844 1 89.12 63 VAL B N 1
ATOM 3503 C CA . VAL B 1 63 ? 23.438 -15.656 -19.391 1 89.12 63 VAL B CA 1
ATOM 3504 C C . VAL B 1 63 ? 23.625 -14.258 -18.828 1 89.12 63 VAL B C 1
ATOM 3506 O O . VAL B 1 63 ? 24.484 -13.508 -19.281 1 89.12 63 VAL B O 1
ATOM 3509 N N . PHE B 1 64 ? 22.828 -13.914 -17.953 1 89.56 64 PHE B N 1
ATOM 3510 C CA . PHE B 1 64 ? 22.875 -12.555 -17.422 1 89.56 64 PHE B CA 1
ATOM 3511 C C . PHE B 1 64 ? 23.547 -12.523 -16.062 1 89.56 64 PHE B C 1
ATOM 3513 O O . PHE B 1 64 ? 24.156 -11.516 -15.68 1 89.56 64 PHE B O 1
ATOM 3520 N N . TYR B 1 65 ? 23.359 -13.539 -15.281 1 84 65 TYR B N 1
ATOM 3521 C CA . TYR B 1 65 ? 24.016 -13.648 -13.977 1 84 65 TYR B CA 1
ATOM 3522 C C . TYR B 1 65 ? 24.328 -15.109 -13.656 1 84 65 TYR B C 1
ATOM 3524 O O . TYR B 1 65 ? 23.438 -15.938 -13.555 1 84 65 TYR B O 1
ATOM 3532 N N . HIS B 1 66 ? 25.641 -15.297 -13.5 1 82.31 66 HIS B N 1
ATOM 3533 C CA . HIS B 1 66 ? 26.094 -16.672 -13.312 1 82.31 66 HIS B CA 1
ATOM 3534 C C . HIS B 1 66 ? 25.547 -17.594 -14.391 1 82.31 66 HIS B C 1
ATOM 3536 O O . HIS B 1 66 ? 25.797 -17.391 -15.578 1 82.31 66 HIS B O 1
ATOM 3542 N N . ASP B 1 67 ? 24.656 -18.469 -14.055 1 83.31 67 ASP B N 1
ATOM 3543 C CA . ASP B 1 67 ? 24.109 -19.406 -15.023 1 83.31 67 ASP B CA 1
ATOM 3544 C C . ASP B 1 67 ? 22.609 -19.188 -15.234 1 83.31 67 ASP B C 1
ATOM 3546 O O . ASP B 1 67 ? 21.922 -20.047 -15.758 1 83.31 67 ASP B O 1
ATOM 3550 N N . LEU B 1 68 ? 22.297 -17.984 -14.891 1 87.81 68 LEU B N 1
ATOM 3551 C CA . LEU B 1 68 ? 20.859 -17.719 -14.977 1 87.81 68 LEU B CA 1
ATOM 3552 C C . LEU B 1 68 ? 20.547 -16.828 -16.172 1 87.81 68 LEU B C 1
ATOM 3554 O O . LEU B 1 68 ? 21.219 -15.805 -16.375 1 87.81 68 LEU B O 1
ATOM 3558 N N . GLY B 1 69 ? 19.656 -17.266 -16.969 1 91.62 69 GLY B N 1
ATOM 3559 C CA . GLY B 1 69 ? 19.188 -16.5 -18.109 1 91.62 69 GLY B CA 1
ATOM 3560 C C . GLY B 1 69 ? 17.781 -15.961 -17.953 1 91.62 69 GLY B C 1
ATOM 3561 O O . GLY B 1 69 ? 17.203 -16.062 -16.859 1 91.62 69 GLY B O 1
ATOM 3562 N N . PHE B 1 70 ? 17.328 -15.266 -18.969 1 94.12 70 PHE B N 1
ATOM 3563 C CA . PHE B 1 70 ? 15.953 -14.75 -19.016 1 94.12 70 PHE B CA 1
ATOM 3564 C C . PHE B 1 70 ? 14.969 -15.867 -19.328 1 94.12 70 PHE B C 1
ATOM 3566 O O . PHE B 1 70 ? 15.102 -16.562 -20.328 1 94.12 70 PHE B O 1
ATOM 3573 N N . THR B 1 71 ? 13.922 -16.031 -18.438 1 91.31 71 THR B N 1
ATOM 3574 C CA . THR B 1 71 ? 13.094 -17.219 -18.562 1 91.31 71 THR B CA 1
ATOM 3575 C C . THR B 1 71 ? 11.664 -16.844 -18.953 1 91.31 71 THR B C 1
ATOM 3577 O O . THR B 1 71 ? 10.836 -17.719 -19.234 1 91.31 71 THR B O 1
ATOM 3580 N N . TYR B 1 72 ? 11.328 -15.586 -19.016 1 95.38 72 TYR B N 1
ATOM 3581 C CA . TYR B 1 72 ? 9.953 -15.164 -19.266 1 95.38 72 TYR B CA 1
ATOM 3582 C C . TYR B 1 72 ? 9.688 -15.016 -20.75 1 95.38 72 TYR B C 1
ATOM 3584 O O . TYR B 1 72 ? 10.562 -15.289 -21.578 1 95.38 72 TYR B O 1
ATOM 3592 N N . THR B 1 73 ? 8.461 -14.695 -21.109 1 97.12 73 THR B N 1
ATOM 3593 C CA . THR B 1 73 ? 8.016 -14.609 -22.5 1 97.12 73 THR B CA 1
ATOM 3594 C C . THR B 1 73 ? 8.609 -13.383 -23.188 1 97.12 73 THR B C 1
ATOM 3596 O O . THR B 1 73 ? 9.109 -12.469 -22.516 1 97.12 73 THR B O 1
ATOM 3599 N N . PRO B 1 74 ? 8.539 -13.422 -24.562 1 97.5 74 PRO B N 1
ATOM 3600 C CA . PRO B 1 74 ? 8.977 -12.227 -25.281 1 97.5 74 PRO B CA 1
ATOM 3601 C C . PRO B 1 74 ? 8.203 -10.977 -24.875 1 97.5 74 PRO B C 1
ATOM 3603 O O . PRO B 1 74 ? 8.766 -9.883 -24.812 1 97.5 74 PRO B O 1
ATOM 3606 N N . PHE B 1 75 ? 6.949 -11.109 -24.641 1 98 75 PHE B N 1
ATOM 3607 C CA . PHE B 1 75 ? 6.141 -9.984 -24.156 1 98 75 PHE B CA 1
ATOM 3608 C C . PHE B 1 75 ? 6.711 -9.414 -22.875 1 98 75 PHE B C 1
ATOM 3610 O O . PHE B 1 75 ? 6.816 -8.195 -22.719 1 98 75 PHE B O 1
ATOM 3617 N N . ALA B 1 76 ? 7.059 -10.258 -21.938 1 97.88 76 ALA B N 1
ATOM 3618 C CA . ALA B 1 76 ? 7.703 -9.812 -20.719 1 97.88 76 ALA B CA 1
ATOM 3619 C C . ALA B 1 76 ? 9.008 -9.078 -21.016 1 97.88 76 ALA B C 1
ATOM 3621 O O . ALA B 1 76 ? 9.336 -8.094 -20.344 1 97.88 76 ALA B O 1
ATOM 3622 N N . GLY B 1 77 ? 9.742 -9.594 -21.969 1 97.38 77 GLY B N 1
ATOM 3623 C CA . GLY B 1 77 ? 10.961 -8.914 -22.391 1 97.38 77 GLY B CA 1
ATOM 3624 C C . GLY B 1 77 ? 10.727 -7.465 -22.781 1 97.38 77 GLY B C 1
ATOM 3625 O O . GLY B 1 77 ? 11.516 -6.586 -22.422 1 97.38 77 GLY B O 1
ATOM 3626 N N . LEU B 1 78 ? 9.68 -7.227 -23.484 1 97.38 78 LEU B N 1
ATOM 3627 C CA . LEU B 1 78 ? 9.352 -5.871 -23.922 1 97.38 78 LEU B CA 1
ATOM 3628 C C . LEU B 1 78 ? 9.023 -4.984 -22.719 1 97.38 78 LEU B C 1
ATOM 3630 O O . LEU B 1 78 ? 9.383 -3.805 -22.703 1 97.38 78 LEU B O 1
ATOM 3634 N N . ILE B 1 79 ? 8.32 -5.512 -21.781 1 97.25 79 ILE B N 1
ATOM 3635 C CA . ILE B 1 79 ? 8 -4.773 -20.562 1 97.25 79 ILE B CA 1
ATOM 3636 C C . ILE B 1 79 ? 9.289 -4.367 -19.859 1 97.25 79 ILE B C 1
ATOM 3638 O O . ILE B 1 79 ? 9.453 -3.213 -19.453 1 97.25 79 ILE B O 1
ATOM 3642 N N . PHE B 1 80 ? 10.203 -5.301 -19.766 1 97.12 80 PHE B N 1
ATOM 3643 C CA . PHE B 1 80 ? 11.438 -5.02 -19.047 1 97.12 80 PHE B CA 1
ATOM 3644 C C . PHE B 1 80 ? 12.352 -4.117 -19.859 1 97.12 80 PHE B C 1
ATOM 3646 O O . PHE B 1 80 ? 13.18 -3.396 -19.312 1 97.12 80 PHE B O 1
ATOM 3653 N N . LYS B 1 81 ? 12.234 -4.18 -21.203 1 96.44 81 LYS B N 1
ATOM 3654 C CA . LYS B 1 81 ? 12.93 -3.205 -22.031 1 96.44 81 LYS B CA 1
ATOM 3655 C C . LYS B 1 81 ? 12.578 -1.776 -21.625 1 96.44 81 LYS B C 1
ATOM 3657 O O . LYS B 1 81 ? 13.461 -0.929 -21.484 1 96.44 81 LYS B O 1
ATOM 3662 N N . PHE B 1 82 ? 11.352 -1.556 -21.391 1 93.5 82 PHE B N 1
ATOM 3663 C CA . PHE B 1 82 ? 10.883 -0.237 -20.984 1 93.5 82 PHE B CA 1
ATOM 3664 C C . PHE B 1 82 ? 11.328 0.085 -19.562 1 93.5 82 PHE B C 1
ATOM 3666 O O . PHE B 1 82 ? 11.797 1.194 -19.281 1 93.5 82 PHE B O 1
ATOM 3673 N N . LEU B 1 83 ? 11.227 -0.827 -18.609 1 93.25 83 LEU B N 1
ATOM 3674 C CA . LEU B 1 83 ? 11.539 -0.611 -17.203 1 93.25 83 LEU B CA 1
ATOM 3675 C C . LEU B 1 83 ? 13.039 -0.456 -17 1 93.25 83 LEU B C 1
ATOM 3677 O O . LEU B 1 83 ? 13.477 0.128 -16 1 93.25 83 LEU B O 1
ATOM 3681 N N . SER B 1 84 ? 13.773 -1.013 -17.938 1 92.75 84 SER B N 1
ATOM 3682 C CA . SER B 1 84 ? 15.227 -0.994 -17.797 1 92.75 84 SER B CA 1
ATOM 3683 C C . SER B 1 84 ? 15.773 0.423 -17.922 1 92.75 84 SER B C 1
ATOM 3685 O O . SER B 1 84 ? 16.938 0.679 -17.594 1 92.75 84 SER B O 1
ATOM 3687 N N . ARG B 1 85 ? 15.008 1.341 -18.297 1 87.75 85 ARG B N 1
ATOM 3688 C CA . ARG B 1 85 ? 15.414 2.732 -18.453 1 87.75 85 ARG B CA 1
ATOM 3689 C C . ARG B 1 85 ? 15.539 3.424 -17.109 1 87.75 85 ARG B C 1
ATOM 3691 O O . ARG B 1 85 ? 16.156 4.484 -17 1 87.75 85 ARG B O 1
ATOM 3698 N N . MET B 1 86 ? 15.023 2.836 -16.109 1 85.12 86 MET B N 1
ATOM 3699 C CA . MET B 1 86 ? 15.125 3.375 -14.766 1 85.12 86 MET B CA 1
ATOM 3700 C C . MET B 1 86 ? 16.469 3.002 -14.125 1 85.12 86 MET B C 1
ATOM 3702 O O . MET B 1 86 ? 17.031 1.954 -14.438 1 85.12 86 MET B O 1
ATOM 3706 N N . ASP B 1 87 ? 16.938 3.939 -13.289 1 85.94 87 ASP B N 1
ATOM 3707 C CA . ASP B 1 87 ? 18.125 3.562 -12.516 1 85.94 87 ASP B CA 1
ATOM 3708 C C . ASP B 1 87 ? 17.812 2.385 -11.594 1 85.94 87 ASP B C 1
ATOM 3710 O O . ASP B 1 87 ? 16.656 2.121 -11.273 1 85.94 87 ASP B O 1
ATOM 3714 N N . ASP B 1 88 ? 18.859 1.646 -11.195 1 84.81 88 ASP B N 1
ATOM 3715 C CA . ASP B 1 88 ? 18.719 0.398 -10.445 1 84.81 88 ASP B CA 1
ATOM 3716 C C . ASP B 1 88 ? 17.922 0.607 -9.164 1 84.81 88 ASP B C 1
ATOM 3718 O O . ASP B 1 88 ? 17.016 -0.172 -8.852 1 84.81 88 ASP B O 1
ATOM 3722 N N . ASN B 1 89 ? 18.25 1.645 -8.484 1 81.56 89 ASN B N 1
ATOM 3723 C CA . ASN B 1 89 ? 17.578 1.889 -7.207 1 81.56 89 ASN B CA 1
ATOM 3724 C C . ASN B 1 89 ? 16.125 2.277 -7.402 1 81.56 89 ASN B C 1
ATOM 3726 O O . ASN B 1 89 ? 15.25 1.8 -6.68 1 81.56 89 ASN B O 1
ATOM 3730 N N . MET B 1 90 ? 15.859 3.102 -8.383 1 83 90 MET B N 1
ATOM 3731 C CA . MET B 1 90 ? 14.492 3.51 -8.672 1 83 90 MET B CA 1
ATOM 3732 C C . MET B 1 90 ? 13.648 2.314 -9.102 1 83 90 MET B C 1
ATOM 3734 O O . MET B 1 90 ? 12.516 2.145 -8.641 1 83 90 MET B O 1
ATOM 3738 N N . LEU B 1 91 ? 14.211 1.527 -9.961 1 88.44 91 LEU B N 1
ATOM 3739 C CA . LEU B 1 91 ? 13.5 0.334 -10.414 1 88.44 91 LEU B CA 1
ATOM 3740 C C . LEU B 1 91 ? 13.164 -0.576 -9.234 1 88.44 91 LEU B C 1
ATOM 3742 O O . LEU B 1 91 ? 12.055 -1.115 -9.164 1 88.44 91 LEU B O 1
ATOM 3746 N N . THR B 1 92 ? 14.133 -0.716 -8.391 1 87.12 92 THR B N 1
ATOM 3747 C CA . THR B 1 92 ? 13.922 -1.576 -7.234 1 87.12 92 THR B CA 1
ATOM 3748 C C . THR B 1 92 ? 12.797 -1.036 -6.359 1 87.12 92 THR B C 1
ATOM 3750 O O . THR B 1 92 ? 11.914 -1.79 -5.934 1 87.12 92 THR B O 1
ATOM 3753 N N . VAL B 1 93 ? 12.766 0.21 -6.117 1 82.81 93 VAL B N 1
ATOM 3754 C CA . VAL B 1 93 ? 11.75 0.82 -5.262 1 82.81 93 VAL B CA 1
ATOM 3755 C C . VAL B 1 93 ? 10.375 0.682 -5.91 1 82.81 93 VAL B C 1
ATOM 3757 O O . VAL B 1 93 ? 9.414 0.289 -5.254 1 82.81 93 VAL B O 1
ATOM 3760 N N . VAL B 1 94 ? 10.297 1.004 -7.145 1 86.19 94 VAL B N 1
ATOM 3761 C CA . VAL B 1 94 ? 9.031 0.947 -7.859 1 86.19 94 VAL B CA 1
ATOM 3762 C C . VAL B 1 94 ? 8.523 -0.493 -7.906 1 86.19 94 VAL B C 1
ATOM 3764 O O . VAL B 1 94 ? 7.344 -0.751 -7.66 1 86.19 94 VAL B O 1
ATOM 3767 N N . TRP B 1 95 ? 9.438 -1.379 -8.195 1 91.69 95 TRP B N 1
ATOM 3768 C CA . TRP B 1 95 ? 9.102 -2.789 -8.352 1 91.69 95 TRP B CA 1
ATOM 3769 C C . TRP B 1 95 ? 8.617 -3.379 -7.027 1 91.69 95 TRP B C 1
ATOM 3771 O O . TRP B 1 95 ? 7.582 -4.051 -6.984 1 91.69 95 TRP B O 1
ATOM 3781 N N . GLN B 1 96 ? 9.344 -3.127 -5.977 1 90.06 96 GLN B N 1
ATOM 3782 C CA . GLN B 1 96 ? 9.008 -3.672 -4.664 1 90.06 96 GLN B CA 1
ATOM 3783 C C . GLN B 1 96 ? 7.73 -3.045 -4.117 1 90.06 96 GLN B C 1
ATOM 3785 O O . GLN B 1 96 ? 6.914 -3.732 -3.502 1 90.06 96 GLN B O 1
ATOM 3790 N N . SER B 1 97 ? 7.566 -1.783 -4.312 1 89.75 97 SER B N 1
ATOM 3791 C CA . SER B 1 97 ? 6.344 -1.117 -3.879 1 89.75 97 SER B CA 1
ATOM 3792 C C . SER B 1 97 ? 5.129 -1.65 -4.625 1 89.75 97 SER B C 1
ATOM 3794 O O . SER B 1 97 ? 4.074 -1.881 -4.027 1 89.75 97 SER B O 1
ATOM 3796 N N . ALA B 1 98 ? 5.305 -1.818 -5.906 1 93.81 98 ALA B N 1
ATOM 3797 C CA . ALA B 1 98 ? 4.207 -2.35 -6.711 1 93.81 98 ALA B CA 1
ATOM 3798 C C . ALA B 1 98 ? 3.805 -3.744 -6.234 1 93.81 98 ALA B C 1
ATOM 3800 O O . ALA B 1 98 ? 2.617 -4.07 -6.184 1 93.81 98 ALA B O 1
ATOM 3801 N N . ASN B 1 99 ? 4.809 -4.543 -5.93 1 95.75 99 ASN B N 1
ATOM 3802 C CA . ASN B 1 99 ? 4.531 -5.883 -5.418 1 95.75 99 ASN B CA 1
ATOM 3803 C C . ASN B 1 99 ? 3.787 -5.832 -4.086 1 95.75 99 ASN B C 1
ATOM 3805 O O . ASN B 1 99 ? 2.844 -6.594 -3.871 1 95.75 99 ASN B O 1
ATOM 3809 N N . PHE B 1 100 ? 4.199 -4.977 -3.223 1 95 100 PHE B N 1
ATOM 3810 C CA . PHE B 1 100 ? 3.537 -4.879 -1.926 1 95 100 PHE B CA 1
ATOM 3811 C C . PHE B 1 100 ? 2.105 -4.379 -2.084 1 95 100 PHE B C 1
ATOM 3813 O O . PHE B 1 100 ? 1.193 -4.879 -1.421 1 95 100 PHE B O 1
ATOM 3820 N N . VAL B 1 101 ? 1.899 -3.393 -2.938 1 96.06 101 VAL B N 1
ATOM 3821 C CA . VAL B 1 101 ? 0.564 -2.854 -3.18 1 96.06 101 VAL B CA 1
ATOM 3822 C C . VAL B 1 101 ? -0.325 -3.934 -3.793 1 96.06 101 VAL B C 1
ATOM 3824 O O . VAL B 1 101 ? -1.511 -4.027 -3.465 1 96.06 101 VAL B O 1
ATOM 3827 N N . ALA B 1 102 ? 0.252 -4.707 -4.691 1 98 102 ALA B N 1
ATOM 3828 C CA . ALA B 1 102 ? -0.494 -5.812 -5.281 1 98 102 ALA B CA 1
ATOM 3829 C C . ALA B 1 102 ? -0.945 -6.805 -4.211 1 98 102 ALA B C 1
ATOM 3831 O O . ALA B 1 102 ? -2.1 -7.234 -4.203 1 98 102 ALA B O 1
ATOM 3832 N N . LEU B 1 103 ? -0.01 -7.148 -3.32 1 98.31 103 LEU B N 1
ATOM 3833 C CA . LEU B 1 103 ? -0.328 -8.039 -2.209 1 98.31 103 LEU B CA 1
ATOM 3834 C C . LEU B 1 103 ? -1.461 -7.465 -1.362 1 98.31 103 LEU B C 1
ATOM 3836 O O . LEU B 1 103 ? -2.447 -8.156 -1.092 1 98.31 103 LEU B O 1
ATOM 3840 N N . LEU B 1 104 ? -1.326 -6.238 -1.018 1 98.12 104 LEU B N 1
ATOM 3841 C CA . LEU B 1 104 ? -2.318 -5.562 -0.19 1 98.12 104 LEU B CA 1
ATOM 3842 C C . LEU B 1 104 ? -3.66 -5.477 -0.911 1 98.12 104 LEU B C 1
ATOM 3844 O O . LEU B 1 104 ? -4.711 -5.676 -0.3 1 98.12 104 LEU B O 1
ATOM 3848 N N . ALA B 1 105 ? -3.641 -5.199 -2.168 1 97.81 105 ALA B N 1
ATOM 3849 C CA . ALA B 1 105 ? -4.859 -5.074 -2.965 1 97.81 105 ALA B CA 1
ATOM 3850 C C . ALA B 1 105 ? -5.648 -6.379 -2.969 1 97.81 105 ALA B C 1
ATOM 3852 O O . ALA B 1 105 ? -6.871 -6.371 -2.812 1 97.81 105 ALA B O 1
ATOM 3853 N N . VAL B 1 106 ? -4.953 -7.441 -3.141 1 98.44 106 VAL B N 1
ATOM 3854 C CA . VAL B 1 106 ? -5.629 -8.734 -3.186 1 98.44 106 VAL B CA 1
ATOM 3855 C C . VAL B 1 106 ? -6.289 -9.023 -1.839 1 98.44 106 VAL B C 1
ATOM 3857 O O . VAL B 1 106 ? -7.449 -9.438 -1.785 1 98.44 106 VAL B O 1
ATOM 3860 N N . ILE B 1 107 ? -5.566 -8.773 -0.768 1 98.25 107 ILE B N 1
ATOM 3861 C CA . ILE B 1 107 ? -6.113 -8.977 0.57 1 98.25 107 ILE B CA 1
ATOM 3862 C C . ILE B 1 107 ? -7.348 -8.102 0.765 1 98.25 107 ILE B C 1
ATOM 3864 O O . ILE B 1 107 ? -8.398 -8.586 1.192 1 98.25 107 ILE B O 1
ATOM 3868 N N . LEU B 1 108 ? -7.25 -6.859 0.366 1 97.31 108 LEU B N 1
ATOM 3869 C CA . LEU B 1 108 ? -8.336 -5.898 0.552 1 97.31 108 LEU B CA 1
ATOM 3870 C C . LEU B 1 108 ? -9.547 -6.277 -0.291 1 97.31 108 LEU B C 1
ATOM 3872 O O . LEU B 1 108 ? -10.688 -6.141 0.158 1 97.31 108 LEU B O 1
ATOM 3876 N N . MET B 1 109 ? -9.32 -6.707 -1.466 1 96.38 109 MET B N 1
ATOM 3877 C CA . MET B 1 109 ? -10.438 -7.07 -2.332 1 96.38 109 MET B CA 1
ATOM 3878 C C . MET B 1 109 ? -11.164 -8.297 -1.792 1 96.38 109 MET B C 1
ATOM 3880 O O . MET B 1 109 ? -12.383 -8.406 -1.931 1 96.38 109 MET B O 1
ATOM 3884 N N . ILE B 1 110 ? -10.43 -9.188 -1.21 1 96.25 110 ILE B N 1
ATOM 3885 C CA . ILE B 1 110 ? -11.086 -10.336 -0.593 1 96.25 110 ILE B CA 1
ATOM 3886 C C . ILE B 1 110 ? -11.867 -9.883 0.639 1 96.25 110 ILE B C 1
ATOM 3888 O O . ILE B 1 110 ? -13.016 -10.273 0.829 1 96.25 110 ILE B O 1
ATOM 3892 N N . PHE B 1 111 ? -11.266 -9 1.472 1 94.19 111 PHE B N 1
ATOM 3893 C CA . PHE B 1 111 ? -11.945 -8.445 2.637 1 94.19 111 PHE B CA 1
ATOM 3894 C C . PHE B 1 111 ? -13.203 -7.691 2.223 1 94.19 111 PHE B C 1
ATOM 3896 O O . PHE B 1 111 ? -14.203 -7.707 2.941 1 94.19 111 PHE B O 1
ATOM 3903 N N . ALA B 1 112 ? -13.148 -7.059 1.104 1 90.75 112 ALA B N 1
ATOM 3904 C CA . ALA B 1 112 ? -14.219 -6.18 0.651 1 90.75 112 ALA B CA 1
ATOM 3905 C C . ALA B 1 112 ? -15.477 -6.977 0.301 1 90.75 112 ALA B C 1
ATOM 3907 O O . ALA B 1 112 ? -16.547 -6.402 0.098 1 90.75 112 ALA B O 1
ATOM 3908 N N . ARG B 1 113 ? -15.305 -8.242 0.216 1 84.44 113 ARG B N 1
ATOM 3909 C CA . ARG B 1 113 ? -16.484 -9.078 0.021 1 84.44 113 ARG B CA 1
ATOM 3910 C C . ARG B 1 113 ? -17.375 -9.07 1.265 1 84.44 113 ARG B C 1
ATOM 3912 O O . ARG B 1 113 ? -18.562 -9.414 1.193 1 84.44 113 ARG B O 1
ATOM 3919 N N . LYS B 1 114 ? -16.688 -8.766 2.34 1 83.88 114 LYS B N 1
ATOM 3920 C CA . LYS B 1 114 ? -17.406 -8.414 3.562 1 83.88 114 LYS B CA 1
ATOM 3921 C C . LYS B 1 114 ? -17.391 -6.902 3.791 1 83.88 114 LYS B C 1
ATOM 3923 O O . LYS B 1 114 ? -16.688 -6.168 3.098 1 83.88 114 LYS B O 1
ATOM 3928 N N . GLN B 1 115 ? -18.234 -6.453 4.527 1 82.5 115 GLN B N 1
ATOM 3929 C CA . GLN B 1 115 ? -18.188 -5.023 4.82 1 82.5 115 GLN B CA 1
ATOM 3930 C C . GLN B 1 115 ? -16.844 -4.637 5.441 1 82.5 115 GLN B C 1
ATOM 3932 O O . GLN B 1 115 ? -16.547 -5.012 6.578 1 82.5 115 GLN B O 1
ATOM 3937 N N . LEU B 1 116 ? -16.109 -3.973 4.688 1 86.31 116 LEU B N 1
ATOM 3938 C CA . LEU B 1 116 ? -14.789 -3.529 5.125 1 86.31 116 LEU B CA 1
ATOM 3939 C C . LEU B 1 116 ? -14.891 -2.234 5.926 1 86.31 116 LEU B C 1
ATOM 3941 O O . LEU B 1 116 ? -15.539 -1.278 5.488 1 86.31 116 LEU B O 1
ATOM 3945 N N . THR B 1 117 ? -14.398 -2.234 7.141 1 89.62 117 THR B N 1
ATOM 3946 C CA . THR B 1 117 ? -14.336 -1.074 8.023 1 89.62 117 THR B CA 1
ATOM 3947 C C . THR B 1 117 ? -12.906 -0.543 8.117 1 89.62 117 THR B C 1
ATOM 3949 O O . THR B 1 117 ? -11.984 -1.114 7.523 1 89.62 117 THR B O 1
ATOM 3952 N N . ALA B 1 118 ? -12.734 0.544 8.766 1 92 118 ALA B N 1
ATOM 3953 C CA . ALA B 1 118 ? -11.398 1.075 9 1 92 118 ALA B CA 1
ATOM 3954 C C . ALA B 1 118 ? -10.516 0.051 9.719 1 92 118 ALA B C 1
ATOM 3956 O O . ALA B 1 118 ? -9.336 -0.094 9.391 1 92 118 ALA B O 1
ATOM 3957 N N . GLY B 1 119 ? -11.156 -0.606 10.68 1 91.62 119 GLY B N 1
ATOM 3958 C CA . GLY B 1 119 ? -10.43 -1.68 11.344 1 91.62 119 GLY B CA 1
ATOM 3959 C C . GLY B 1 119 ? -10 -2.781 10.391 1 91.62 119 GLY B C 1
ATOM 3960 O O . GLY B 1 119 ? -8.914 -3.348 10.547 1 91.62 119 GLY B O 1
ATOM 3961 N N . GLY B 1 120 ? -10.875 -3.08 9.445 1 93.81 120 GLY B N 1
ATOM 3962 C CA . GLY B 1 120 ? -10.531 -4.066 8.438 1 93.81 120 GLY B CA 1
ATOM 3963 C C . GLY B 1 120 ? -9.359 -3.652 7.566 1 93.81 120 GLY B C 1
ATOM 3964 O O . GLY B 1 120 ? -8.539 -4.488 7.18 1 93.81 120 GLY B O 1
ATOM 3965 N N . VAL B 1 121 ? -9.289 -2.379 7.238 1 95.81 121 VAL B N 1
ATOM 3966 C CA . VAL B 1 121 ? -8.18 -1.853 6.457 1 95.81 121 VAL B CA 1
ATOM 3967 C C . VAL B 1 121 ? -6.871 -2.055 7.215 1 95.81 121 VAL B C 1
ATOM 3969 O O . VAL B 1 121 ? -5.879 -2.52 6.645 1 95.81 121 VAL B O 1
ATOM 3972 N N . ILE B 1 122 ? -6.855 -1.736 8.492 1 95.69 122 ILE B N 1
ATOM 3973 C CA . ILE B 1 122 ? -5.664 -1.882 9.328 1 95.69 122 ILE B CA 1
ATOM 3974 C C . ILE B 1 122 ? -5.285 -3.357 9.422 1 95.69 122 ILE B C 1
ATOM 3976 O O . ILE B 1 122 ? -4.102 -3.705 9.359 1 95.69 122 ILE B O 1
ATOM 3980 N N . ALA B 1 123 ? -6.312 -4.188 9.578 1 96.19 123 ALA B N 1
ATOM 3981 C CA . ALA B 1 123 ? -6.07 -5.629 9.625 1 96.19 123 ALA B CA 1
ATOM 3982 C C . ALA B 1 123 ? -5.43 -6.117 8.328 1 96.19 123 ALA B C 1
ATOM 3984 O O . ALA B 1 123 ? -4.527 -6.957 8.352 1 96.19 123 ALA B O 1
ATOM 3985 N N . ALA B 1 124 ? -5.887 -5.648 7.184 1 97.56 124 ALA B N 1
ATOM 3986 C CA . ALA B 1 124 ? -5.34 -6.035 5.887 1 97.56 124 ALA B CA 1
ATOM 3987 C C . ALA B 1 124 ? -3.879 -5.613 5.762 1 97.56 124 ALA B C 1
ATOM 3989 O O . ALA B 1 124 ? -3.055 -6.363 5.23 1 97.56 124 ALA B O 1
ATOM 3990 N N . ILE B 1 125 ? -3.602 -4.418 6.203 1 97.44 125 ILE B N 1
ATOM 3991 C CA . ILE B 1 125 ? -2.23 -3.922 6.172 1 97.44 125 ILE B CA 1
ATOM 3992 C C . ILE B 1 125 ? -1.347 -4.793 7.062 1 97.44 125 ILE B C 1
ATOM 3994 O O . ILE B 1 125 ? -0.247 -5.184 6.664 1 97.44 125 ILE B O 1
ATOM 3998 N N . ALA B 1 126 ? -1.807 -5.086 8.266 1 97.25 126 ALA B N 1
ATOM 3999 C CA . ALA B 1 126 ? -1.075 -5.969 9.172 1 97.25 126 ALA B CA 1
ATOM 4000 C C . ALA B 1 126 ? -0.853 -7.34 8.539 1 97.25 126 ALA B C 1
ATOM 4002 O O . ALA B 1 126 ? 0.232 -7.914 8.656 1 97.25 126 ALA B O 1
ATOM 4003 N N . MET B 1 127 ? -1.896 -7.832 7.871 1 97.69 127 MET B N 1
ATOM 4004 C CA . MET B 1 127 ? -1.797 -9.133 7.211 1 97.69 127 MET B CA 1
ATOM 4005 C C . MET B 1 127 ? -0.748 -9.102 6.105 1 97.69 127 MET B C 1
ATOM 4007 O O . MET B 1 127 ? 0.05 -10.031 5.977 1 97.69 127 MET B O 1
ATOM 4011 N N . ALA B 1 128 ? -0.787 -8.07 5.312 1 97.88 128 ALA B N 1
ATOM 4012 C CA . ALA B 1 128 ? 0.201 -7.934 4.242 1 97.88 128 ALA B CA 1
ATOM 4013 C C . ALA B 1 128 ? 1.619 -7.926 4.805 1 97.88 128 ALA B C 1
ATOM 4015 O O . ALA B 1 128 ? 2.504 -8.609 4.285 1 97.88 128 ALA B O 1
ATOM 4016 N N . ALA B 1 129 ? 1.835 -7.148 5.859 1 96.06 129 ALA B N 1
ATOM 4017 C CA . ALA B 1 129 ? 3.141 -7.113 6.516 1 96.06 129 ALA B CA 1
ATOM 4018 C C . ALA B 1 129 ? 3.49 -8.477 7.109 1 96.06 129 ALA B C 1
ATOM 4020 O O . ALA B 1 129 ? 4.621 -8.953 6.969 1 96.06 129 ALA B O 1
ATOM 4021 N N . GLY B 1 130 ? 2.545 -9.117 7.746 1 96.44 130 GLY B N 1
ATOM 4022 C CA . GLY B 1 130 ? 2.771 -10.406 8.383 1 96.44 130 GLY B CA 1
ATOM 4023 C C . GLY B 1 130 ? 3.113 -11.508 7.395 1 96.44 130 GLY B C 1
ATOM 4024 O O . GLY B 1 130 ? 3.855 -12.438 7.723 1 96.44 130 GLY B O 1
ATOM 4025 N N . PHE B 1 131 ? 2.58 -11.43 6.168 1 96.75 131 PHE B N 1
ATOM 4026 C CA . PHE B 1 131 ? 2.826 -12.445 5.156 1 96.75 131 PHE B CA 1
ATOM 4027 C C . PHE B 1 131 ? 4.297 -12.461 4.75 1 96.75 131 PHE B C 1
ATOM 4029 O O . PHE B 1 131 ? 4.77 -13.43 4.152 1 96.75 131 PHE B O 1
ATOM 4036 N N . MET B 1 132 ? 5.023 -11.406 5.105 1 91 132 MET B N 1
ATOM 4037 C CA . MET B 1 132 ? 6.461 -11.383 4.848 1 91 132 MET B CA 1
ATOM 4038 C C . MET B 1 132 ? 7.168 -12.492 5.617 1 91 132 MET B C 1
ATOM 4040 O O . MET B 1 132 ? 8.312 -12.836 5.305 1 91 132 MET B O 1
ATOM 4044 N N . ALA B 1 133 ? 6.5 -13.047 6.59 1 91.38 133 ALA B N 1
ATOM 4045 C CA . ALA B 1 133 ? 7.062 -14.148 7.363 1 91.38 133 ALA B CA 1
ATOM 4046 C C . ALA B 1 133 ? 7.055 -15.445 6.562 1 91.38 133 ALA B C 1
ATOM 4048 O O . ALA B 1 133 ? 7.766 -16.391 6.898 1 91.38 133 ALA B O 1
ATOM 4049 N N . LEU B 1 134 ? 6.195 -15.539 5.562 1 91.94 134 LEU B N 1
ATOM 4050 C CA . LEU B 1 134 ? 6.184 -16.703 4.68 1 91.94 134 LEU B CA 1
ATOM 4051 C C . LEU B 1 134 ? 7.355 -16.656 3.705 1 91.94 134 LEU B C 1
ATOM 4053 O O . LEU B 1 134 ? 7.633 -15.609 3.105 1 91.94 134 LEU B O 1
ATOM 4057 N N . ILE B 1 135 ? 7.957 -17.75 3.465 1 90.25 135 ILE B N 1
ATOM 4058 C CA . ILE B 1 135 ? 9.211 -17.781 2.717 1 90.25 135 ILE B CA 1
ATOM 4059 C C . ILE B 1 135 ? 8.961 -17.375 1.27 1 90.25 135 ILE B C 1
ATOM 4061 O O . ILE B 1 135 ? 9.797 -16.703 0.653 1 90.25 135 ILE B O 1
ATOM 4065 N N . GLU B 1 136 ? 7.875 -17.781 0.69 1 93.19 136 GLU B N 1
ATOM 4066 C CA . GLU B 1 136 ? 7.613 -17.453 -0.708 1 93.19 136 GLU B CA 1
ATOM 4067 C C . GLU B 1 136 ? 7.379 -15.961 -0.887 1 93.19 136 GLU B C 1
ATOM 4069 O O . GLU B 1 136 ? 7.711 -15.398 -1.931 1 93.19 136 GLU B O 1
ATOM 4074 N N . ILE B 1 137 ? 6.805 -15.281 0.162 1 94.25 137 ILE B N 1
ATOM 4075 C CA . ILE B 1 137 ? 6.594 -13.844 0.084 1 94.25 137 ILE B CA 1
ATOM 4076 C C . ILE B 1 137 ? 7.902 -13.109 0.375 1 94.25 137 ILE B C 1
ATOM 4078 O O . ILE B 1 137 ? 8.305 -12.219 -0.376 1 94.25 137 ILE B O 1
ATOM 4082 N N . ARG B 1 138 ? 8.516 -13.516 1.368 1 88.94 138 ARG B N 1
ATOM 4083 C CA . ARG B 1 138 ? 9.789 -12.922 1.761 1 88.94 138 ARG B CA 1
ATOM 4084 C C . ARG B 1 138 ? 10.789 -12.961 0.612 1 88.94 138 ARG B C 1
ATOM 4086 O O . ARG B 1 138 ? 11.391 -11.938 0.268 1 88.94 138 ARG B O 1
ATOM 4093 N N . ASP B 1 139 ? 10.922 -14.07 0.031 1 88.88 139 ASP B N 1
ATOM 4094 C CA . ASP B 1 139 ? 11.953 -14.25 -0.988 1 88.88 139 ASP B CA 1
ATOM 4095 C C . ASP B 1 139 ? 11.5 -13.688 -2.334 1 88.88 139 ASP B C 1
ATOM 4097 O O . ASP B 1 139 ? 12.32 -13.438 -3.217 1 88.88 139 ASP B O 1
ATOM 4101 N N . SER B 1 140 ? 10.211 -13.555 -2.482 1 92 140 SER B N 1
ATOM 4102 C CA . SER B 1 140 ? 9.766 -12.781 -3.635 1 92 140 SER B CA 1
ATOM 4103 C C . SER B 1 140 ? 10.32 -11.359 -3.588 1 92 140 SER B C 1
ATOM 4105 O O . SER B 1 140 ? 10.734 -10.812 -4.613 1 92 140 SER B O 1
ATOM 4107 N N . PHE B 1 141 ? 10.336 -10.773 -2.418 1 89.19 141 PHE B N 1
ATOM 4108 C CA . PHE B 1 141 ? 10.898 -9.438 -2.258 1 89.19 141 PHE B CA 1
ATOM 4109 C C . PHE B 1 141 ? 12.422 -9.484 -2.297 1 89.19 141 PHE B C 1
ATOM 4111 O O . PHE B 1 141 ? 13.055 -8.578 -2.842 1 89.19 141 PHE B O 1
ATOM 4118 N N . PHE B 1 142 ? 12.969 -10.531 -1.839 1 85.88 142 PHE B N 1
ATOM 4119 C CA . PHE B 1 142 ? 14.422 -10.664 -1.815 1 85.88 142 PHE B CA 1
ATOM 4120 C C . PHE B 1 142 ? 14.977 -10.758 -3.23 1 85.88 142 PHE B C 1
ATOM 4122 O O . PHE B 1 142 ? 15.953 -10.078 -3.562 1 85.88 142 PHE B O 1
ATOM 4129 N N . TYR B 1 143 ? 14.336 -11.516 -4.051 1 90.12 143 TYR B N 1
ATOM 4130 C CA . TYR B 1 143 ? 14.844 -11.75 -5.398 1 90.12 143 TYR B CA 1
ATOM 4131 C C . TYR B 1 143 ? 14.242 -10.766 -6.391 1 90.12 143 TYR B C 1
ATOM 4133 O O . TYR B 1 143 ? 14.734 -10.633 -7.516 1 90.12 143 TYR B O 1
ATOM 4141 N N . GLY B 1 144 ? 13.242 -10.039 -5.961 1 92.38 144 GLY B N 1
ATOM 4142 C CA . GLY B 1 144 ? 12.562 -9.164 -6.895 1 92.38 144 GLY B CA 1
ATOM 4143 C C . GLY B 1 144 ? 11.688 -9.906 -7.887 1 92.3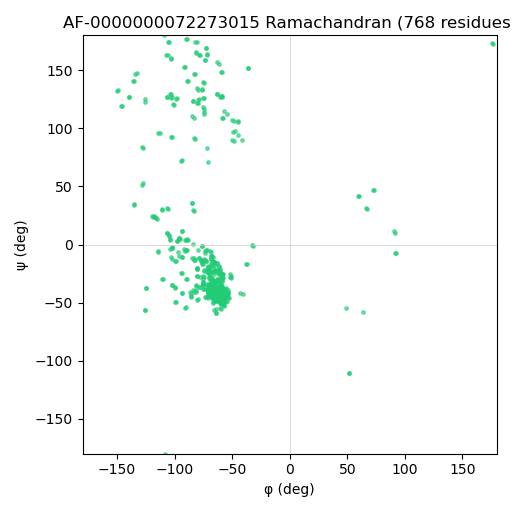8 144 GLY B C 1
ATOM 4144 O O . GLY B 1 144 ? 11.75 -9.648 -9.086 1 92.38 144 GLY B O 1
ATOM 4145 N N . GLN B 1 145 ? 10.891 -10.844 -7.375 1 94.69 145 GLN B N 1
ATOM 4146 C CA . GLN B 1 145 ? 10.047 -11.703 -8.203 1 94.69 145 GLN B CA 1
ATOM 4147 C C . GLN B 1 145 ? 8.797 -10.969 -8.664 1 94.69 145 GLN B C 1
ATOM 4149 O O . GLN B 1 145 ? 8.391 -9.969 -8.062 1 94.69 145 GLN B O 1
ATOM 4154 N N . ILE B 1 146 ? 8.156 -11.469 -9.648 1 96.88 146 ILE B N 1
ATOM 4155 C CA . ILE B 1 146 ? 7.016 -10.828 -10.289 1 96.88 146 ILE B CA 1
ATOM 4156 C C . ILE B 1 146 ? 5.719 -11.484 -9.805 1 96.88 146 ILE B C 1
ATOM 4158 O O . ILE B 1 146 ? 4.625 -11.023 -10.141 1 96.88 146 ILE B O 1
ATOM 4162 N N . ASN B 1 147 ? 5.727 -12.453 -9.016 1 97.81 147 ASN B N 1
ATOM 4163 C CA . ASN B 1 147 ? 4.613 -13.359 -8.75 1 97.81 147 ASN B CA 1
ATOM 4164 C C . ASN B 1 147 ? 3.443 -12.633 -8.094 1 97.81 147 ASN B C 1
ATOM 4166 O O . ASN B 1 147 ? 2.281 -12.945 -8.359 1 97.81 147 ASN B O 1
ATOM 4170 N N . LEU B 1 148 ? 3.738 -11.68 -7.223 1 98.38 148 LEU B N 1
ATOM 4171 C CA . LEU B 1 148 ? 2.66 -10.961 -6.559 1 98.38 148 LEU B CA 1
ATOM 4172 C C . LEU B 1 148 ? 1.897 -10.086 -7.551 1 98.38 148 LEU B C 1
ATOM 4174 O O . LEU B 1 148 ? 0.679 -9.938 -7.445 1 98.38 148 LEU B O 1
ATOM 4178 N N . LEU B 1 149 ? 2.58 -9.578 -8.516 1 98.25 149 LEU B N 1
ATOM 4179 C CA . LEU B 1 149 ? 1.935 -8.812 -9.578 1 98.25 149 LEU B CA 1
ATOM 4180 C C . LEU B 1 149 ? 1.069 -9.711 -10.453 1 98.25 149 LEU B C 1
ATOM 4182 O O . LEU B 1 149 ? -0.036 -9.328 -10.844 1 98.25 149 LEU B O 1
ATOM 4186 N N . LEU B 1 150 ? 1.563 -10.859 -10.758 1 98.69 150 LEU B N 1
ATOM 4187 C CA . LEU B 1 150 ? 0.785 -11.812 -11.539 1 98.69 150 LEU B CA 1
ATOM 4188 C C . LEU B 1 150 ? -0.464 -12.25 -10.781 1 98.69 150 LEU B C 1
ATOM 4190 O O . LEU B 1 150 ? -1.542 -12.375 -11.367 1 98.69 150 LEU B O 1
ATOM 4194 N N . MET B 1 151 ? -0.244 -12.516 -9.5 1 98.75 151 MET B N 1
ATOM 4195 C CA . MET B 1 151 ? -1.389 -12.875 -8.672 1 98.75 151 MET B CA 1
ATOM 4196 C C . MET B 1 151 ? -2.449 -11.781 -8.695 1 98.75 151 MET B C 1
ATOM 4198 O O . MET B 1 151 ? -3.643 -12.07 -8.781 1 98.75 151 MET B O 1
ATOM 4202 N N . PHE B 1 152 ? -2.018 -10.555 -8.625 1 98.56 152 PHE B N 1
ATOM 4203 C CA . PHE B 1 152 ? -2.934 -9.422 -8.68 1 98.56 152 PHE B CA 1
ATOM 4204 C C . PHE B 1 152 ? -3.684 -9.391 -10 1 98.56 152 PHE B C 1
ATOM 4206 O O . PHE B 1 152 ? -4.898 -9.195 -10.031 1 98.56 152 PHE B O 1
ATOM 4213 N N . LEU B 1 153 ? -2.996 -9.562 -11.117 1 98.5 153 LEU B N 1
ATOM 4214 C CA . LEU B 1 153 ? -3.627 -9.562 -12.43 1 98.5 153 LEU B CA 1
ATOM 4215 C C . LEU B 1 153 ? -4.699 -10.648 -12.516 1 98.5 153 LEU B C 1
ATOM 4217 O O . LEU B 1 153 ? -5.816 -10.391 -12.969 1 98.5 153 LEU B O 1
ATOM 4221 N N . VAL B 1 154 ? -4.371 -11.812 -12.055 1 98.69 154 VAL B N 1
ATOM 4222 C CA . VAL B 1 154 ? -5.332 -12.914 -12.086 1 98.69 154 VAL B CA 1
ATOM 4223 C C . VAL B 1 154 ? -6.5 -12.602 -11.148 1 98.69 154 VAL B C 1
ATOM 4225 O O . VAL B 1 154 ? -7.66 -12.852 -11.5 1 98.69 154 VAL B O 1
ATOM 4228 N N . ALA B 1 155 ? -6.188 -12.062 -9.992 1 98.38 155 ALA B N 1
ATOM 4229 C CA . ALA B 1 155 ? -7.219 -11.734 -9.016 1 98.38 155 ALA B CA 1
ATOM 4230 C C . ALA B 1 155 ? -8.242 -10.758 -9.594 1 98.38 155 ALA B C 1
ATOM 4232 O O . ALA B 1 155 ? -9.422 -10.805 -9.242 1 98.38 155 ALA B O 1
ATOM 4233 N N . MET B 1 156 ? -7.836 -9.938 -10.539 1 97.19 156 MET B N 1
ATOM 4234 C CA . MET B 1 156 ? -8.711 -8.945 -11.164 1 97.19 156 MET B CA 1
ATOM 4235 C C . MET B 1 156 ? -9.805 -9.625 -11.984 1 97.19 156 MET B C 1
ATOM 4237 O O . MET B 1 156 ? -10.812 -9.008 -12.312 1 97.19 156 MET B O 1
ATOM 4241 N N . ASP B 1 157 ? -9.648 -10.867 -12.242 1 97.88 157 ASP B N 1
ATOM 4242 C CA . ASP B 1 157 ? -10.656 -11.586 -13.016 1 97.88 157 ASP B CA 1
ATOM 4243 C C . ASP B 1 157 ? -11.508 -12.477 -12.109 1 97.88 157 ASP B C 1
ATOM 4245 O O . ASP B 1 157 ? -12.328 -13.258 -12.594 1 97.88 157 ASP B O 1
ATOM 4249 N N . PHE B 1 158 ? -11.289 -12.406 -10.797 1 96.62 158 PHE B N 1
ATOM 4250 C CA . PHE B 1 158 ? -12.078 -13.219 -9.883 1 96.62 158 PHE B CA 1
ATOM 4251 C C . PHE B 1 158 ? -12.75 -12.352 -8.828 1 96.62 158 PHE B C 1
ATOM 4253 O O . PHE B 1 158 ? -13.922 -12.562 -8.5 1 96.62 158 PHE B O 1
ATOM 4260 N N . LEU B 1 159 ? -12.125 -11.344 -8.352 1 95.44 159 LEU B N 1
ATOM 4261 C CA . LEU B 1 159 ? -12.562 -10.688 -7.121 1 95.44 159 LEU B CA 1
ATOM 4262 C C . LEU B 1 159 ? -13.484 -9.516 -7.426 1 95.44 159 LEU B C 1
ATOM 4264 O O . LEU B 1 159 ? -14.5 -9.328 -6.758 1 95.44 159 LEU B O 1
ATOM 4268 N N . PRO B 1 160 ? -13.172 -8.711 -8.453 1 91.62 160 PRO B N 1
ATOM 4269 C CA . PRO B 1 160 ? -14.125 -7.641 -8.773 1 91.62 160 PRO B CA 1
ATOM 4270 C C . PRO B 1 160 ? -15.398 -8.164 -9.438 1 91.62 160 PRO B C 1
ATOM 4272 O O . PRO B 1 160 ? -15.453 -9.32 -9.844 1 91.62 160 PRO B O 1
ATOM 4275 N N . HIS B 1 161 ? -16.375 -7.266 -9.539 1 82.69 161 HIS B N 1
ATOM 4276 C CA . HIS B 1 161 ? -17.641 -7.637 -10.172 1 82.69 161 HIS B CA 1
ATOM 4277 C C . HIS B 1 161 ? -17.453 -7.836 -11.672 1 82.69 161 HIS B C 1
ATOM 4279 O O . HIS B 1 161 ? -18 -8.781 -12.25 1 82.69 161 HIS B O 1
ATOM 4285 N N . LYS B 1 162 ? -16.719 -6.879 -12.219 1 80.69 162 LYS B N 1
ATOM 4286 C CA . LYS B 1 162 ? -16.422 -7.031 -13.641 1 80.69 162 LYS B CA 1
ATOM 4287 C C . LYS B 1 162 ? -15.227 -7.941 -13.867 1 80.69 162 LYS B C 1
ATOM 4289 O O . LYS B 1 162 ? -14.086 -7.559 -13.586 1 80.69 162 LYS B O 1
ATOM 4294 N N . ARG B 1 163 ? -15.445 -9.125 -14.367 1 86.25 163 ARG B N 1
ATOM 4295 C CA . ARG B 1 163 ? -14.445 -10.164 -14.602 1 86.25 163 ARG B CA 1
ATOM 4296 C C . ARG B 1 163 ? -14.258 -10.422 -16.094 1 86.25 163 ARG B C 1
ATOM 4298 O O . ARG B 1 163 ? -14.945 -11.273 -16.672 1 86.25 163 ARG B O 1
ATOM 4305 N N . THR B 1 164 ? -13.305 -9.812 -16.656 1 90.69 164 THR B N 1
ATOM 4306 C CA . THR B 1 164 ? -13.195 -9.773 -18.109 1 90.69 164 THR B CA 1
ATOM 4307 C C . THR B 1 164 ? -12.297 -10.898 -18.625 1 90.69 164 THR B C 1
ATOM 4309 O O . THR B 1 164 ? -12.391 -11.305 -19.781 1 90.69 164 THR B O 1
ATOM 4312 N N . GLY B 1 165 ? -11.398 -11.391 -17.812 1 97.75 165 GLY B N 1
ATOM 4313 C CA . GLY B 1 165 ? -10.414 -12.367 -18.234 1 97.75 165 GLY B CA 1
ATOM 4314 C C . GLY B 1 165 ? -9.117 -11.734 -18.719 1 97.75 165 GLY B C 1
ATOM 4315 O O . GLY B 1 165 ? -8.117 -12.43 -18.922 1 97.75 165 GLY B O 1
ATOM 4316 N N . ILE B 1 166 ? -9.062 -10.445 -18.844 1 98.06 166 ILE B N 1
ATOM 4317 C CA . ILE B 1 166 ? -7.914 -9.719 -19.359 1 98.06 166 ILE B CA 1
ATOM 4318 C C . ILE B 1 166 ? -6.715 -9.906 -18.438 1 98.06 166 ILE B C 1
ATOM 4320 O O . ILE B 1 166 ? -5.586 -10.086 -18.891 1 98.06 166 ILE B O 1
ATOM 4324 N N . GLY B 1 167 ? -6.98 -9.883 -17.156 1 98.44 167 GLY B N 1
ATOM 4325 C CA . GLY B 1 167 ? -5.91 -10.078 -16.203 1 98.44 167 GLY B CA 1
ATOM 4326 C C . GLY B 1 167 ? -5.203 -11.414 -16.359 1 98.44 167 GLY B C 1
ATOM 4327 O O . GLY B 1 167 ? -3.971 -11.477 -16.344 1 98.44 167 GLY B O 1
ATOM 4328 N N . ILE B 1 168 ? -5.961 -12.461 -16.547 1 98.62 168 ILE B N 1
ATOM 4329 C CA . ILE B 1 168 ? -5.422 -13.805 -16.75 1 98.62 168 ILE B CA 1
ATOM 4330 C C . ILE B 1 168 ? -4.605 -13.844 -18.047 1 98.62 168 ILE B C 1
ATOM 4332 O O . ILE B 1 168 ? -3.494 -14.375 -18.062 1 98.62 168 ILE B O 1
ATOM 4336 N N . GLY B 1 169 ? -5.148 -13.258 -19.094 1 98.75 169 GLY B N 1
ATOM 4337 C CA . GLY B 1 169 ? -4.438 -13.227 -20.359 1 98.75 169 GLY B CA 1
ATOM 4338 C C . GLY B 1 169 ? -3.109 -12.492 -20.281 1 98.75 169 GLY B C 1
ATOM 4339 O O . GLY B 1 169 ? -2.105 -12.961 -20.812 1 98.75 169 GLY B O 1
ATOM 4340 N N . LEU B 1 170 ? -3.1 -11.391 -19.625 1 98.62 170 LEU B N 1
ATOM 4341 C CA . LEU B 1 170 ? -1.87 -10.617 -19.453 1 98.62 170 LEU B CA 1
ATOM 4342 C C . LEU B 1 170 ? -0.86 -11.398 -18.609 1 98.62 170 LEU B C 1
ATOM 4344 O O . LEU B 1 170 ? 0.323 -11.453 -18.953 1 98.62 170 LEU B O 1
ATOM 4348 N N . ALA B 1 171 ? -1.352 -11.977 -17.5 1 98.62 171 ALA B N 1
ATOM 4349 C CA . ALA B 1 171 ? -0.464 -12.742 -16.625 1 98.62 171 ALA B CA 1
ATOM 4350 C C . ALA B 1 171 ? 0.15 -13.922 -17.375 1 98.62 171 ALA B C 1
ATOM 4352 O O . ALA B 1 171 ? 1.353 -14.172 -17.266 1 98.62 171 ALA B O 1
ATOM 4353 N N . ALA B 1 172 ? -0.672 -14.578 -18.141 1 98.19 172 ALA B N 1
ATOM 4354 C CA . ALA B 1 172 ? -0.19 -15.703 -18.938 1 98.19 172 ALA B CA 1
ATOM 4355 C C . ALA B 1 172 ? 0.798 -15.234 -20.016 1 98.19 172 ALA B C 1
ATOM 4357 O O . ALA B 1 172 ? 1.718 -15.969 -20.375 1 98.19 172 ALA B O 1
ATOM 4358 N N . GLY B 1 173 ? 0.606 -14.07 -20.484 1 98.12 173 GLY B N 1
ATOM 4359 C CA . GLY B 1 173 ? 1.507 -13.484 -21.469 1 98.12 173 GLY B CA 1
ATOM 4360 C C . GLY B 1 173 ? 2.861 -13.117 -20.891 1 98.12 173 GLY B C 1
ATOM 4361 O O . GLY B 1 173 ? 3.84 -12.984 -21.625 1 98.12 173 GLY B O 1
ATOM 4362 N N . ILE B 1 174 ? 2.873 -12.938 -19.594 1 97.88 174 ILE B N 1
ATOM 4363 C CA . ILE B 1 174 ? 4.113 -12.578 -18.922 1 97.88 174 ILE B CA 1
ATOM 4364 C C . ILE B 1 174 ? 4.844 -13.844 -18.469 1 97.88 174 ILE B C 1
ATOM 4366 O O . ILE B 1 174 ? 6.039 -14 -18.719 1 97.88 174 ILE B O 1
ATOM 4370 N N . LYS B 1 175 ? 4.055 -14.625 -17.719 1 94.75 175 LYS B N 1
ATOM 4371 C CA . LYS B 1 175 ? 4.496 -15.945 -17.281 1 94.75 175 LYS B CA 1
ATOM 4372 C C . LYS B 1 175 ? 3.488 -17.016 -17.688 1 94.75 175 LYS B C 1
ATOM 4374 O O . LYS B 1 175 ? 2.285 -16.875 -17.469 1 94.75 175 LYS B O 1
ATOM 4379 N N . LEU B 1 176 ? 3.701 -17.938 -18.328 1 93.5 176 LEU B N 1
ATOM 4380 C CA . LEU B 1 176 ? 2.822 -18.922 -18.953 1 93.5 176 LEU B CA 1
ATOM 4381 C C . LEU B 1 176 ? 1.975 -19.625 -17.906 1 93.5 176 LEU B C 1
ATOM 4383 O O . LEU B 1 176 ? 0.817 -19.969 -18.156 1 93.5 176 LEU B O 1
ATOM 4387 N N . THR B 1 177 ? 2.357 -19.719 -16.672 1 93.5 177 THR B N 1
ATOM 4388 C CA . THR B 1 177 ? 1.763 -20.562 -15.641 1 93.5 177 THR B CA 1
ATOM 4389 C C . THR B 1 177 ? 0.342 -20.109 -15.32 1 93.5 177 THR B C 1
ATOM 4391 O O . THR B 1 177 ? -0.544 -20.938 -15.094 1 93.5 177 THR B O 1
ATOM 4394 N N . PRO B 1 178 ? 0.055 -18.828 -15.398 1 96.94 178 PRO B N 1
ATOM 4395 C CA . PRO B 1 178 ? -1.304 -18.391 -15.07 1 96.94 178 PRO B CA 1
ATOM 4396 C C . PRO B 1 178 ? -2.338 -18.859 -16.094 1 96.94 178 PRO B C 1
ATOM 4398 O O . PRO B 1 178 ? -3.543 -18.734 -15.859 1 96.94 178 PRO B O 1
ATOM 4401 N N . ALA B 1 179 ? -1.929 -19.453 -17.156 1 96.94 179 ALA B N 1
ATOM 4402 C CA . ALA B 1 179 ? -2.852 -19.938 -18.188 1 96.94 179 ALA B CA 1
ATOM 4403 C C . ALA B 1 179 ? -3.787 -21 -17.641 1 96.94 179 ALA B C 1
ATOM 4405 O O . ALA B 1 179 ? -4.863 -21.25 -18.188 1 96.94 179 ALA B O 1
ATOM 4406 N N . ILE B 1 180 ? -3.396 -21.625 -16.578 1 96.56 180 ILE B N 1
ATOM 4407 C CA . ILE B 1 180 ? -4.227 -22.656 -15.969 1 96.56 180 ILE B CA 1
ATOM 4408 C C . ILE B 1 180 ? -5.566 -22.047 -15.539 1 96.56 180 ILE B C 1
ATOM 4410 O O . ILE B 1 180 ? -6.578 -22.75 -15.477 1 96.56 180 ILE B O 1
ATOM 4414 N N . PHE B 1 181 ? -5.648 -20.812 -15.273 1 98.5 181 PHE B N 1
ATOM 4415 C CA . PHE B 1 181 ? -6.867 -20.172 -14.805 1 98.5 181 PHE B CA 1
ATOM 4416 C C . PHE B 1 181 ? -7.902 -20.094 -15.914 1 98.5 181 PHE B C 1
ATOM 4418 O O . PHE B 1 181 ? -9.086 -19.875 -15.656 1 98.5 181 PHE B O 1
ATOM 4425 N N . ILE B 1 182 ? -7.445 -20.219 -17.172 1 98.25 182 ILE B N 1
ATOM 4426 C CA . ILE B 1 182 ? -8.406 -20.328 -18.266 1 98.25 182 ILE B CA 1
ATOM 4427 C C . ILE B 1 182 ? -9.242 -21.594 -18.078 1 98.25 182 ILE B C 1
ATOM 4429 O O . ILE B 1 182 ? -10.461 -21.578 -18.297 1 98.25 182 ILE B O 1
ATOM 4433 N N . VAL B 1 183 ? -8.617 -22.688 -17.625 1 97.25 183 VAL B N 1
ATOM 4434 C CA . VAL B 1 183 ? -9.305 -23.938 -17.359 1 97.25 183 VAL B CA 1
ATOM 4435 C C . VAL B 1 183 ? -10.297 -23.75 -16.203 1 97.25 183 VAL B C 1
ATOM 4437 O O . VAL B 1 183 ? -11.414 -24.25 -16.25 1 97.25 183 VAL B O 1
ATOM 4440 N N . VAL B 1 184 ? -9.867 -23 -15.203 1 97.69 184 VAL B N 1
ATOM 4441 C CA . VAL B 1 184 ? -10.758 -22.688 -14.086 1 97.69 184 VAL B CA 1
ATOM 4442 C C . VAL B 1 184 ? -12.008 -21.984 -14.602 1 97.69 184 VAL B C 1
ATOM 4444 O O . VAL B 1 184 ? -13.125 -22.328 -14.227 1 97.69 184 VAL B O 1
ATOM 4447 N N . LEU B 1 185 ? -11.805 -21 -15.469 1 98.12 185 LEU B N 1
ATOM 4448 C CA . LEU B 1 185 ? -12.922 -20.25 -16.047 1 98.12 185 LEU B CA 1
ATOM 4449 C C . LEU B 1 185 ? -13.844 -21.172 -16.828 1 98.12 185 LEU B C 1
ATOM 4451 O O . LEU B 1 185 ? -15.07 -21.062 -16.734 1 98.12 185 LEU B O 1
ATOM 4455 N N . LEU B 1 186 ? -13.289 -22.094 -17.578 1 97.81 186 LEU B N 1
ATOM 4456 C CA . LEU B 1 186 ? -14.078 -23.016 -18.391 1 97.81 186 LEU B CA 1
ATOM 4457 C C . LEU B 1 186 ? -14.906 -23.938 -17.5 1 97.81 186 LEU B C 1
ATOM 4459 O O . LEU B 1 186 ? -16.094 -24.156 -17.766 1 97.81 186 LEU B O 1
ATOM 4463 N N . ILE B 1 187 ? -14.312 -24.453 -16.469 1 97.56 187 ILE B N 1
ATOM 4464 C CA . ILE B 1 187 ? -15 -25.359 -15.547 1 97.56 187 ILE B CA 1
ATOM 4465 C C . ILE B 1 187 ? -16.125 -24.609 -14.844 1 97.56 187 ILE B C 1
ATOM 4467 O O . ILE B 1 187 ? -17.203 -25.172 -14.586 1 97.56 187 ILE B O 1
ATOM 4471 N N . GLN B 1 188 ? -15.906 -23.328 -14.625 1 96.94 188 GLN B N 1
ATOM 4472 C CA . GLN B 1 188 ? -16.906 -22.516 -13.953 1 96.94 188 GLN B CA 1
ATOM 4473 C C . GLN B 1 188 ? -17.875 -21.891 -14.961 1 96.94 188 GLN B C 1
ATOM 4475 O O . GLN B 1 188 ? -18.625 -20.984 -14.617 1 96.94 188 GLN B O 1
ATOM 4480 N N . ARG B 1 189 ? -17.781 -22.188 -16.234 1 97.19 189 ARG B N 1
ATOM 4481 C CA . ARG B 1 189 ? -18.672 -21.812 -17.328 1 97.19 189 ARG B CA 1
ATOM 4482 C C . ARG B 1 189 ? -18.641 -20.312 -17.578 1 97.19 189 ARG B C 1
ATOM 4484 O O . ARG B 1 189 ? -19.672 -19.703 -17.891 1 97.19 189 ARG B O 1
ATOM 4491 N N . ARG B 1 190 ? -17.547 -19.812 -17.328 1 97.44 190 ARG B N 1
ATOM 4492 C CA . ARG B 1 190 ? -17.312 -18.422 -17.672 1 97.44 190 ARG B CA 1
ATOM 4493 C C . ARG B 1 190 ? -16.656 -18.297 -19.047 1 97.44 190 ARG B C 1
ATOM 4495 O O . ARG B 1 190 ? -15.539 -17.797 -19.172 1 97.44 190 ARG B O 1
ATOM 4502 N N . TRP B 1 191 ? -17.406 -18.547 -20.078 1 97.25 191 TRP B N 1
ATOM 4503 C CA . TRP B 1 191 ? -16.922 -18.75 -21.438 1 97.25 191 TRP B CA 1
ATOM 4504 C C . TRP B 1 191 ? -16.375 -17.453 -22.016 1 97.25 191 TRP B C 1
ATOM 4506 O O . TRP B 1 191 ? -15.367 -17.453 -22.719 1 97.25 191 TRP B O 1
ATOM 4516 N N . TRP B 1 192 ? -17 -16.328 -21.781 1 97.25 192 TRP B N 1
ATOM 4517 C CA . TRP B 1 192 ? -16.594 -15.055 -22.359 1 97.25 192 TRP B CA 1
ATOM 4518 C C . TRP B 1 192 ? -15.281 -14.57 -21.734 1 97.25 192 TRP B C 1
ATOM 4520 O O . TRP B 1 192 ? -14.422 -14.039 -22.422 1 97.25 192 TRP B O 1
ATOM 4530 N N . SER B 1 193 ? -15.219 -14.781 -20.406 1 98 193 SER B N 1
ATOM 4531 C CA . SER B 1 193 ? -13.969 -14.43 -19.734 1 98 193 SER B CA 1
ATOM 4532 C C . SER B 1 193 ? -12.82 -15.297 -20.234 1 98 193 SER B C 1
ATOM 4534 O O . SER B 1 193 ? -11.695 -14.82 -20.406 1 98 193 SER B O 1
ATOM 4536 N N . ALA B 1 194 ? -13.117 -16.562 -20.438 1 98.44 194 ALA B N 1
ATOM 4537 C CA . ALA B 1 194 ? -12.102 -17.484 -20.969 1 98.44 194 ALA B CA 1
ATOM 4538 C C . ALA B 1 194 ? -11.648 -17.062 -22.359 1 98.44 194 ALA B C 1
ATOM 4540 O O . ALA B 1 194 ? -10.453 -17.047 -22.656 1 98.44 194 ALA B O 1
ATOM 4541 N N . ALA B 1 195 ? -12.586 -16.75 -23.203 1 98.5 195 ALA B N 1
ATOM 4542 C CA . ALA B 1 195 ? -12.266 -16.281 -24.547 1 98.5 195 ALA B CA 1
ATOM 4543 C C . ALA B 1 195 ? -11.438 -15 -24.516 1 98.5 195 ALA B C 1
ATOM 4545 O O . ALA B 1 195 ? -10.469 -14.859 -25.25 1 98.5 195 ALA B O 1
ATOM 4546 N N . SER B 1 196 ? -11.859 -14.125 -23.688 1 98.5 196 SER B N 1
ATOM 4547 C CA . SER B 1 196 ? -11.141 -12.867 -23.531 1 98.5 196 SER B CA 1
ATOM 4548 C C . SER B 1 196 ? -9.711 -13.102 -23.047 1 98.5 196 SER B C 1
ATOM 4550 O O . SER B 1 196 ? -8.781 -12.422 -23.484 1 98.5 196 SER B O 1
ATOM 4552 N N . ALA B 1 197 ? -9.562 -13.984 -22.141 1 98.69 197 ALA B N 1
ATOM 4553 C CA . ALA B 1 197 ? -8.227 -14.32 -21.656 1 98.69 197 ALA B CA 1
ATOM 4554 C C . ALA B 1 197 ? -7.352 -14.852 -22.797 1 98.69 197 ALA B C 1
ATOM 4556 O O . ALA B 1 197 ? -6.188 -14.453 -22.922 1 98.69 197 ALA B O 1
ATOM 4557 N N . VAL B 1 198 ? -7.922 -15.68 -23.609 1 98.56 198 VAL B N 1
ATOM 4558 C CA . VAL B 1 198 ? -7.195 -16.266 -24.734 1 98.56 198 VAL B CA 1
ATOM 4559 C C . VAL B 1 198 ? -6.824 -15.18 -25.734 1 98.56 198 VAL B C 1
ATOM 4561 O O . VAL B 1 198 ? -5.691 -15.141 -26.234 1 98.56 198 VAL B O 1
ATOM 4564 N N . VAL B 1 199 ? -7.746 -14.328 -26.047 1 98.62 199 VAL B N 1
ATOM 4565 C CA . VAL B 1 199 ? -7.504 -13.242 -27 1 98.62 199 VAL B CA 1
ATOM 4566 C C . VAL B 1 199 ? -6.426 -12.312 -26.453 1 98.62 199 VAL B C 1
ATOM 4568 O O . VAL B 1 199 ? -5.543 -11.875 -27.188 1 98.62 199 VAL B O 1
ATOM 4571 N N . THR B 1 200 ? -6.566 -12.023 -25.172 1 98.69 200 THR B N 1
ATOM 4572 C CA . THR B 1 200 ? -5.562 -11.172 -24.547 1 98.69 200 THR B CA 1
ATOM 4573 C C . THR B 1 200 ? -4.188 -11.828 -24.578 1 98.69 200 THR B C 1
ATOM 4575 O O . THR B 1 200 ? -3.188 -11.18 -24.891 1 98.69 200 THR B O 1
ATOM 4578 N N . PHE B 1 201 ? -4.156 -13.062 -24.266 1 98.44 201 PHE B N 1
ATOM 4579 C CA . PHE B 1 201 ? -2.908 -13.812 -24.359 1 98.44 201 PHE B CA 1
ATOM 4580 C C . PHE B 1 201 ? -2.344 -13.758 -25.766 1 98.44 201 PHE B C 1
ATOM 4582 O O . PHE B 1 201 ? -1.158 -13.484 -25.953 1 98.44 201 PHE B O 1
ATOM 4589 N N . ALA B 1 202 ? -3.146 -14.016 -26.734 1 98.38 202 ALA B N 1
ATOM 4590 C CA . ALA B 1 202 ? -2.729 -13.977 -28.141 1 98.38 202 ALA B CA 1
ATOM 4591 C C . ALA B 1 202 ? -2.186 -12.594 -28.5 1 98.38 202 ALA B C 1
ATOM 4593 O O . ALA B 1 202 ? -1.215 -12.484 -29.25 1 98.38 202 ALA B O 1
ATOM 4594 N N . ALA B 1 203 ? -2.799 -11.602 -28.031 1 98.5 203 ALA B N 1
ATOM 4595 C CA . ALA B 1 203 ? -2.328 -10.242 -28.281 1 98.5 203 ALA B CA 1
ATOM 4596 C C . ALA B 1 203 ? -0.931 -10.023 -27.703 1 98.5 203 ALA B C 1
ATOM 4598 O O . ALA B 1 203 ? -0.094 -9.359 -28.328 1 98.5 203 ALA B O 1
ATOM 4599 N N . THR B 1 204 ? -0.717 -10.555 -26.484 1 98.06 204 THR B N 1
ATOM 4600 C CA . THR B 1 204 ? 0.616 -10.43 -25.906 1 98.06 204 THR B CA 1
ATOM 4601 C C . THR B 1 204 ? 1.642 -11.188 -26.75 1 98.06 204 THR B C 1
ATOM 4603 O O . THR B 1 204 ? 2.77 -10.719 -26.922 1 98.06 204 THR B O 1
ATOM 4606 N N . VAL B 1 205 ? 1.279 -12.32 -27.266 1 97.44 205 VAL B N 1
ATOM 4607 C CA . VAL B 1 205 ? 2.158 -13.094 -28.141 1 97.44 205 VAL B CA 1
ATOM 4608 C C . VAL B 1 205 ? 2.469 -12.297 -29.406 1 97.44 205 VAL B C 1
ATOM 4610 O O . VAL B 1 205 ? 3.619 -12.227 -29.844 1 97.44 205 VAL B O 1
ATOM 4613 N N . ALA B 1 206 ? 1.493 -11.672 -29.969 1 97.75 206 ALA B N 1
ATOM 4614 C CA . ALA B 1 206 ? 1.657 -10.875 -31.172 1 97.75 206 ALA B CA 1
ATOM 4615 C C . ALA B 1 206 ? 2.588 -9.688 -30.938 1 97.75 206 ALA B C 1
ATOM 4617 O O . ALA B 1 206 ? 3.416 -9.352 -31.781 1 97.75 206 ALA B O 1
ATOM 4618 N N . THR B 1 207 ? 2.467 -9.078 -29.828 1 96.88 207 THR B N 1
ATOM 4619 C CA . THR B 1 207 ? 3.328 -7.949 -29.5 1 96.88 207 THR B CA 1
ATOM 4620 C C . THR B 1 207 ? 4.773 -8.406 -29.328 1 96.88 207 THR B C 1
ATOM 4622 O O . THR B 1 207 ? 5.707 -7.641 -29.578 1 96.88 207 THR B O 1
ATOM 4625 N N . GLY B 1 208 ? 4.957 -9.625 -28.875 1 95.56 208 GLY B N 1
ATOM 4626 C CA . GLY B 1 208 ? 6.277 -10.164 -28.625 1 95.56 208 GLY B CA 1
ATOM 4627 C C . GLY B 1 208 ? 7.059 -10.477 -29.891 1 95.56 208 GLY B C 1
ATOM 4628 O O . GLY B 1 208 ? 8.258 -10.773 -29.828 1 95.56 208 GLY B O 1
ATOM 4629 N N . VAL B 1 209 ? 6.434 -10.312 -31.031 1 93.31 209 VAL B N 1
ATOM 4630 C CA . VAL B 1 209 ? 7.078 -10.648 -32.281 1 93.31 209 VAL B CA 1
ATOM 4631 C C . VAL B 1 209 ? 8.227 -9.688 -32.562 1 93.31 209 VAL B C 1
ATOM 4633 O O . VAL B 1 209 ? 9.141 -10 -33.344 1 93.31 209 VAL B O 1
ATOM 4636 N N . TRP B 1 210 ? 8.258 -8.57 -31.875 1 92.94 210 TRP B N 1
ATOM 4637 C CA . TRP B 1 210 ? 9.289 -7.559 -32.062 1 92.94 210 TRP B CA 1
ATOM 4638 C C . TRP B 1 210 ? 10.578 -7.957 -31.344 1 92.94 210 TRP B C 1
ATOM 4640 O O . TRP B 1 210 ? 11.625 -7.332 -31.547 1 92.94 210 TRP B O 1
ATOM 4650 N N . VAL B 1 211 ? 10.531 -8.961 -30.516 1 96.31 211 VAL B N 1
ATOM 4651 C CA . VAL B 1 211 ? 11.734 -9.5 -29.875 1 96.31 211 VAL B CA 1
ATOM 4652 C C . VAL B 1 211 ? 12.469 -10.414 -30.844 1 96.31 211 VAL B C 1
ATOM 4654 O O . VAL B 1 211 ? 11.891 -11.352 -31.391 1 96.31 211 VAL B O 1
ATOM 4657 N N . PRO B 1 212 ? 13.727 -10.148 -31.109 1 96.12 212 PRO B N 1
ATOM 4658 C CA . PRO B 1 212 ? 14.461 -10.797 -32.188 1 96.12 212 PRO B CA 1
ATOM 4659 C C . PRO B 1 212 ? 14.414 -12.32 -32.125 1 96.12 212 PRO B C 1
ATOM 4661 O O . PRO B 1 212 ? 14.352 -13 -33.125 1 96.12 212 PRO B O 1
ATOM 4664 N N . ASP B 1 213 ? 14.492 -12.922 -30.969 1 96.31 213 ASP B N 1
ATOM 4665 C CA . ASP B 1 213 ? 14.539 -14.375 -30.844 1 96.31 213 ASP B CA 1
ATOM 4666 C C . ASP B 1 213 ? 13.258 -14.922 -30.219 1 96.31 213 ASP B C 1
ATOM 4668 O O . ASP B 1 213 ? 13.273 -15.945 -29.531 1 96.31 213 ASP B O 1
ATOM 4672 N N . ALA B 1 214 ? 12.148 -14.211 -30.469 1 96.56 214 ALA B N 1
ATOM 4673 C CA . ALA B 1 214 ? 10.844 -14.633 -29.953 1 96.56 214 ALA B CA 1
ATOM 4674 C C . ALA B 1 214 ? 10.484 -16.031 -30.438 1 96.56 214 ALA B C 1
ATOM 4676 O O . ALA B 1 214 ? 9.922 -16.828 -29.688 1 96.56 214 ALA B O 1
ATOM 4677 N N . TRP B 1 215 ? 10.797 -16.328 -31.609 1 95 215 TRP B N 1
ATOM 4678 C CA . TRP B 1 215 ? 10.469 -17.625 -32.188 1 95 215 TRP B CA 1
ATOM 4679 C C . TRP B 1 215 ? 11.195 -18.75 -31.469 1 95 215 TRP B C 1
ATOM 4681 O O . TRP B 1 215 ? 10.648 -19.844 -31.297 1 95 215 TRP B O 1
ATOM 4691 N N . ASP B 1 216 ? 12.398 -18.5 -31.109 1 94.06 216 ASP B N 1
ATOM 4692 C CA . ASP B 1 216 ? 13.156 -19.484 -30.344 1 94.06 216 ASP B CA 1
ATOM 4693 C C . ASP B 1 216 ? 12.461 -19.812 -29.031 1 94.06 216 ASP B C 1
ATOM 4695 O O . ASP B 1 216 ? 12.461 -20.969 -28.578 1 94.06 216 ASP B O 1
ATOM 4699 N N . PHE B 1 217 ? 11.961 -18.859 -28.484 1 94.69 217 PHE B N 1
ATOM 4700 C CA . PHE B 1 217 ? 11.227 -19.078 -27.25 1 94.69 217 PHE B CA 1
ATOM 4701 C C . PHE B 1 217 ? 10.062 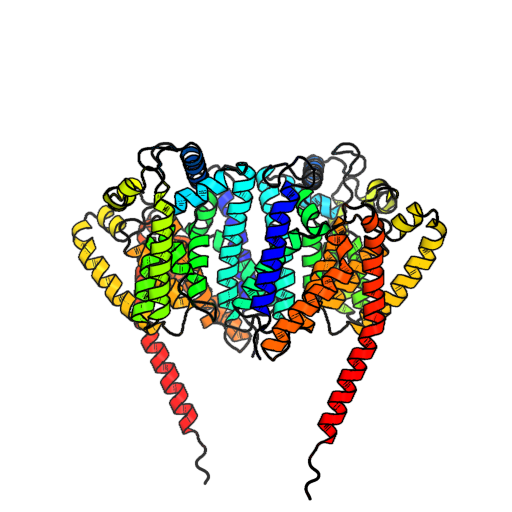-20.047 -27.484 1 94.69 217 PHE B C 1
ATOM 4703 O O . PHE B 1 217 ? 9.93 -21.047 -26.781 1 94.69 217 PHE B O 1
ATOM 4710 N N . TRP B 1 218 ? 9.188 -19.734 -28.422 1 94.62 218 TRP B N 1
ATOM 4711 C CA . TRP B 1 218 ? 7.926 -20.438 -28.609 1 94.62 218 TRP B CA 1
ATOM 4712 C C . TRP B 1 218 ? 8.156 -21.828 -29.203 1 94.62 218 TRP B C 1
ATOM 4714 O O . TRP B 1 218 ? 7.293 -22.703 -29.109 1 94.62 218 TRP B O 1
ATOM 4724 N N . THR B 1 219 ? 9.32 -22.078 -29.703 1 93.56 219 THR B N 1
ATOM 4725 C CA . THR B 1 219 ? 9.547 -23.359 -30.375 1 93.56 219 THR B CA 1
ATOM 4726 C C . THR B 1 219 ? 10.484 -24.234 -29.547 1 93.56 219 THR B C 1
ATOM 4728 O O . THR B 1 219 ? 10.406 -25.469 -29.609 1 93.56 219 THR B O 1
ATOM 4731 N N . ASN B 1 220 ? 11.375 -23.672 -28.797 1 90.56 220 ASN B N 1
ATOM 4732 C CA . ASN B 1 220 ? 12.398 -24.453 -28.109 1 90.56 220 ASN B CA 1
ATOM 4733 C C . ASN B 1 220 ? 12.414 -24.188 -26.609 1 90.56 220 ASN B C 1
ATOM 4735 O O . ASN B 1 220 ? 12.18 -25.094 -25.812 1 90.56 220 ASN B O 1
ATOM 4739 N N . LYS B 1 221 ? 12.57 -22.969 -26.281 1 89 221 LYS B N 1
ATOM 4740 C CA . LYS B 1 221 ? 12.891 -22.609 -24.906 1 89 221 LYS B CA 1
ATOM 4741 C C . LYS B 1 221 ? 11.711 -22.891 -23.984 1 89 221 LYS B C 1
ATOM 4743 O O . LYS B 1 221 ? 11.906 -23.203 -22.797 1 89 221 LYS B O 1
ATOM 4748 N N . ILE B 1 222 ? 10.547 -22.844 -24.484 1 87.44 222 ILE B N 1
ATOM 4749 C CA . ILE B 1 222 ? 9.359 -23.031 -23.672 1 87.44 222 ILE B CA 1
ATOM 4750 C C . ILE B 1 222 ? 9.312 -24.469 -23.156 1 87.44 222 ILE B C 1
ATOM 4752 O O . ILE B 1 222 ? 8.703 -24.75 -22.125 1 87.44 222 ILE B O 1
ATOM 4756 N N . PHE B 1 223 ? 10.016 -25.406 -23.75 1 84.81 223 PHE B N 1
ATOM 4757 C CA . PHE B 1 223 ? 9.945 -26.828 -23.406 1 84.81 223 PHE B CA 1
ATOM 4758 C C . PHE B 1 223 ? 11.172 -27.234 -22.594 1 84.81 223 PHE B C 1
ATOM 4760 O O . PHE B 1 223 ? 11.281 -28.391 -22.188 1 84.81 223 PHE B O 1
ATOM 4767 N N . ASP B 1 224 ? 12.016 -26.375 -22.422 1 84.06 224 ASP B N 1
ATOM 4768 C CA . ASP B 1 224 ? 13.242 -26.672 -21.688 1 84.06 224 ASP B CA 1
ATOM 4769 C C . ASP B 1 224 ? 13.18 -26.125 -20.266 1 84.06 224 ASP B C 1
ATOM 4771 O O . ASP B 1 224 ? 13.664 -25.031 -20 1 84.06 224 ASP B O 1
ATOM 4775 N N . SER B 1 225 ? 12.742 -26.938 -19.328 1 78.06 225 SER B N 1
ATOM 4776 C CA . SER B 1 225 ? 12.578 -26.5 -17.953 1 78.06 225 SER B CA 1
ATOM 4777 C C . SER B 1 225 ? 13.922 -26.391 -17.234 1 78.06 225 SER B C 1
ATOM 4779 O O . SER B 1 225 ? 14.016 -25.781 -16.172 1 78.06 225 SER B O 1
ATOM 4781 N N . SER B 1 226 ? 14.891 -26.984 -17.781 1 77.81 226 SER B N 1
ATOM 4782 C CA . SER B 1 226 ? 16.219 -26.938 -17.172 1 77.81 226 SER B CA 1
ATOM 4783 C C . SER B 1 226 ? 16.766 -25.516 -17.172 1 77.81 226 SER B C 1
ATOM 4785 O O . SER B 1 226 ? 17.688 -25.203 -16.406 1 77.81 226 SER B O 1
ATOM 4787 N N . ARG B 1 227 ? 16.172 -24.703 -18 1 79 227 ARG B N 1
ATOM 4788 C CA . ARG B 1 227 ? 16.578 -23.297 -18.062 1 79 227 ARG B CA 1
ATOM 4789 C C . ARG B 1 227 ? 16.156 -22.547 -16.812 1 79 227 ARG B C 1
ATOM 4791 O O . ARG B 1 227 ? 16.75 -21.531 -16.453 1 79 227 ARG B O 1
ATOM 4798 N N . VAL B 1 228 ? 15.133 -23.078 -16.188 1 77.31 228 VAL B N 1
ATOM 4799 C CA . VAL B 1 228 ? 14.586 -22.406 -15 1 77.31 228 VAL B CA 1
ATOM 4800 C C . VAL B 1 228 ? 15.367 -22.844 -13.766 1 77.31 228 VAL B C 1
ATOM 4802 O O . VAL B 1 228 ? 15.703 -22.016 -12.914 1 77.31 228 VAL B O 1
ATOM 4805 N N . GLY B 1 229 ? 15.617 -24.078 -13.656 1 83.31 229 GLY B N 1
ATOM 4806 C CA . GLY B 1 229 ? 16.359 -24.641 -12.539 1 83.31 229 GLY B CA 1
ATOM 4807 C C . GLY B 1 229 ? 16.453 -26.156 -12.57 1 83.31 229 GLY B C 1
ATOM 4808 O O . GLY B 1 229 ? 15.836 -26.797 -13.43 1 83.31 229 GLY B O 1
ATOM 4809 N N . THR B 1 230 ? 17.234 -26.625 -11.648 1 87.5 230 THR B N 1
ATOM 4810 C CA . THR B 1 230 ? 17.406 -28.078 -11.555 1 87.5 230 THR B CA 1
ATOM 4811 C C . THR B 1 230 ? 16.344 -28.688 -10.633 1 87.5 230 THR B C 1
ATOM 4813 O O . THR B 1 230 ? 16 -28.094 -9.602 1 87.5 230 THR B O 1
ATOM 4816 N N . GLN B 1 231 ? 15.852 -29.812 -11 1 88.56 231 GLN B N 1
ATOM 4817 C CA . GLN B 1 231 ? 14.789 -30.484 -10.266 1 88.56 231 GLN B CA 1
ATOM 4818 C C . GLN B 1 231 ? 15.273 -30.938 -8.891 1 88.56 231 GLN B C 1
ATOM 4820 O O . GLN B 1 231 ? 14.477 -31.047 -7.957 1 88.56 231 GLN B O 1
ATOM 4825 N N . THR B 1 232 ? 16.531 -31.125 -8.719 1 88.69 232 THR B N 1
ATOM 4826 C CA . THR B 1 232 ? 17.062 -31.672 -7.469 1 88.69 232 THR B CA 1
ATOM 4827 C C . THR B 1 232 ? 17.25 -30.547 -6.441 1 88.69 232 THR B C 1
ATOM 4829 O O . THR B 1 232 ? 17.484 -30.828 -5.262 1 88.69 232 THR B O 1
ATOM 4832 N N . ASN B 1 233 ? 17.141 -29.359 -6.906 1 88.06 233 ASN B N 1
ATOM 4833 C CA . ASN B 1 233 ? 17.25 -28.234 -5.988 1 88.06 233 ASN B CA 1
ATOM 4834 C C . ASN B 1 233 ? 16.125 -28.25 -4.949 1 88.06 233 ASN B C 1
ATOM 4836 O O . ASN B 1 233 ? 14.953 -28.344 -5.305 1 88.06 233 ASN B O 1
ATOM 4840 N N . PRO B 1 234 ? 16.469 -28.141 -3.701 1 85.94 234 PRO B N 1
ATOM 4841 C CA . PRO B 1 234 ? 15.43 -28.172 -2.666 1 85.94 234 PRO B CA 1
ATOM 4842 C C . PRO B 1 234 ? 14.422 -27.031 -2.818 1 85.94 234 PRO B C 1
ATOM 4844 O O . PRO B 1 234 ? 13.297 -27.141 -2.314 1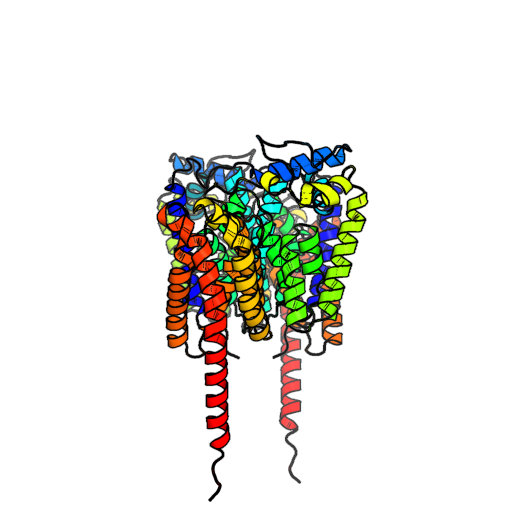 85.94 234 PRO B O 1
ATOM 4847 N N . GLY B 1 235 ? 14.75 -25.984 -3.475 1 90.12 235 GLY B N 1
ATOM 4848 C CA . GLY B 1 235 ? 13.844 -24.859 -3.703 1 90.12 235 GLY B CA 1
ATOM 4849 C C . GLY B 1 235 ? 12.82 -25.141 -4.785 1 90.12 235 GLY B C 1
ATOM 4850 O O . GLY B 1 235 ? 11.836 -24.422 -4.91 1 90.12 235 GLY B O 1
ATOM 4851 N N . ALA B 1 236 ? 13.086 -26.203 -5.508 1 92.06 236 ALA B N 1
ATOM 4852 C CA . ALA B 1 236 ? 12.102 -26.609 -6.508 1 92.06 236 ALA B CA 1
ATOM 4853 C C . ALA B 1 236 ? 10.906 -27.281 -5.859 1 92.06 236 ALA B C 1
ATOM 4855 O O . ALA B 1 236 ? 11.039 -28.344 -5.23 1 92.06 236 ALA B O 1
ATOM 4856 N N . GLN B 1 237 ? 9.742 -26.688 -6.016 1 93.62 237 GLN B N 1
ATOM 4857 C CA . GLN B 1 237 ? 8.578 -27.141 -5.266 1 93.62 237 GLN B CA 1
ATOM 4858 C C . GLN B 1 237 ? 7.395 -27.406 -6.188 1 93.62 237 GLN B C 1
ATOM 4860 O O . GLN B 1 237 ? 6.289 -26.922 -5.941 1 93.62 237 GLN B O 1
ATOM 4865 N N . SER B 1 238 ? 7.586 -28.156 -7.207 1 95 238 SER B N 1
ATOM 4866 C CA . SER B 1 238 ? 6.559 -28.797 -8.031 1 95 238 SER B CA 1
ATOM 4867 C C . SER B 1 238 ? 6.473 -30.297 -7.75 1 95 238 SER B C 1
ATOM 4869 O O . SER B 1 238 ? 7.383 -30.875 -7.152 1 95 238 SER B O 1
ATOM 4871 N N . LEU B 1 239 ? 5.391 -30.906 -8.148 1 95.19 239 LEU B N 1
ATOM 4872 C CA . LEU B 1 239 ? 5.25 -32.344 -7.945 1 95.19 239 LEU B CA 1
ATOM 4873 C C . LEU B 1 239 ? 6.34 -33.094 -8.688 1 95.19 239 LEU B C 1
ATOM 4875 O O . LEU B 1 239 ? 6.848 -34.094 -8.188 1 95.19 239 LEU B O 1
ATOM 4879 N N . ARG B 1 240 ? 6.676 -32.625 -9.844 1 94.62 240 ARG B N 1
ATOM 4880 C CA . ARG B 1 240 ? 7.746 -33.25 -10.602 1 94.62 240 ARG B CA 1
ATOM 4881 C C . ARG B 1 240 ? 9.055 -33.25 -9.82 1 94.62 240 ARG B C 1
ATOM 4883 O O . ARG B 1 240 ? 9.742 -34.25 -9.711 1 94.62 240 ARG B O 1
ATOM 4890 N N . ALA B 1 241 ? 9.375 -32.094 -9.297 1 93.62 241 ALA B N 1
ATOM 4891 C CA . ALA B 1 241 ? 10.625 -31.953 -8.562 1 93.62 241 ALA B CA 1
ATOM 4892 C C . ALA B 1 241 ? 10.672 -32.875 -7.355 1 93.62 241 ALA B C 1
ATOM 4894 O O . ALA B 1 241 ? 11.695 -33.531 -7.09 1 93.62 241 ALA B O 1
ATOM 4895 N N . VAL B 1 242 ? 9.602 -32.938 -6.664 1 92.19 242 VAL B N 1
ATOM 4896 C CA . VAL B 1 242 ? 9.531 -33.812 -5.488 1 92.19 242 VAL B CA 1
ATOM 4897 C C . VAL B 1 242 ? 9.695 -35.281 -5.906 1 92.19 242 VAL B C 1
ATOM 4899 O O . VAL B 1 242 ? 10.43 -36.031 -5.266 1 92.19 242 VAL B O 1
ATOM 4902 N N . LEU B 1 243 ? 9.078 -35.656 -6.941 1 94.19 243 LEU B N 1
ATOM 4903 C CA . LEU B 1 243 ? 9.133 -37.062 -7.406 1 94.19 243 LEU B CA 1
ATOM 4904 C C . LEU B 1 243 ? 10.523 -37.406 -7.922 1 94.19 243 LEU B C 1
ATOM 4906 O O . LEU B 1 243 ? 10.992 -38.531 -7.75 1 94.19 243 LEU B O 1
ATOM 4910 N N . VAL B 1 244 ? 11.148 -36.406 -8.539 1 93.44 244 VAL B N 1
ATOM 4911 C CA . VAL B 1 244 ? 12.523 -36.625 -8.992 1 93.44 244 VAL B CA 1
ATOM 4912 C C . VAL B 1 244 ? 13.43 -36.844 -7.785 1 93.44 244 VAL B C 1
ATOM 4914 O O . VAL B 1 244 ? 14.258 -37.75 -7.789 1 93.44 244 VAL B O 1
ATOM 4917 N N . ARG B 1 245 ? 13.258 -36.031 -6.801 1 90.62 245 ARG B N 1
ATOM 4918 C CA . ARG B 1 245 ? 14.086 -36.188 -5.605 1 90.62 245 ARG B CA 1
ATOM 4919 C C . ARG B 1 245 ? 13.812 -37.5 -4.902 1 90.62 245 ARG B C 1
ATOM 4921 O O . ARG B 1 245 ? 14.688 -38.031 -4.219 1 90.62 245 ARG B O 1
ATOM 4928 N N . LEU B 1 246 ? 12.695 -38.094 -5.098 1 91.25 246 LEU B N 1
ATOM 4929 C CA . LEU B 1 246 ? 12.328 -39.375 -4.492 1 91.25 246 LEU B CA 1
ATOM 4930 C C . LEU B 1 246 ? 12.625 -40.5 -5.445 1 91.25 246 LEU B C 1
ATOM 4932 O O . LEU B 1 246 ? 12.234 -41.656 -5.184 1 91.25 246 LEU B O 1
ATOM 4936 N N . ASP B 1 247 ? 13.219 -40.25 -6.551 1 94.56 247 ASP B N 1
ATOM 4937 C CA . ASP B 1 247 ? 13.523 -41.25 -7.578 1 94.56 247 ASP B CA 1
ATOM 4938 C C . ASP B 1 247 ? 12.258 -41.938 -8.102 1 94.56 247 ASP B C 1
ATOM 4940 O O . ASP B 1 247 ? 12.195 -43.156 -8.219 1 94.56 247 ASP B O 1
ATOM 4944 N N . ALA B 1 248 ? 11.219 -41.125 -8.305 1 95.56 248 ALA B N 1
ATOM 4945 C CA . ALA B 1 248 ? 9.922 -41.625 -8.727 1 95.56 248 ALA B CA 1
ATOM 4946 C C . ALA B 1 248 ? 9.336 -40.781 -9.844 1 95.56 248 ALA B C 1
ATOM 4948 O O . ALA B 1 248 ? 8.125 -40.531 -9.883 1 95.56 248 ALA B O 1
ATOM 4949 N N . GLU B 1 249 ? 10.102 -40.25 -10.695 1 94.62 249 GLU B N 1
ATOM 4950 C CA . GLU B 1 249 ? 9.68 -39.344 -11.758 1 94.62 249 GLU B CA 1
ATOM 4951 C C . GLU B 1 249 ? 8.664 -40 -12.68 1 94.62 249 GLU B C 1
ATOM 4953 O O . GLU B 1 249 ? 7.832 -39.312 -13.281 1 94.62 249 GLU B O 1
ATOM 4958 N N . GLN B 1 250 ? 8.656 -41.375 -12.797 1 95.81 250 GLN B N 1
ATOM 4959 C CA . GLN B 1 250 ? 7.746 -42.094 -13.672 1 95.81 250 GLN B CA 1
ATOM 4960 C C . GLN B 1 250 ? 6.293 -41.844 -13.273 1 95.81 250 GLN B C 1
ATOM 4962 O O . GLN B 1 250 ? 5.383 -42.031 -14.086 1 95.81 250 GLN B O 1
ATOM 4967 N N . TYR B 1 251 ? 6.059 -41.406 -12.078 1 96.81 251 TYR B N 1
ATOM 4968 C CA . TYR B 1 251 ? 4.699 -41.219 -11.586 1 96.81 251 TYR B CA 1
ATOM 4969 C C . TYR B 1 251 ? 4.242 -39.781 -11.766 1 96.81 251 TYR B C 1
ATOM 4971 O O . TYR B 1 251 ? 3.16 -39.406 -11.312 1 96.81 251 TYR B O 1
ATOM 4979 N N . TRP B 1 252 ? 5.035 -38.969 -12.398 1 96.19 252 TRP B N 1
ATOM 4980 C CA . TRP B 1 252 ? 4.734 -37.562 -12.547 1 96.19 252 TRP B CA 1
ATOM 4981 C C . TRP B 1 252 ? 3.418 -37.344 -13.289 1 96.19 252 TRP B C 1
ATOM 4983 O O . TRP B 1 252 ? 2.518 -36.656 -12.797 1 96.19 252 TRP B O 1
ATOM 4993 N N . ILE B 1 253 ? 3.271 -38 -14.438 1 96.81 253 ILE B N 1
ATOM 4994 C CA . ILE B 1 253 ? 2.105 -37.781 -15.289 1 96.81 253 ILE B CA 1
ATOM 4995 C C . ILE B 1 253 ? 0.851 -38.281 -14.578 1 96.81 253 ILE B C 1
ATOM 4997 O O . ILE B 1 253 ? -0.136 -37.562 -14.453 1 96.81 253 ILE B O 1
ATOM 5001 N N . PRO B 1 254 ? 0.843 -39.562 -14.039 1 97.5 254 PRO B N 1
ATOM 5002 C CA . PRO B 1 254 ? -0.325 -39.969 -13.266 1 97.5 254 PRO B CA 1
ATOM 5003 C C . PRO B 1 254 ? -0.637 -39.062 -12.102 1 97.5 254 PRO B C 1
ATOM 5005 O O . PRO B 1 254 ? -1.807 -38.812 -11.797 1 97.5 254 PRO B O 1
ATOM 5008 N N . ALA B 1 255 ? 0.313 -38.594 -11.445 1 96.94 255 ALA B N 1
ATOM 5009 C CA . ALA B 1 255 ? 0.119 -37.688 -10.297 1 96.94 255 ALA B CA 1
ATOM 5010 C C . ALA B 1 255 ? -0.551 -36.375 -10.727 1 96.94 255 ALA B C 1
ATOM 5012 O O . ALA B 1 255 ? -1.474 -35.906 -10.062 1 96.94 255 ALA B O 1
ATOM 5013 N N . ILE B 1 256 ? -0.047 -35.781 -11.828 1 97 256 ILE B N 1
ATOM 5014 C CA . ILE B 1 256 ? -0.602 -34.531 -12.266 1 97 256 ILE B CA 1
ATOM 5015 C C . ILE B 1 256 ? -2.051 -34.719 -12.711 1 97 256 ILE B C 1
ATOM 5017 O O . ILE B 1 256 ? -2.898 -33.844 -12.469 1 97 256 ILE B O 1
ATOM 5021 N N . ILE B 1 257 ? -2.338 -35.844 -13.352 1 97.56 257 ILE B N 1
ATOM 5022 C CA . ILE B 1 257 ? -3.707 -36.156 -13.766 1 97.56 257 ILE B CA 1
ATOM 5023 C C . ILE B 1 257 ? -4.602 -36.25 -12.531 1 97.56 257 ILE B C 1
ATOM 5025 O O . ILE B 1 257 ? -5.695 -35.688 -12.5 1 97.56 257 ILE B O 1
ATOM 5029 N N . ALA B 1 258 ? -4.176 -36.969 -11.539 1 97.69 258 ALA B N 1
ATOM 5030 C CA . ALA B 1 258 ? -4.934 -37.094 -10.297 1 97.69 258 ALA B CA 1
ATOM 5031 C C . ALA B 1 258 ? -5.195 -35.75 -9.656 1 97.69 258 ALA B C 1
ATOM 5033 O O . ALA B 1 258 ? -6.32 -35.469 -9.242 1 97.69 258 ALA B O 1
ATOM 5034 N N . VAL B 1 259 ? -4.172 -34.906 -9.578 1 97.75 259 VAL B N 1
ATOM 5035 C CA . VAL B 1 259 ? -4.293 -33.594 -8.969 1 97.75 259 VAL B CA 1
ATOM 5036 C C . VAL B 1 259 ? -5.273 -32.75 -9.766 1 97.75 259 VAL B C 1
ATOM 5038 O O . VAL B 1 259 ? -6.121 -32.062 -9.188 1 97.75 259 VAL B O 1
ATOM 5041 N N . LEU B 1 260 ? -5.148 -32.781 -11.07 1 97.88 260 LEU B N 1
ATOM 5042 C CA . LEU B 1 260 ? -6 -31.953 -11.93 1 97.88 260 LEU B CA 1
ATOM 5043 C C . LEU B 1 260 ? -7.461 -32.375 -11.805 1 97.88 260 LEU B C 1
ATOM 5045 O O . LEU B 1 260 ? -8.359 -31.547 -11.859 1 97.88 260 LEU B O 1
ATOM 5049 N N . LEU B 1 261 ? -7.707 -33.688 -11.656 1 97.56 261 LEU B N 1
ATOM 5050 C CA . LEU B 1 261 ? -9.07 -34.156 -11.477 1 97.56 261 LEU B CA 1
ATOM 5051 C C . LEU B 1 261 ? -9.664 -33.656 -10.164 1 97.56 261 LEU B C 1
ATOM 5053 O O . LEU B 1 261 ? -10.781 -33.156 -10.141 1 97.56 261 LEU B O 1
ATOM 5057 N N . VAL B 1 262 ? -8.922 -33.812 -9.117 1 97.69 262 VAL B N 1
ATOM 5058 C CA . VAL B 1 262 ? -9.383 -33.344 -7.812 1 97.69 262 VAL B CA 1
ATOM 5059 C C . VAL B 1 262 ? -9.555 -31.828 -7.824 1 97.69 262 VAL B C 1
ATOM 5061 O O . VAL B 1 262 ? -10.547 -31.297 -7.324 1 97.69 262 VAL B O 1
ATOM 5064 N N . ALA B 1 263 ? -8.562 -31.156 -8.406 1 97.69 263 ALA B N 1
ATOM 5065 C CA . ALA B 1 263 ? -8.625 -29.688 -8.508 1 97.69 263 ALA B CA 1
ATOM 5066 C C . ALA B 1 263 ? -9.828 -29.25 -9.336 1 97.69 263 ALA B C 1
ATOM 5068 O O . ALA B 1 263 ? -10.492 -28.266 -9.016 1 97.69 263 ALA B O 1
ATOM 5069 N N . GLY B 1 264 ? -10.023 -29.938 -10.438 1 97.38 264 GLY B N 1
ATOM 5070 C CA . GLY B 1 264 ? -11.18 -29.625 -11.266 1 97.38 264 GLY B CA 1
ATOM 5071 C C . GLY B 1 264 ? -12.484 -29.656 -10.492 1 97.38 264 GLY B C 1
ATOM 5072 O O . GLY B 1 264 ? -13.32 -28.75 -10.641 1 97.38 264 GLY B O 1
ATOM 5073 N N . PHE B 1 265 ? -12.625 -30.672 -9.719 1 96.75 265 PHE B N 1
ATOM 5074 C CA . PHE B 1 265 ? -13.797 -30.75 -8.852 1 96.75 265 PHE B CA 1
ATOM 5075 C C . PHE B 1 265 ? -13.828 -29.594 -7.871 1 96.75 265 PHE B C 1
ATOM 5077 O O . PHE B 1 265 ? -14.891 -29 -7.633 1 96.75 265 PHE B O 1
ATOM 5084 N N . GLY B 1 266 ? -12.695 -29.297 -7.352 1 96.31 266 GLY B N 1
ATOM 5085 C CA . GLY B 1 266 ? -12.586 -28.141 -6.465 1 96.31 266 GLY B CA 1
ATOM 5086 C C . GLY B 1 266 ? -12.961 -26.844 -7.133 1 96.31 266 GLY B C 1
ATOM 5087 O O . GLY B 1 266 ? -13.641 -26 -6.539 1 96.31 266 GLY B O 1
ATOM 5088 N N . PHE B 1 267 ? -12.5 -26.656 -8.367 1 96.44 267 PHE B N 1
ATOM 5089 C CA . PHE B 1 267 ? -12.836 -25.453 -9.125 1 96.44 267 PHE B CA 1
ATOM 5090 C C . PHE B 1 267 ? -14.344 -25.312 -9.258 1 96.44 267 PHE B C 1
ATOM 5092 O O . PHE B 1 267 ? -14.883 -24.203 -9.078 1 96.44 267 PHE B O 1
ATOM 5099 N N . TRP B 1 268 ? -14.938 -26.375 -9.578 1 96.12 268 TRP B N 1
ATOM 5100 C CA . TRP B 1 268 ? -16.391 -26.375 -9.758 1 96.12 268 TRP B CA 1
ATOM 5101 C C . TRP B 1 268 ? -17.094 -26 -8.453 1 96.12 268 TRP B C 1
ATOM 5103 O O . TRP B 1 268 ? -18.031 -25.203 -8.453 1 96.12 268 TRP B O 1
ATOM 5113 N N . ARG B 1 269 ? -16.641 -26.531 -7.375 1 94.5 269 ARG B N 1
ATOM 5114 C CA . ARG B 1 269 ? -17.266 -26.297 -6.07 1 94.5 269 ARG B CA 1
ATOM 5115 C C . ARG B 1 269 ? -17.031 -24.875 -5.598 1 94.5 269 ARG B C 1
ATOM 5117 O O . ARG B 1 269 ? -17.828 -24.312 -4.848 1 94.5 269 ARG B O 1
ATOM 5124 N N . ALA B 1 270 ? -15.953 -24.266 -6.094 1 95.19 270 ALA B N 1
ATOM 5125 C CA . ALA B 1 270 ? -15.562 -22.953 -5.613 1 95.19 270 ALA B CA 1
ATOM 5126 C C . ALA B 1 270 ? -16.156 -21.844 -6.488 1 95.19 270 ALA B C 1
ATOM 5128 O O . ALA B 1 270 ? -15.781 -20.672 -6.367 1 95.19 270 ALA B O 1
ATOM 5129 N N . ARG B 1 271 ? -17.062 -22.141 -7.355 1 93 271 ARG B N 1
ATOM 5130 C CA . ARG B 1 271 ? -17.578 -21.203 -8.352 1 93 271 ARG B CA 1
ATOM 5131 C C . ARG B 1 271 ? -18.172 -19.953 -7.691 1 93 271 ARG B C 1
ATOM 5133 O O . ARG B 1 271 ? -18.156 -18.875 -8.273 1 93 271 ARG B O 1
ATOM 5140 N N . ASN B 1 272 ? -18.625 -20.094 -6.434 1 91.69 272 ASN B N 1
ATOM 5141 C CA . ASN B 1 272 ? -19.219 -18.953 -5.738 1 91.69 272 ASN B CA 1
ATOM 5142 C C . ASN B 1 272 ? -18.281 -18.406 -4.668 1 91.69 272 ASN B C 1
ATOM 5144 O O . ASN B 1 272 ? -18.688 -17.625 -3.814 1 91.69 272 ASN B O 1
ATOM 5148 N N . ASN B 1 273 ? -17.109 -18.859 -4.664 1 93.75 273 ASN B N 1
ATOM 5149 C CA . ASN B 1 273 ? -16.047 -18.406 -3.76 1 93.75 273 ASN B CA 1
ATOM 5150 C C . ASN B 1 273 ? -14.789 -18.016 -4.52 1 93.75 273 ASN B C 1
ATOM 5152 O O . ASN B 1 273 ? -13.836 -18.781 -4.59 1 93.75 273 ASN B O 1
ATOM 5156 N N . PRO B 1 274 ? -14.789 -16.797 -5.004 1 94.94 274 PRO B N 1
ATOM 5157 C CA . PRO B 1 274 ? -13.695 -16.375 -5.879 1 94.94 274 PRO B CA 1
ATOM 5158 C C . PRO B 1 274 ? -12.328 -16.469 -5.207 1 94.94 274 PRO B C 1
ATOM 5160 O O . PRO B 1 274 ? -11.336 -16.812 -5.859 1 94.94 274 PRO B O 1
ATOM 5163 N N . ALA B 1 275 ? -12.25 -16.141 -3.92 1 95.94 275 ALA B N 1
ATOM 5164 C CA . ALA B 1 275 ? -10.969 -16.219 -3.221 1 95.94 275 ALA B CA 1
ATOM 5165 C C . ALA B 1 275 ? -10.43 -17.641 -3.213 1 95.94 275 ALA B C 1
ATOM 5167 O O . ALA B 1 275 ? -9.242 -17.859 -3.439 1 95.94 275 ALA B O 1
ATOM 5168 N N . MET B 1 276 ? -11.312 -18.625 -2.994 1 95.75 276 MET B N 1
ATOM 5169 C CA . MET B 1 276 ? -10.891 -20.016 -2.99 1 95.75 276 MET B CA 1
ATOM 5170 C C . MET B 1 276 ? -10.562 -20.484 -4.402 1 95.75 276 MET B C 1
ATOM 5172 O O . MET B 1 276 ? -9.648 -21.297 -4.59 1 95.75 276 MET B O 1
ATOM 5176 N N . SER B 1 277 ? -11.352 -20.016 -5.363 1 97 277 SER B N 1
ATOM 5177 C CA . SER B 1 277 ? -11.023 -20.328 -6.754 1 97 277 SER B CA 1
ATOM 5178 C C . SER B 1 277 ? -9.609 -19.859 -7.105 1 97 277 SER B C 1
ATOM 5180 O O . SER B 1 277 ? -8.859 -20.578 -7.762 1 97 277 SER B O 1
ATOM 5182 N N . LEU B 1 278 ? -9.305 -18.656 -6.664 1 97.5 278 LEU B N 1
ATOM 5183 C CA . LEU B 1 278 ? -7.992 -18.062 -6.891 1 97.5 278 LEU B CA 1
ATOM 5184 C C . LEU B 1 278 ? -6.902 -18.906 -6.223 1 97.5 278 LEU B C 1
ATOM 5186 O O . LEU B 1 278 ? -5.895 -19.234 -6.852 1 97.5 278 LEU B O 1
ATOM 5190 N N . ALA B 1 279 ? -7.098 -19.281 -4.969 1 98.06 279 ALA B N 1
ATOM 5191 C CA . ALA B 1 279 ? -6.133 -20.062 -4.199 1 98.06 279 ALA B CA 1
ATOM 5192 C C . ALA B 1 279 ? -5.949 -21.453 -4.801 1 98.06 279 ALA B C 1
ATOM 5194 O O . ALA B 1 279 ? -4.82 -21.906 -5.004 1 98.06 279 ALA B O 1
ATOM 5195 N N . LEU B 1 280 ? -7.078 -22.141 -5.125 1 97.81 280 LEU B N 1
ATOM 5196 C CA . LEU B 1 280 ? -7.027 -23.469 -5.695 1 97.81 280 LEU B CA 1
ATOM 5197 C C . LEU B 1 280 ? -6.309 -23.469 -7.039 1 97.81 280 LEU B C 1
ATOM 5199 O O . LEU B 1 280 ? -5.457 -24.328 -7.297 1 97.81 280 LEU B O 1
ATOM 5203 N N . GLY B 1 281 ? -6.68 -22.5 -7.836 1 98.31 281 GLY B N 1
ATOM 5204 C CA . GLY B 1 281 ? -6.031 -22.406 -9.133 1 98.31 281 GLY B CA 1
ATOM 5205 C C . GLY B 1 281 ? -4.531 -22.188 -9.039 1 98.31 281 GLY B C 1
ATOM 5206 O O . GLY B 1 281 ? -3.758 -22.891 -9.688 1 98.31 281 GLY B O 1
ATOM 5207 N N . GLY B 1 282 ? -4.145 -21.219 -8.219 1 98.5 282 GLY B N 1
ATOM 5208 C CA . GLY B 1 282 ? -2.732 -20.891 -8.07 1 98.5 282 GLY B CA 1
ATOM 5209 C C . GLY B 1 282 ? -1.928 -22.031 -7.465 1 98.5 282 GLY B C 1
ATOM 5210 O O . GLY B 1 282 ? -0.839 -22.344 -7.949 1 98.5 282 GLY B O 1
ATOM 5211 N N . ILE B 1 283 ? -2.4 -22.656 -6.422 1 97.88 283 ILE B N 1
ATOM 5212 C CA . ILE B 1 283 ? -1.704 -23.75 -5.762 1 97.88 283 ILE B CA 1
ATOM 5213 C C . ILE B 1 283 ? -1.607 -24.938 -6.711 1 97.88 283 ILE B C 1
ATOM 5215 O O . ILE B 1 283 ? -0.56 -25.594 -6.801 1 97.88 283 ILE B O 1
ATOM 5219 N N . THR B 1 284 ? -2.672 -25.203 -7.434 1 98.25 284 THR B N 1
ATOM 5220 C CA . THR B 1 284 ? -2.646 -26.281 -8.422 1 98.25 284 THR B CA 1
ATOM 5221 C C . THR B 1 284 ? -1.602 -26 -9.5 1 98.25 284 THR B C 1
ATOM 5223 O O . THR B 1 284 ? -0.865 -26.891 -9.914 1 98.25 284 THR B O 1
ATOM 5226 N N . ALA B 1 285 ? -1.574 -24.75 -9.945 1 98 285 ALA B N 1
ATOM 5227 C CA . ALA B 1 285 ? -0.582 -24.375 -10.945 1 98 285 ALA B CA 1
ATOM 5228 C C . ALA B 1 285 ? 0.832 -24.688 -10.469 1 98 285 ALA B C 1
ATOM 5230 O O . ALA B 1 285 ? 1.649 -25.203 -11.234 1 98 285 ALA B O 1
ATOM 5231 N N . CYS B 1 286 ? 1.125 -24.391 -9.227 1 97 286 CYS B N 1
ATOM 5232 C CA . CYS B 1 286 ? 2.447 -24.641 -8.664 1 97 286 CYS B CA 1
ATOM 5233 C C . CYS B 1 286 ? 2.727 -26.141 -8.586 1 97 286 CYS B C 1
ATOM 5235 O O . CYS B 1 286 ? 3.85 -26.578 -8.836 1 97 286 CYS B O 1
ATOM 5237 N N . LEU B 1 287 ? 1.735 -26.922 -8.273 1 97 287 LEU B N 1
ATOM 5238 C CA . LEU B 1 287 ? 1.889 -28.375 -8.109 1 97 287 LEU B CA 1
ATOM 5239 C C . LEU B 1 287 ? 2.125 -29.047 -9.461 1 97 287 LEU B C 1
ATOM 5241 O O . LEU B 1 287 ? 3.01 -29.891 -9.586 1 97 287 LEU B O 1
ATOM 5245 N N . VAL B 1 288 ? 1.43 -28.656 -10.484 1 96.94 288 VAL B N 1
ATOM 5246 C CA . VAL B 1 288 ? 1.363 -29.469 -11.695 1 96.94 288 VAL B CA 1
ATOM 5247 C C . VAL B 1 288 ? 2.342 -28.922 -12.734 1 96.94 288 VAL B C 1
ATOM 5249 O O . VAL B 1 288 ? 2.613 -29.578 -13.742 1 96.94 288 VAL B O 1
ATOM 5252 N N . SER B 1 289 ? 2.836 -27.719 -12.523 1 95.12 289 SER B N 1
ATOM 5253 C CA . SER B 1 289 ? 3.82 -27.172 -13.453 1 95.12 289 SER B CA 1
ATOM 5254 C C . SER B 1 289 ? 5.055 -28.062 -13.523 1 95.12 289 SER B C 1
ATOM 5256 O O . SER B 1 289 ? 5.43 -28.703 -12.539 1 95.12 289 SER B O 1
ATOM 5258 N N . PRO B 1 290 ? 5.73 -28.109 -14.742 1 93 290 PRO B N 1
ATOM 5259 C CA . PRO B 1 290 ? 6.953 -28.906 -14.859 1 93 290 PRO B CA 1
ATOM 5260 C C . PRO B 1 290 ? 8.031 -28.469 -13.875 1 93 290 PRO B C 1
ATOM 5262 O O . PRO B 1 290 ? 8.844 -29.281 -13.438 1 93 290 PRO B O 1
ATOM 5265 N N . PHE B 1 291 ? 8 -27.234 -13.594 1 93.44 291 PHE B N 1
ATOM 5266 C CA . PHE B 1 291 ? 8.938 -26.672 -12.625 1 93.44 291 PHE B CA 1
ATOM 5267 C C . PHE B 1 291 ? 8.328 -25.484 -11.898 1 93.44 291 PHE B C 1
ATOM 5269 O O . PHE B 1 291 ? 7.711 -24.625 -12.523 1 93.44 291 PHE B O 1
ATOM 5276 N N . SER B 1 292 ? 8.43 -25.438 -10.547 1 94.5 292 SER B N 1
ATOM 5277 C CA . SER B 1 292 ? 8.031 -24.312 -9.719 1 94.5 292 SER B CA 1
ATOM 5278 C C . SER B 1 292 ? 9.031 -24.078 -8.586 1 94.5 292 SER B C 1
ATOM 5280 O O . SER B 1 292 ? 9.367 -25.016 -7.848 1 94.5 292 SER B O 1
ATOM 5282 N N . TRP B 1 293 ? 9.508 -22.859 -8.492 1 93.5 293 TRP B N 1
ATOM 5283 C CA . TRP B 1 293 ? 10.234 -22.484 -7.281 1 93.5 293 TRP B CA 1
ATOM 5284 C C . TRP B 1 293 ? 9.281 -22.297 -6.105 1 93.5 293 TRP B C 1
ATOM 5286 O O . TRP B 1 293 ? 8.102 -21.984 -6.301 1 93.5 293 TRP B O 1
ATOM 5296 N N . TYR B 1 294 ? 9.789 -22.391 -4.93 1 93.19 294 TYR B N 1
ATOM 5297 C CA . TYR B 1 294 ? 8.961 -22.188 -3.74 1 93.19 294 TYR B CA 1
ATOM 5298 C C . TYR B 1 294 ? 8.383 -20.781 -3.711 1 93.19 294 TYR B C 1
ATOM 5300 O O . TYR B 1 294 ? 7.277 -20.578 -3.219 1 93.19 294 TYR B O 1
ATOM 5308 N N . HIS B 1 295 ? 9.086 -19.766 -4.254 1 93.69 295 HIS B N 1
ATOM 5309 C CA . HIS B 1 295 ? 8.594 -18.406 -4.191 1 93.69 295 HIS B CA 1
ATOM 5310 C C . HIS B 1 295 ? 7.469 -18.172 -5.195 1 93.69 295 HIS B C 1
ATOM 5312 O O . HIS B 1 295 ? 6.859 -17.094 -5.219 1 93.69 295 HIS B O 1
ATOM 5318 N N . HIS B 1 296 ? 7.098 -19.188 -6.004 1 96.31 296 HIS B N 1
ATOM 5319 C CA . HIS B 1 296 ? 5.926 -19.109 -6.867 1 96.31 296 HIS B CA 1
ATOM 5320 C C . HIS B 1 296 ? 4.641 -19.297 -6.07 1 96.31 296 HIS B C 1
ATOM 5322 O O . HIS B 1 296 ? 3.551 -18.984 -6.555 1 96.31 296 HIS B O 1
ATOM 5328 N N . TRP B 1 297 ? 4.719 -19.766 -4.906 1 96.81 297 TRP B N 1
ATOM 5329 C CA . TRP B 1 297 ? 3.594 -20.25 -4.113 1 96.81 297 TRP B CA 1
ATOM 5330 C C . TRP B 1 297 ? 2.916 -19.094 -3.373 1 96.81 297 TRP B C 1
ATOM 5332 O O . TRP B 1 297 ? 2.467 -19.266 -2.238 1 96.81 297 TRP B O 1
ATOM 5342 N N . VAL B 1 298 ? 2.852 -17.922 -3.982 1 97.94 298 VAL B N 1
ATOM 5343 C CA . VAL B 1 298 ? 2.258 -16.734 -3.354 1 97.94 298 VAL B CA 1
ATOM 5344 C C . VAL B 1 298 ? 0.75 -16.938 -3.207 1 97.94 298 VAL B C 1
ATOM 5346 O O . VAL B 1 298 ? 0.091 -16.203 -2.463 1 97.94 298 VAL B O 1
ATOM 5349 N N . TRP B 1 299 ? 0.183 -17.953 -3.785 1 98.19 299 TRP B N 1
ATOM 5350 C CA . TRP B 1 299 ? -1.248 -18.234 -3.83 1 98.19 299 TRP B CA 1
ATOM 5351 C C . TRP B 1 299 ? -1.749 -18.734 -2.48 1 98.19 299 TRP B C 1
ATOM 5353 O O . TRP B 1 299 ? -2.957 -18.844 -2.266 1 98.19 299 TRP B O 1
ATOM 5363 N N . VAL B 1 300 ? -0.823 -18.953 -1.517 1 97.12 300 VAL B N 1
ATOM 5364 C CA . VAL B 1 300 ? -1.176 -19.266 -0.135 1 97.12 300 VAL B CA 1
ATOM 5365 C C . VAL B 1 300 ? -1.857 -18.062 0.509 1 97.12 300 VAL B C 1
ATOM 5367 O O . VAL B 1 300 ? -2.693 -18.219 1.403 1 97.12 300 VAL B O 1
ATOM 5370 N N . VAL B 1 301 ? -1.603 -16.891 -0.029 1 98.12 301 VAL B N 1
ATOM 5371 C CA . VAL B 1 301 ? -2.137 -15.648 0.525 1 98.12 301 VAL B CA 1
ATOM 5372 C C . VAL B 1 301 ? -3.66 -15.648 0.422 1 98.12 301 VAL B C 1
ATOM 5374 O O . VAL B 1 301 ? -4.355 -15.578 1.437 1 98.12 301 VAL B O 1
ATOM 5377 N N . PRO B 1 302 ? -4.223 -15.773 -0.806 1 98.19 302 PRO B N 1
ATOM 5378 C CA . PRO B 1 302 ? -5.684 -15.797 -0.847 1 98.19 302 PRO B CA 1
ATOM 5379 C C . PRO B 1 302 ? -6.281 -16.969 -0.076 1 98.19 302 PRO B C 1
ATOM 5381 O O . PRO B 1 302 ? -7.387 -16.859 0.462 1 98.19 302 PRO B O 1
ATOM 5384 N N . ALA B 1 303 ? -5.574 -18.125 0.016 1 97.5 303 ALA B N 1
ATOM 5385 C CA . ALA B 1 303 ? -6.066 -19.25 0.792 1 97.5 303 ALA B CA 1
ATOM 5386 C C . ALA B 1 303 ? -6.234 -18.875 2.262 1 97.5 303 ALA B C 1
ATOM 5388 O O . ALA B 1 303 ? -7.305 -19.078 2.842 1 97.5 303 ALA B O 1
ATOM 5389 N N . VAL B 1 304 ? -5.199 -18.281 2.838 1 97.44 304 VAL B N 1
ATOM 5390 C CA . VAL B 1 304 ? -5.211 -17.906 4.25 1 97.44 304 VAL B CA 1
ATOM 5391 C C . VAL B 1 304 ? -6.266 -16.812 4.488 1 97.44 304 VAL B C 1
ATOM 5393 O O . VAL B 1 304 ? -7.039 -16.906 5.441 1 97.44 304 VAL B O 1
ATOM 5396 N N . VAL B 1 305 ? -6.301 -15.812 3.625 1 97.38 305 VAL B N 1
ATOM 5397 C CA . VAL B 1 305 ? -7.262 -14.727 3.779 1 97.38 305 VAL B CA 1
ATOM 5398 C C . VAL B 1 305 ? -8.688 -15.281 3.721 1 97.38 305 VAL B C 1
ATOM 5400 O O . VAL B 1 305 ? -9.547 -14.883 4.516 1 97.38 305 VAL B O 1
ATOM 5403 N N . ALA B 1 306 ? -8.938 -16.219 2.807 1 94.56 306 ALA B N 1
ATOM 5404 C CA . ALA B 1 306 ? -10.258 -16.828 2.666 1 94.56 306 ALA B CA 1
ATOM 5405 C C . ALA B 1 306 ? -10.648 -17.594 3.93 1 94.56 306 ALA B C 1
ATOM 5407 O O . ALA B 1 306 ? -11.812 -17.578 4.336 1 94.56 306 ALA B O 1
ATOM 5408 N N . ILE B 1 307 ? -9.711 -18.266 4.527 1 94 307 ILE B N 1
ATOM 5409 C CA . ILE B 1 307 ? -9.969 -19 5.754 1 94 307 ILE B CA 1
ATOM 5410 C C . ILE B 1 307 ? -10.367 -18.047 6.867 1 94 307 ILE B C 1
ATOM 5412 O O . ILE B 1 307 ? -11.336 -18.281 7.594 1 94 307 ILE B O 1
ATOM 5416 N N . PHE B 1 308 ? -9.656 -16.938 7.004 1 94.38 308 PHE B N 1
ATOM 5417 C CA . PHE B 1 308 ? -9.977 -15.945 8.031 1 94.38 308 PHE B CA 1
ATOM 5418 C C . PHE B 1 308 ? -11.359 -15.352 7.805 1 94.38 308 PHE B C 1
ATOM 5420 O O . PHE B 1 308 ? -12.117 -15.156 8.758 1 94.38 308 PHE B O 1
ATOM 5427 N N . ILE B 1 309 ? -11.688 -15.094 6.602 1 91.12 309 ILE B N 1
ATOM 5428 C CA . ILE B 1 309 ? -12.984 -14.5 6.289 1 91.12 309 ILE B CA 1
ATOM 5429 C C . ILE B 1 309 ? -14.094 -15.508 6.582 1 91.12 309 ILE B C 1
ATOM 5431 O O . ILE B 1 309 ? -15.156 -15.141 7.094 1 91.12 309 ILE B O 1
ATOM 5435 N N . ALA B 1 310 ? -13.859 -16.766 6.242 1 88.25 310 ALA B N 1
ATOM 5436 C CA . ALA B 1 310 ? -14.852 -17.828 6.465 1 88.25 310 ALA B CA 1
ATOM 5437 C C . ALA B 1 310 ? -15.156 -17.984 7.949 1 88.25 310 ALA B C 1
ATOM 5439 O O . ALA B 1 310 ? -16.266 -18.375 8.32 1 88.25 310 ALA B O 1
ATOM 5440 N N . MET B 1 311 ? -14.203 -17.578 8.766 1 90.5 311 MET B N 1
ATOM 5441 C CA . MET B 1 311 ? -14.367 -17.781 10.203 1 90.5 311 MET B CA 1
ATOM 5442 C C . MET B 1 311 ? -14.711 -16.484 10.906 1 90.5 311 MET B C 1
ATOM 5444 O O . MET B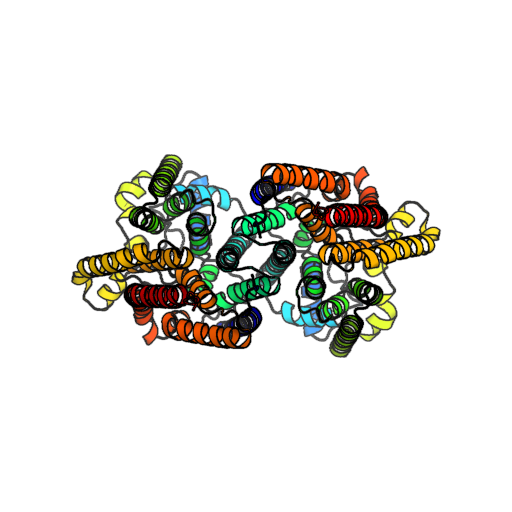 1 311 ? -14.625 -16.391 12.133 1 90.5 311 MET B O 1
ATOM 5448 N N . ASP B 1 312 ? -14.961 -15.484 10.148 1 90.25 312 ASP B N 1
ATOM 5449 C CA . ASP B 1 312 ? -15.383 -14.211 10.734 1 90.25 312 ASP B CA 1
ATOM 5450 C C . ASP B 1 312 ? -16.875 -14.211 11.023 1 90.25 312 ASP B C 1
ATOM 5452 O O . ASP B 1 312 ? -17.672 -13.727 10.219 1 90.25 312 ASP B O 1
ATOM 5456 N N . PHE B 1 313 ? -17.234 -14.602 12.195 1 86.62 313 PHE B N 1
ATOM 5457 C CA . PHE B 1 313 ? -18.625 -14.781 12.617 1 86.62 313 PHE B CA 1
ATOM 5458 C C . PHE B 1 313 ? -19.234 -13.445 13.023 1 86.62 313 PHE B C 1
ATOM 5460 O O . PHE B 1 313 ? -18.531 -12.461 13.219 1 86.62 313 PHE B O 1
ATOM 5467 N N . SER B 1 314 ? -20.5 -13.391 13.141 1 86 314 SER B N 1
ATOM 5468 C CA . SER B 1 314 ? -21.25 -12.164 13.398 1 86 314 SER B CA 1
ATOM 5469 C C . SER B 1 314 ? -21.109 -11.727 14.852 1 86 314 SER B C 1
ATOM 5471 O O . SER B 1 314 ? -21.172 -10.531 15.156 1 86 314 SER B O 1
ATOM 5473 N N . HIS B 1 315 ? -21.016 -12.719 15.727 1 89.75 315 HIS B N 1
ATOM 5474 C CA . HIS B 1 315 ? -20.828 -12.414 17.141 1 89.75 315 HIS B CA 1
ATOM 5475 C C . HIS B 1 315 ? -19.359 -12.094 17.438 1 89.75 315 HIS B C 1
ATOM 5477 O O . HIS B 1 315 ? -18.469 -12.828 17.016 1 89.75 315 HIS B O 1
ATOM 5483 N N . TRP B 1 316 ? -19.172 -11.086 18.156 1 88.69 316 TRP B N 1
ATOM 5484 C CA . TRP B 1 316 ? -17.828 -10.547 18.359 1 88.69 316 TRP B CA 1
ATOM 5485 C C . TRP B 1 316 ? -16.906 -11.586 18.984 1 88.69 316 TRP B C 1
ATOM 5487 O O . TRP B 1 316 ? -15.805 -11.836 18.469 1 88.69 316 TRP B O 1
ATOM 5497 N N . ALA B 1 317 ? -17.266 -12.211 20.031 1 91.25 317 ALA B N 1
ATOM 5498 C CA . ALA B 1 317 ? -16.422 -13.188 20.734 1 91.25 317 ALA B CA 1
ATOM 5499 C C . ALA B 1 317 ? -16.141 -14.398 19.844 1 91.25 317 ALA B C 1
ATOM 5501 O O . ALA B 1 317 ? -15.023 -14.906 19.828 1 91.25 317 ALA B O 1
ATOM 5502 N N . LEU B 1 318 ? -17.141 -14.805 19.141 1 91 318 LEU B N 1
ATOM 5503 C CA . LEU B 1 318 ? -16.969 -15.938 18.234 1 91 318 LEU B CA 1
ATOM 5504 C C . LEU B 1 318 ? -16.047 -15.57 17.078 1 91 318 LEU B C 1
ATOM 5506 O O . LEU B 1 318 ? -15.305 -16.422 16.578 1 91 318 LEU B O 1
ATOM 5510 N N . ALA B 1 319 ? -16.203 -14.367 16.703 1 90.44 319 ALA B N 1
ATOM 5511 C CA . ALA B 1 319 ? -15.32 -13.906 15.633 1 90.44 319 ALA B CA 1
ATOM 5512 C C . ALA B 1 319 ? -13.859 -13.938 16.062 1 90.44 319 ALA B C 1
ATOM 5514 O O . ALA B 1 319 ? -12.977 -14.297 15.281 1 90.44 319 ALA B O 1
ATOM 5515 N N . GLN B 1 320 ? -13.594 -13.547 17.312 1 92.44 320 GLN B N 1
ATOM 5516 C CA . GLN B 1 320 ? -12.227 -13.602 17.812 1 92.44 320 GLN B CA 1
ATOM 5517 C C . GLN B 1 320 ? -11.727 -15.047 17.891 1 92.44 320 GLN B C 1
ATOM 5519 O O . GLN B 1 320 ? -10.609 -15.344 17.469 1 92.44 320 GLN B O 1
ATOM 5524 N N . LEU B 1 321 ? -12.547 -15.906 18.359 1 93.25 321 LEU B N 1
ATOM 5525 C CA . LEU B 1 321 ? -12.203 -17.328 18.406 1 93.25 321 LEU B CA 1
ATOM 5526 C C . LEU B 1 321 ? -12.008 -17.891 17 1 93.25 321 LEU B C 1
ATOM 5528 O O . LEU B 1 321 ? -11.133 -18.734 16.781 1 93.25 321 LEU B O 1
ATOM 5532 N N . GLY B 1 322 ? -12.852 -17.438 16.141 1 93.06 322 GLY B N 1
ATOM 5533 C CA . GLY B 1 322 ? -12.711 -17.828 14.75 1 93.06 322 GLY B CA 1
ATOM 5534 C C . GLY B 1 322 ? -11.383 -17.438 14.148 1 93.06 322 GLY B C 1
ATOM 5535 O O . GLY B 1 322 ? -10.781 -18.203 13.391 1 93.06 322 GLY B O 1
ATOM 5536 N N . ALA B 1 323 ? -10.992 -16.281 14.469 1 93.44 323 ALA B N 1
ATOM 5537 C CA . ALA B 1 323 ? -9.695 -15.82 13.984 1 93.44 323 ALA B CA 1
ATOM 5538 C C . ALA B 1 323 ? -8.57 -16.703 14.508 1 93.44 323 ALA B C 1
ATOM 5540 O O . ALA B 1 323 ? -7.637 -17.031 13.773 1 93.44 323 ALA B O 1
ATOM 5541 N N . VAL B 1 324 ? -8.602 -17.062 15.695 1 94.69 324 VAL B N 1
ATOM 5542 C CA . VAL B 1 324 ? -7.605 -17.938 16.281 1 94.69 324 VAL B CA 1
ATOM 5543 C C . VAL B 1 324 ? -7.641 -19.297 15.602 1 94.69 324 VAL B C 1
ATOM 5545 O O . VAL B 1 324 ? -6.594 -19.875 15.281 1 94.69 324 VAL B O 1
ATOM 5548 N N . ALA B 1 325 ? -8.82 -19.781 15.398 1 94.25 325 ALA B N 1
ATOM 5549 C CA . ALA B 1 325 ? -8.969 -21.062 14.695 1 94.25 325 ALA B CA 1
ATOM 5550 C C . ALA B 1 325 ? -8.414 -20.969 13.273 1 94.25 325 ALA B C 1
ATOM 5552 O O . ALA B 1 325 ? -7.746 -21.891 12.805 1 94.25 325 ALA B O 1
ATOM 5553 N N . ALA B 1 326 ? -8.734 -19.922 12.609 1 94.25 326 ALA B N 1
ATOM 5554 C CA . ALA B 1 326 ? -8.219 -19.703 11.266 1 94.25 326 ALA B CA 1
ATOM 5555 C C . ALA B 1 326 ? -6.695 -19.688 11.25 1 94.25 326 ALA B C 1
ATOM 5557 O O . ALA B 1 326 ? -6.074 -20.266 10.359 1 94.25 326 ALA B O 1
ATOM 5558 N N . ALA B 1 327 ? -6.156 -19 12.227 1 94.56 327 ALA B N 1
ATOM 5559 C CA . ALA B 1 327 ? -4.703 -18.969 12.359 1 94.56 327 ALA B CA 1
ATOM 5560 C C . ALA B 1 327 ? -4.145 -20.375 12.586 1 94.56 327 ALA B C 1
ATOM 5562 O O . ALA B 1 327 ? -3.15 -20.766 11.969 1 94.56 327 ALA B O 1
ATOM 5563 N N . ALA B 1 328 ? -4.734 -21.109 13.445 1 93.5 328 ALA B N 1
ATOM 5564 C CA . ALA B 1 328 ? -4.301 -22.469 13.742 1 93.5 328 ALA B CA 1
ATOM 5565 C C . ALA B 1 328 ? -4.379 -23.359 12.508 1 93.5 328 ALA B C 1
ATOM 5567 O O . ALA B 1 328 ? -3.449 -24.109 12.219 1 93.5 328 ALA B O 1
ATOM 5568 N N . ILE B 1 329 ? -5.426 -23.266 11.781 1 91.25 329 ILE B N 1
ATOM 5569 C CA . ILE B 1 329 ? -5.613 -24.031 10.562 1 91.25 329 ILE B CA 1
ATOM 5570 C C . ILE B 1 329 ? -4.547 -23.656 9.539 1 91.25 329 ILE B C 1
ATOM 5572 O O . ILE B 1 329 ? -3.928 -24.531 8.922 1 91.25 329 ILE B O 1
ATOM 5576 N N . SER B 1 330 ? -4.316 -22.359 9.383 1 92.56 330 SER B N 1
ATOM 5577 C CA . SER B 1 330 ? -3.334 -21.859 8.422 1 92.56 330 SER B CA 1
ATOM 5578 C C . SER B 1 330 ? -1.928 -22.328 8.781 1 92.56 330 SER B C 1
ATOM 5580 O O . SER B 1 330 ? -1.168 -22.766 7.914 1 92.56 330 SER B O 1
ATOM 5582 N N . VAL B 1 331 ? -1.631 -22.25 10.047 1 89.81 331 VAL B N 1
ATOM 5583 C CA . VAL B 1 331 ? -0.316 -22.688 10.508 1 89.81 331 VAL B CA 1
ATOM 5584 C C . VAL B 1 331 ? -0.177 -24.188 10.328 1 89.81 331 VAL B C 1
ATOM 5586 O O . VAL B 1 331 ? 0.854 -24.672 9.852 1 89.81 331 VAL B O 1
ATOM 5589 N N . ALA B 1 332 ? -1.171 -24.938 10.695 1 88.31 332 ALA B N 1
ATOM 5590 C CA . ALA B 1 332 ? -1.138 -26.375 10.547 1 88.31 332 ALA B CA 1
ATOM 5591 C C . ALA B 1 332 ? -0.939 -26.781 9.086 1 88.31 332 ALA B C 1
ATOM 5593 O O . ALA B 1 332 ? -0.206 -27.719 8.789 1 88.31 332 ALA B O 1
ATOM 5594 N N . MET B 1 333 ? -1.524 -26.094 8.25 1 88.19 333 MET B N 1
ATOM 5595 C CA . MET B 1 333 ? -1.506 -26.438 6.832 1 88.19 333 MET B CA 1
ATOM 5596 C C . MET B 1 333 ? -0.24 -25.922 6.16 1 88.19 333 MET B C 1
ATOM 5598 O O . MET B 1 333 ? 0.364 -26.609 5.34 1 88.19 333 MET B O 1
ATOM 5602 N N . PHE B 1 334 ? 0.169 -24.688 6.531 1 90.56 334 PHE B N 1
ATOM 5603 C CA . PHE B 1 334 ? 1.194 -24 5.746 1 90.56 334 PHE B CA 1
ATOM 5604 C C . PHE B 1 334 ? 2.441 -23.75 6.586 1 90.56 334 PHE B C 1
ATOM 5606 O O . PHE B 1 334 ? 3.252 -22.875 6.262 1 90.56 334 PHE B O 1
ATOM 5613 N N . SER B 1 335 ? 2.689 -24.531 7.66 1 87.56 335 SER B N 1
ATOM 5614 C CA . SER B 1 335 ? 3.859 -24.375 8.516 1 87.56 335 SER B CA 1
ATOM 5615 C C . SER B 1 335 ? 5.152 -24.531 7.723 1 87.56 335 SER B C 1
ATOM 5617 O O . SER B 1 335 ? 6.152 -23.875 8.023 1 87.56 335 SER B O 1
ATOM 5619 N N . PRO B 1 336 ? 5.168 -25.438 6.703 1 87.25 336 PRO B N 1
ATOM 5620 C CA . PRO B 1 336 ? 6.402 -25.531 5.914 1 87.25 336 PRO B CA 1
ATOM 5621 C C . PRO B 1 336 ? 6.773 -24.203 5.246 1 87.25 336 PRO B C 1
ATOM 5623 O O . PRO B 1 336 ? 7.949 -23.969 4.961 1 87.25 336 PRO B O 1
ATOM 5626 N N . HIS B 1 337 ? 5.844 -23.391 4.941 1 88.81 337 HIS B N 1
ATOM 5627 C CA . HIS B 1 337 ? 6.082 -22.094 4.32 1 88.81 337 HIS B CA 1
ATOM 5628 C C . HIS B 1 337 ? 6.703 -21.125 5.309 1 88.81 337 HIS B C 1
ATOM 5630 O O . HIS B 1 337 ? 7.363 -20.156 4.906 1 88.81 337 HIS B O 1
ATOM 5636 N N . LEU B 1 338 ? 6.52 -21.359 6.621 1 83.88 338 LEU B N 1
ATOM 5637 C CA . LEU B 1 338 ? 7.082 -20.547 7.691 1 83.88 338 LEU B CA 1
ATOM 5638 C C . LEU B 1 338 ? 8.461 -21.062 8.094 1 83.88 338 LEU B C 1
ATOM 5640 O O . LEU B 1 338 ? 9.336 -20.281 8.469 1 83.88 338 LEU B O 1
ATOM 5644 N N . LEU B 1 339 ? 8.656 -22.422 7.922 1 76.12 339 LEU B N 1
ATOM 5645 C CA . LEU B 1 339 ? 9.844 -23.062 8.484 1 76.12 339 LEU B CA 1
ATOM 5646 C C . LEU B 1 339 ? 10.688 -23.703 7.383 1 76.12 339 LEU B C 1
ATOM 5648 O O . LEU B 1 339 ? 11.375 -24.688 7.621 1 76.12 339 LEU B O 1
ATOM 5652 N N . PHE B 1 340 ? 10.609 -23.25 6.176 1 69.69 340 PHE B N 1
ATOM 5653 C CA . PHE B 1 340 ? 11.18 -23.828 4.965 1 69.69 340 PHE B CA 1
ATOM 5654 C C . PHE B 1 340 ? 12.656 -24.141 5.148 1 69.69 340 PHE B C 1
ATOM 5656 O O . PHE B 1 340 ? 13.164 -25.125 4.613 1 69.69 340 PHE B O 1
ATOM 5663 N N . PHE B 1 341 ? 13.352 -23.5 5.953 1 67.19 341 PHE B N 1
ATOM 5664 C CA . PHE B 1 341 ? 14.797 -23.625 6.051 1 67.19 341 PHE B CA 1
ATOM 5665 C C . PHE B 1 341 ? 15.18 -24.875 6.855 1 67.19 341 PHE B C 1
ATOM 5667 O O . PHE B 1 341 ? 16.328 -25.312 6.832 1 67.19 341 PHE B O 1
ATOM 5674 N N . HIS B 1 342 ? 14.195 -25.469 7.324 1 69.38 342 HIS B N 1
ATOM 5675 C CA . HIS B 1 342 ? 14.492 -26.703 8.031 1 69.38 342 HIS B CA 1
ATOM 5676 C C . HIS B 1 342 ? 14.273 -27.922 7.133 1 69.38 342 HIS B C 1
ATOM 5678 O O . HIS B 1 342 ? 13.289 -27.984 6.391 1 69.38 342 HIS B O 1
ATOM 5684 N N . ASP B 1 343 ? 15.188 -28.766 6.973 1 67.38 343 ASP B N 1
ATOM 5685 C CA . ASP B 1 343 ? 15.281 -29.891 6.047 1 67.38 343 ASP B CA 1
ATOM 5686 C C . ASP B 1 343 ? 13.961 -30.656 5.973 1 67.38 343 ASP B C 1
ATOM 5688 O O . ASP B 1 343 ? 13.484 -30.984 4.883 1 67.38 343 ASP B O 1
ATOM 5692 N N . TRP B 1 344 ? 13.344 -30.859 7.043 1 65.62 344 TRP B N 1
ATOM 5693 C CA . TRP B 1 344 ? 12.125 -31.656 7.086 1 65.62 344 TRP B CA 1
ATOM 5694 C C . TRP B 1 344 ? 10.977 -30.938 6.387 1 65.62 344 TRP B C 1
ATOM 5696 O O . TRP B 1 344 ? 10.109 -31.578 5.793 1 65.62 344 TRP B O 1
ATOM 5706 N N . PHE B 1 345 ? 11.078 -29.734 6.227 1 68.56 345 PHE B N 1
ATOM 5707 C CA . PHE B 1 345 ? 9.922 -28.969 5.773 1 68.56 345 PHE B CA 1
ATOM 5708 C C . PHE B 1 345 ? 9.969 -28.766 4.266 1 68.56 345 PHE B C 1
ATOM 5710 O O . PHE B 1 345 ? 8.938 -28.516 3.635 1 68.56 345 PHE B O 1
ATOM 5717 N N . LYS B 1 346 ? 11.031 -29.094 3.707 1 70.62 346 LYS B N 1
ATOM 5718 C CA . LYS B 1 346 ? 11.148 -28.891 2.268 1 70.62 346 LYS B CA 1
ATOM 5719 C C . LYS B 1 346 ? 10.234 -29.828 1.496 1 70.62 346 LYS B C 1
ATOM 5721 O O . LYS B 1 346 ? 9.609 -29.438 0.509 1 70.62 346 LYS B O 1
ATOM 5726 N N . ASP B 1 347 ? 10.164 -30.969 2.004 1 72.06 347 ASP B N 1
ATOM 5727 C CA . ASP B 1 347 ? 9.336 -31.953 1.3 1 72.06 347 ASP B CA 1
ATOM 5728 C C . ASP B 1 347 ? 7.863 -31.781 1.65 1 72.06 347 ASP B C 1
ATOM 5730 O O . ASP B 1 347 ? 6.988 -32.219 0.911 1 72.06 347 ASP B O 1
ATOM 5734 N N . TRP B 1 348 ? 7.66 -31.031 2.666 1 81.88 348 TRP B N 1
ATOM 5735 C CA . TRP B 1 348 ? 6.289 -30.844 3.133 1 81.88 348 TRP B CA 1
ATOM 5736 C C . TRP B 1 348 ? 5.645 -29.625 2.479 1 81.88 348 TRP B C 1
ATOM 5738 O O . TRP B 1 348 ? 4.434 -29.422 2.58 1 81.88 348 TRP B O 1
ATOM 5748 N N . PHE B 1 349 ? 6.43 -29.016 1.755 1 87.75 349 PHE B N 1
ATOM 5749 C CA . PHE B 1 349 ? 5.961 -27.797 1.096 1 87.75 349 PHE B CA 1
ATOM 5750 C C . PHE B 1 349 ? 4.879 -28.125 0.071 1 87.75 349 PHE B C 1
ATOM 5752 O O . PHE B 1 349 ? 3.764 -27.609 0.153 1 87.75 349 PHE B O 1
ATOM 5759 N N . CYS B 1 350 ? 5.125 -29.172 -0.752 1 92 350 CYS B N 1
ATOM 5760 C CA . CYS B 1 350 ? 4.168 -29.594 -1.772 1 92 350 CYS B CA 1
ATOM 5761 C C . CYS B 1 350 ? 3.004 -30.344 -1.151 1 92 350 CYS B C 1
ATOM 5763 O O . CYS B 1 350 ? 1.878 -30.281 -1.648 1 92 350 CYS B O 1
ATOM 5765 N N . VAL B 1 351 ? 3.262 -31.016 -0.028 1 92.31 351 VAL B N 1
ATOM 5766 C CA . VAL B 1 351 ? 2.219 -31.766 0.663 1 92.31 351 VAL B CA 1
ATOM 5767 C C . VAL B 1 351 ? 1.135 -30.812 1.157 1 92.31 351 VAL B C 1
ATOM 5769 O O . VAL B 1 351 ? -0.054 -31.141 1.123 1 92.31 351 VAL B O 1
ATOM 5772 N N . SER B 1 352 ? 1.589 -29.672 1.589 1 93.94 352 SER B N 1
ATOM 5773 C CA . SER B 1 352 ? 0.621 -28.688 2.039 1 93.94 352 SER B CA 1
ATOM 5774 C C . SER B 1 352 ? -0.345 -28.312 0.92 1 93.94 352 SER B C 1
ATOM 5776 O O . SER B 1 352 ? -1.543 -28.141 1.159 1 93.94 352 SER B O 1
ATOM 5778 N N . GLY B 1 353 ? 0.153 -28.188 -0.302 1 95.56 353 GLY B N 1
ATOM 5779 C CA . GLY B 1 353 ? -0.695 -27.891 -1.444 1 95.56 353 GLY B CA 1
ATOM 5780 C C . GLY B 1 353 ? -1.659 -29 -1.78 1 95.56 353 GLY B C 1
ATOM 5781 O O . GLY B 1 353 ? -2.832 -28.766 -2.07 1 95.56 353 GLY B O 1
ATOM 5782 N N . LEU B 1 354 ? -1.156 -30.25 -1.701 1 95.5 354 LEU B N 1
ATOM 5783 C CA . LEU B 1 354 ? -1.992 -31.422 -1.967 1 95.5 354 LEU B CA 1
ATOM 5784 C C . LEU B 1 354 ? -3.125 -31.516 -0.95 1 95.5 354 LEU B C 1
ATOM 5786 O O . LEU B 1 354 ? -4.273 -31.781 -1.317 1 95.5 354 LEU B O 1
ATOM 5790 N N . VAL B 1 355 ? -2.76 -31.281 0.271 1 94.56 355 VAL B N 1
ATOM 5791 C CA . VAL B 1 355 ? -3.744 -31.344 1.348 1 94.56 355 VAL B CA 1
ATOM 5792 C C . VAL B 1 355 ? -4.785 -30.234 1.161 1 94.56 355 VAL B C 1
ATOM 5794 O O . VAL B 1 355 ? -5.977 -30.453 1.396 1 94.56 355 VAL B O 1
ATOM 5797 N N . PHE B 1 356 ? -4.359 -29.094 0.772 1 95.81 356 PHE B N 1
ATOM 5798 C CA . PHE B 1 356 ? -5.273 -27.984 0.556 1 95.81 356 PHE B CA 1
ATOM 5799 C C . PHE B 1 356 ? -6.266 -28.297 -0.554 1 95.81 356 PHE B C 1
ATOM 5801 O O . PHE B 1 356 ? -7.477 -28.125 -0.381 1 95.81 356 PHE B O 1
ATOM 5808 N N . VAL B 1 357 ? -5.777 -28.797 -1.699 1 96.44 357 VAL B N 1
ATOM 5809 C CA . VAL B 1 357 ? -6.609 -29.094 -2.863 1 96.44 357 VAL B CA 1
ATOM 5810 C C . VAL B 1 357 ? -7.559 -30.25 -2.541 1 96.44 357 VAL B C 1
ATOM 5812 O O . VAL B 1 357 ? -8.766 -30.141 -2.768 1 96.44 357 VAL B O 1
ATOM 5815 N N . ALA B 1 358 ? -7.051 -31.281 -1.941 1 95.25 358 ALA B N 1
ATOM 5816 C CA . ALA B 1 358 ? -7.863 -32.438 -1.577 1 95.25 358 ALA B CA 1
ATOM 5817 C C . ALA B 1 358 ? -8.852 -32.094 -0.464 1 95.25 358 ALA B C 1
ATOM 5819 O O . ALA B 1 358 ? -10.008 -32.5 -0.503 1 95.25 358 ALA B O 1
ATOM 5820 N N . GLY B 1 359 ? -8.32 -31.391 0.511 1 93.5 359 GLY B N 1
ATOM 5821 C CA . GLY B 1 359 ? -9.164 -31 1.623 1 93.5 359 GLY B CA 1
ATOM 5822 C C . GLY B 1 359 ? -10.367 -30.172 1.194 1 93.5 359 GLY B C 1
ATOM 5823 O O . GLY B 1 359 ? -11.484 -30.406 1.663 1 93.5 359 GLY B O 1
ATOM 5824 N N . TYR B 1 360 ? -10.164 -29.188 0.334 1 92.94 360 TYR B N 1
ATOM 5825 C CA . TYR B 1 360 ? -11.281 -28.391 -0.146 1 92.94 360 TYR B CA 1
ATOM 5826 C C . TYR B 1 360 ? -12.273 -29.25 -0.922 1 92.94 360 TYR B C 1
ATOM 5828 O O . TYR B 1 360 ? -13.492 -29.094 -0.778 1 92.94 360 TYR B O 1
ATOM 5836 N N . ALA B 1 361 ? -11.773 -30.156 -1.737 1 90 361 ALA B N 1
ATOM 5837 C CA . ALA B 1 361 ? -12.633 -31.031 -2.531 1 90 361 ALA B CA 1
ATOM 5838 C C . ALA B 1 361 ? -13.484 -31.922 -1.636 1 90 361 ALA B C 1
ATOM 5840 O O . ALA B 1 361 ? -14.641 -32.219 -1.965 1 90 361 ALA B O 1
ATOM 5841 N N . ILE B 1 362 ? -12.961 -32.25 -0.523 1 88.31 362 ILE B N 1
ATOM 5842 C CA . ILE B 1 362 ? -13.648 -33.156 0.384 1 88.31 362 ILE B CA 1
ATOM 5843 C C . ILE B 1 362 ? -14.609 -32.344 1.275 1 88.31 362 ILE B C 1
ATOM 5845 O O . ILE B 1 362 ? -15.758 -32.75 1.477 1 88.31 362 ILE B O 1
ATOM 5849 N N . ILE B 1 363 ? -14.18 -31.219 1.754 1 88 363 ILE B N 1
ATOM 5850 C CA . ILE B 1 363 ? -14.914 -30.484 2.775 1 88 363 ILE B CA 1
ATOM 5851 C C . ILE B 1 363 ? -16.031 -29.672 2.121 1 88 363 ILE B C 1
ATOM 5853 O O . ILE B 1 363 ? -17.094 -29.484 2.711 1 88 363 ILE B O 1
ATOM 5857 N N . SER B 1 364 ? -15.867 -29.172 0.99 1 85.56 364 SER B N 1
ATOM 5858 C CA . SER B 1 364 ? -16.812 -28.25 0.356 1 85.56 364 SER B CA 1
ATOM 5859 C C . SER B 1 364 ? -18.172 -28.922 0.167 1 85.56 364 SER B C 1
ATOM 5861 O O . SER B 1 364 ? -19.203 -28.297 0.406 1 85.56 364 SER B O 1
ATOM 5863 N N . PRO B 1 365 ? -18.188 -30.219 -0.161 1 78.69 365 PRO B N 1
ATOM 5864 C CA . PRO B 1 365 ? -19.516 -30.844 -0.254 1 78.69 365 PRO B CA 1
ATOM 5865 C C . PRO B 1 365 ? -20.188 -31 1.105 1 78.69 365 PRO B C 1
ATOM 5867 O O . PRO B 1 365 ? -21.422 -30.891 1.201 1 78.69 365 PRO B O 1
ATOM 5870 N N . ILE B 1 366 ? -19.438 -31.109 2.029 1 72.25 366 ILE B N 1
ATOM 5871 C CA . ILE B 1 366 ? -19.969 -31.281 3.379 1 72.25 366 ILE B CA 1
ATOM 5872 C C . ILE B 1 366 ? -20.547 -29.953 3.875 1 72.25 366 ILE B C 1
ATOM 5874 O O . ILE B 1 366 ? -21.641 -29.922 4.418 1 72.25 366 ILE B O 1
ATOM 5878 N N . ALA B 1 367 ? -19.859 -28.891 3.682 1 70 367 ALA B N 1
ATOM 5879 C CA . ALA B 1 367 ? -20.328 -27.562 4.082 1 70 367 ALA B CA 1
ATOM 5880 C C . ALA B 1 367 ? -21.594 -27.172 3.32 1 70 367 ALA B C 1
ATOM 5882 O O . ALA B 1 367 ? -22.5 -26.562 3.891 1 70 367 ALA B O 1
ATOM 5883 N N . GLY B 1 368 ? -21.625 -27.438 2.064 1 68.25 368 GLY B N 1
ATOM 5884 C CA . GLY B 1 368 ? -22.812 -27.172 1.271 1 68.25 368 GLY B CA 1
ATOM 5885 C C . GLY B 1 368 ? -24.031 -27.969 1.732 1 68.25 368 GLY B C 1
ATOM 5886 O O . GLY B 1 368 ? -25.141 -27.438 1.777 1 68.25 368 GLY B O 1
ATOM 5887 N N . TYR B 1 369 ? -23.703 -29.203 2.182 1 62.53 369 TYR B N 1
ATOM 5888 C CA . TYR B 1 369 ? -24.766 -30.062 2.678 1 62.53 369 TYR B CA 1
ATOM 5889 C C . TYR B 1 369 ? -25.328 -29.531 3.992 1 62.53 369 TYR B C 1
ATOM 5891 O O . TYR B 1 369 ? -26.547 -29.484 4.18 1 62.53 369 TYR B O 1
ATOM 5899 N N . ILE B 1 370 ? -24.516 -29.062 4.789 1 62.62 370 ILE B N 1
ATOM 5900 C CA . ILE B 1 370 ? -24.922 -28.547 6.09 1 62.62 370 ILE B CA 1
ATOM 5901 C C . ILE B 1 370 ? -25.719 -27.25 5.906 1 62.62 370 ILE B C 1
ATOM 5903 O O . ILE B 1 370 ? -26.766 -27.047 6.547 1 62.62 370 ILE B O 1
ATOM 5907 N N . SER B 1 371 ? -25.266 -26.406 5.039 1 65.56 371 SER B N 1
ATOM 5908 C CA . SER B 1 371 ? -25.953 -25.141 4.777 1 65.56 371 SER B CA 1
ATOM 5909 C C . SER B 1 371 ? -27.328 -25.375 4.172 1 65.56 371 SER B C 1
ATOM 5911 O O . SER B 1 371 ? -28.297 -24.688 4.527 1 65.56 371 SER B O 1
ATOM 5913 N N . ALA B 1 372 ? -27.516 -26.344 3.367 1 63 372 ALA B N 1
ATOM 5914 C CA . ALA B 1 372 ? -28.797 -26.688 2.752 1 63 372 ALA B CA 1
ATOM 5915 C C . ALA B 1 372 ? -29.75 -27.297 3.777 1 63 372 ALA B C 1
ATOM 5917 O O . ALA B 1 372 ? -30.953 -27 3.768 1 63 372 ALA B O 1
ATOM 5918 N N . ARG B 1 373 ? -29.281 -27.984 4.664 1 59.31 373 ARG B N 1
ATOM 5919 C CA . ARG B 1 373 ? -30.094 -28.609 5.691 1 59.31 373 ARG B CA 1
ATOM 5920 C C . ARG B 1 373 ? -30.562 -27.594 6.719 1 59.31 373 ARG B C 1
ATOM 5922 O O . ARG B 1 373 ? -31.703 -27.656 7.188 1 59.31 373 ARG B O 1
ATOM 5929 N N . THR B 1 374 ? -29.688 -26.703 7.012 1 58.69 374 THR B N 1
ATOM 5930 C CA . THR B 1 374 ? -30.062 -25.672 7.969 1 58.69 374 THR B CA 1
ATOM 5931 C C . THR B 1 374 ? -31.094 -24.719 7.371 1 58.69 374 THR B C 1
ATOM 5933 O O . THR B 1 374 ? -32.031 -24.281 8.062 1 58.69 374 THR B O 1
ATOM 5936 N N . ALA B 1 375 ? -31 -24.469 6.117 1 62.06 375 ALA B N 1
ATOM 5937 C CA . ALA B 1 375 ? -31.984 -23.625 5.441 1 62.06 375 ALA B CA 1
ATOM 5938 C C . ALA B 1 375 ? -33.312 -24.344 5.336 1 62.06 375 ALA B C 1
ATOM 5940 O O . ALA B 1 375 ? -34.375 -23.719 5.52 1 62.06 375 ALA B O 1
ATOM 5941 N N . SER B 1 376 ? -33.375 -25.594 5.082 1 62.03 376 SER B N 1
ATOM 5942 C CA . SER B 1 376 ? -34.594 -26.375 4.973 1 62.03 376 SER B CA 1
ATOM 5943 C C . SER B 1 376 ? -35.312 -26.5 6.324 1 62.03 376 SER B C 1
ATOM 5945 O O . SER B 1 376 ? -36.531 -26.484 6.395 1 62.03 376 SER B O 1
ATOM 5947 N N . THR B 1 377 ? -34.594 -26.5 7.359 1 59.5 377 THR B N 1
ATOM 5948 C CA . THR B 1 377 ? -35.156 -26.625 8.688 1 59.5 377 THR B CA 1
ATOM 5949 C C . THR B 1 377 ? -35.75 -25.281 9.148 1 59.5 377 THR B C 1
ATOM 5951 O O . THR B 1 377 ? -36.75 -25.266 9.867 1 59.5 377 THR B O 1
ATOM 5954 N N . THR B 1 378 ? -35.094 -24.266 8.766 1 57.03 378 THR B N 1
ATOM 5955 C CA . THR B 1 378 ? -35.625 -22.953 9.141 1 57.03 378 THR B CA 1
ATOM 5956 C C . THR B 1 378 ? -36.812 -22.594 8.289 1 57.03 378 THR B C 1
ATOM 5958 O O . THR B 1 378 ? -37.719 -21.906 8.75 1 57.03 378 THR B O 1
ATOM 5961 N N . GLY B 1 379 ? -36.906 -22.938 7.043 1 55.19 379 GLY B N 1
ATOM 5962 C CA . GLY B 1 379 ? -38.094 -22.719 6.234 1 55.19 379 GLY B CA 1
ATOM 5963 C C . GLY B 1 379 ? -39.281 -23.562 6.684 1 55.19 379 GLY B C 1
ATOM 5964 O O . GLY B 1 379 ? -40.438 -23.188 6.438 1 55.19 379 GLY B O 1
ATOM 5965 N N . SER B 1 380 ? -39.094 -24.688 7.133 1 49.75 380 SER B N 1
ATOM 5966 C CA . SER B 1 380 ? -40.219 -25.516 7.535 1 49.75 380 SER B CA 1
ATOM 5967 C C . SER B 1 380 ? -40.812 -25.031 8.844 1 49.75 380 SER B C 1
ATOM 5969 O O . SER B 1 380 ? -41.875 -25.531 9.258 1 49.75 380 SER B O 1
ATOM 5971 N N . GLN B 1 381 ? -40.125 -24.172 9.523 1 43.69 381 GLN B N 1
ATOM 5972 C CA . GLN B 1 381 ? -40.75 -23.703 10.758 1 43.69 381 GLN B CA 1
ATOM 5973 C C . GLN B 1 381 ? -41.719 -22.562 10.477 1 43.69 381 GLN B C 1
ATOM 5975 O O . GLN B 1 381 ? -41.469 -21.422 10.883 1 43.69 381 GLN B O 1
ATOM 5980 N N . GLU B 1 382 ? -42.344 -22.547 9.25 1 43.62 382 GLU B N 1
ATOM 5981 C CA . GLU B 1 382 ? -43.5 -21.688 9.18 1 43.62 382 GLU B CA 1
ATOM 5982 C C . GLU B 1 382 ? -44.531 -22.062 10.242 1 43.62 382 GLU B C 1
ATOM 5984 O O . GLU B 1 382 ? -44.875 -23.234 10.391 1 43.62 382 GLU B O 1
ATOM 5989 N N . PRO B 1 383 ? -44.812 -21.219 11.195 1 40.31 383 PRO B N 1
ATOM 5990 C CA . PRO B 1 383 ? -45.844 -21.531 12.18 1 40.31 383 PRO B CA 1
ATOM 5991 C C . PRO B 1 383 ? -47.156 -21.984 11.531 1 40.31 383 PRO B C 1
ATOM 5993 O O . PRO B 1 383 ? -47.625 -21.375 10.57 1 40.31 383 PRO B O 1
ATOM 5996 N N . VAL B 1 384 ? -47.469 -23.219 11.609 1 39.22 384 VAL B N 1
ATOM 5997 C CA . VAL B 1 384 ? -48.812 -23.703 11.359 1 39.22 384 VAL B CA 1
ATOM 5998 C C . VAL B 1 384 ? -49.812 -22.875 12.164 1 39.22 384 VAL B C 1
ATOM 6000 O O . VAL B 1 384 ? -49.719 -22.797 13.391 1 39.22 384 VAL B O 1
ATOM 6003 N N . SER B 1 385 ? -50.25 -21.828 11.531 1 34.19 385 SER B N 1
ATOM 6004 C CA . SER B 1 385 ? -51.375 -21.125 12.102 1 34.19 385 SER B CA 1
ATOM 6005 C C . SER B 1 385 ? -52.469 -22.109 12.555 1 34.19 385 SER B C 1
ATOM 6007 O O . SER B 1 385 ? -52.969 -22.891 11.75 1 34.19 385 SER B O 1
ATOM 6009 N N . LEU B 1 386 ? -52.438 -22.484 13.82 1 27.33 386 LEU B N 1
ATOM 6010 C CA . LEU B 1 386 ? -53.688 -22.969 14.398 1 27.33 386 LEU B CA 1
ATOM 6011 C C . LEU B 1 386 ? -54.75 -21.859 14.422 1 27.33 386 LEU B C 1
ATOM 6013 O O . LEU B 1 386 ? -54.438 -20.703 14.727 1 27.33 386 LEU B O 1
#

Sequence (772 aa):
MVGMKSAPSITAMFTALFAWFLVQQSSLGSNRRFSEWFPPLDLAIYKKAGLVLDRGGHLYDRVFYHDLGFTYTPFAGLIFKFLSRMDDNMLTVVWQSANFVALLAVILMIFARKQLTAGGVIAAIAMAAGFMALIEIRDSFFYGQINLLLMFLVAMDFLPHKRTGIGIGLAAGIKLTPAIFIVVLLIQRRWWSAASAVVTFAATVATGVWVPDAWDFWTNKIFDSSRVGTQTNPGAQSLRAVLVRLDAEQYWIPAIIAVLLVAGFGFWRARNNPAMSLALGGITACLVSPFSWYHHWVWVVPAVVAIFIAMDFSHWALAQLGAVAAAAISVAMFSPHLLFFHDWFKDWFCVSGLVFVAGYAIISPIAGYISARTASTTGSQEPVSLMVGMKSAPSITAMFTALFAWFLVQQSSLGSNRRFSEWFPPLDLAIYKKAGLVLDRGGHLYDRVFYHDLGFTYTPFAGLIFKFLSRMDDNMLTVVWQSANFVALLAVILMIFARKQLTAGGVIAAIAMAAGFMALIEIRDSFFYGQINLLLMFLVAMDFLPHKRTGIGIGLAAGIKLTPAIFIVVLLIQRRWWSAASAVVTFAATVATGVWVPDAWDFWTNKIFDSSRVGTQTNPGAQSLRAVLVRLDAEQYWIPAIIAVLLVAGFGFWRARNNPAMSLALGGITACLVSPFSWYHHWVWVVPAVVAIFIAMDFSHWALAQLGAVAAAAISVAMFSPHLLFFHDWFKDWFCVSGLVFVAGYAIISPIAGYISARTASTTGSQEPVSL

Foldseek 3Di:
DFAQLQLVLLLVVLLVLLVVLQVCQVPPPPPDHPPDDDQQAQLQQLLVLLVCVLVVHAFAPDDDPDLAGDQWALLLSPVSVVLNVDDRVVSLVVLLVLLLVLLLVLLVLLSVVGPHDPSNSSSSNSNSSSCCLFQLNVVCSRNSNCQSVLLSLLSCQQRDPDRQLLSLLVSCLTPVLSLLVLVLCVLLVVVRSSVRSVVNVVVSLVVSVSRPCNVCCVPPSVPDCVSVHDLCDLQKQEQCSLCVVVVRNVCLVVVLVVLCVLLSLLSNLCSVPRLSNSLSSQLNSSHNDNTHGLSNNSSLSSVLSSQLVVQSDPDSVSNNVSNVVSVVVSCVLQVLSSVVPDPVSSSVRNVSSSCSSNVSSVCSVVVVVVVVVVVVVVVVPPPPPD/DFAQLQLVLLLVVLLVLLVVLQVCQVPPPPPDHPPDDDQQAQLQQLLVLLVCVLVVHAFAPDDDPDLAGDQWALLSSPVSVVLNPDDRVVSLVVLLVLLLVLLLVLLVLLSVVGPHDPSNSSSSNSNSSSCCLFQLNVVCSRNSNCQSVLLSLLSCQQRDPDRQLLSLLVSCLTPVLSLLVLVLCVLLVVVRSSVRSVVNNVVSLVVSVSRPCNVCCVPPSVPDCVSVHDLCDLQKQEQCSLCVVVVRNVCLVVVLVVLVVLLSLLSNLCSVPSLSNSLSSQLNSSHNPNTHGLSNNSSLSSVLSSQLVVQSDPDNVSNNVSNVVSVVVSCVLQVLSSVVPDPVSSSCRNVSSSCSSNVSSVCSVVVVVVVVVVVVVVVVPPPPPD

Radius of gyration: 27.87 Å; Cα contacts (8 Å, |Δi|>4): 1210; chains: 2; bounding box: 86×85×61 Å